Protein AF-A0A0D2HL44-F1 (afdb_monomer_lite)

pLDDT: mean 71.33, std 26.92, range [22.91, 98.75]

Secondary structure (DSSP, 8-state):
--SSSSSSS--------HHHHHHHHHHHHHHHHHHHTT-HHHHHHHHHHHHHHHTTTS-TTSHHHHHHHHHHHHHHHHTT-HHHHHHHHHHHHTT--TTSHHHHHHHHHHHHHHHHHHHHHHHTT-HHHHHHHHHHHHHHHHHHT-TT-HHHHHHHHHHHHHHHHHHHHHHHHHHHHHHHHHHHHTTS---------------PPP-PPPP-------------------------------------------------------------------------------------------------------------------------------------TTSS-GGGHHHHTTPPP---S-------S---SHHHHHHHHIIIIIIHHHHHHHHHHHTT---TTTS-EEEEEES---TTSHHHHHHHTS-TTT--EEEEE--TTSS--TT--SSSHHHHHHHHHHHH-TTSEEEEEE-TT-HHHHHHHHHHTS--SEEEE---B-TT-HHHHHHHHHHHHHHTTTSEEEEE--SSGGGS-PPBTTTSTTSEEEEEE-TTSPBPTTSPPPPSSSS--EEEE-SSEEEE-STT-EEEE-SHHHHHHHHHHHHHHHHHHHTSTT---S-GGGGGSHHHHHHHHTTSS-HHHHHHT-GGG--EE--HHHHS----TTS-HHHHHHHHHHHHHHHH-S---

Organism: NCBI:txid1442368

Structure (mmCIF, N/CA/C/O backbone):
data_AF-A0A0D2HL44-F1
#
_entry.id   AF-A0A0D2HL44-F1
#
loop_
_atom_site.group_PDB
_atom_site.id
_atom_site.type_symbol
_atom_site.label_atom_id
_atom_site.label_alt_id
_atom_site.label_comp_id
_atom_site.label_asym_id
_atom_site.label_entity_id
_atom_site.label_seq_id
_atom_site.pdbx_PDB_ins_code
_atom_site.Cartn_x
_atom_site.Cartn_y
_atom_site.Cartn_z
_atom_site.occupancy
_atom_site.B_iso_or_equiv
_atom_site.auth_seq_id
_atom_site.auth_comp_id
_atom_site.auth_asym_id
_atom_site.auth_atom_id
_atom_site.pdbx_PDB_model_num
ATOM 1 N N . MET A 1 1 ? 11.436 49.480 -3.021 1.00 32.47 1 MET A N 1
ATOM 2 C CA . MET A 1 1 ? 11.576 48.769 -1.731 1.00 32.47 1 MET A CA 1
ATOM 3 C C . MET A 1 1 ? 10.532 49.270 -0.726 1.00 32.47 1 MET A C 1
ATOM 5 O O . MET A 1 1 ? 10.877 49.607 0.392 1.00 32.47 1 MET A O 1
ATOM 9 N N . THR A 1 2 ? 9.252 49.324 -1.115 1.00 27.94 2 THR A N 1
ATOM 10 C CA . THR A 1 2 ? 8.162 49.798 -0.230 1.00 27.94 2 THR A CA 1
ATOM 11 C C . THR A 1 2 ? 6.835 49.137 -0.623 1.00 27.94 2 THR A C 1
ATOM 13 O O . THR A 1 2 ? 5.806 49.785 -0.771 1.00 27.94 2 THR A O 1
ATOM 16 N N . ARG A 1 3 ? 6.889 47.830 -0.923 1.00 26.39 3 ARG A N 1
ATOM 17 C CA . ARG A 1 3 ? 5.709 47.016 -1.278 1.00 26.39 3 ARG A CA 1
ATOM 18 C C . ARG A 1 3 ? 5.848 45.527 -0.912 1.00 26.39 3 ARG A C 1
ATOM 20 O O . ARG A 1 3 ? 5.148 44.699 -1.470 1.00 26.39 3 ARG A O 1
ATOM 27 N N . MET A 1 4 ? 6.767 45.197 0.001 1.00 30.80 4 MET A N 1
ATOM 28 C CA . MET A 1 4 ? 7.030 43.827 0.481 1.00 30.80 4 MET A CA 1
ATOM 29 C C . MET A 1 4 ? 6.912 43.687 2.011 1.00 30.80 4 MET A C 1
ATOM 31 O O . MET A 1 4 ? 7.243 42.643 2.552 1.00 30.80 4 MET A O 1
ATOM 35 N N . GLU A 1 5 ? 6.409 44.709 2.711 1.00 28.81 5 GLU A N 1
ATOM 36 C CA . GLU A 1 5 ? 6.259 44.696 4.180 1.00 28.81 5 GLU A CA 1
ATOM 37 C C . GLU A 1 5 ? 4.795 44.616 4.652 1.00 28.81 5 GLU A C 1
ATOM 39 O O . GLU A 1 5 ? 4.523 44.741 5.839 1.00 28.81 5 GLU A O 1
ATOM 44 N N . THR A 1 6 ? 3.837 44.354 3.754 1.00 29.03 6 THR A N 1
ATOM 45 C CA . THR A 1 6 ? 2.403 44.252 4.103 1.00 29.03 6 THR A CA 1
ATOM 46 C C . THR A 1 6 ? 1.784 42.869 3.866 1.00 29.03 6 THR A C 1
ATOM 48 O O . THR A 1 6 ? 0.568 42.760 3.862 1.00 29.03 6 THR A O 1
ATOM 51 N N . MET A 1 7 ? 2.576 41.803 3.690 1.00 29.17 7 MET A N 1
ATOM 52 C CA . MET A 1 7 ? 2.055 40.424 3.545 1.00 29.17 7 MET A CA 1
ATOM 53 C C . MET A 1 7 ? 2.235 39.547 4.797 1.00 29.17 7 MET A C 1
ATOM 55 O O . MET A 1 7 ? 2.240 38.330 4.689 1.00 29.17 7 MET A O 1
ATOM 59 N N . ASN A 1 8 ? 2.368 40.141 5.989 1.00 29.86 8 ASN A N 1
ATOM 60 C CA . ASN A 1 8 ? 2.582 39.390 7.238 1.00 29.86 8 ASN A CA 1
ATOM 61 C C . ASN A 1 8 ? 1.472 39.565 8.294 1.00 29.86 8 ASN A C 1
ATOM 63 O O . ASN A 1 8 ? 1.721 39.359 9.481 1.00 29.86 8 ASN A O 1
ATOM 67 N N . THR A 1 9 ? 0.247 39.945 7.906 1.00 28.42 9 THR A N 1
ATOM 68 C CA . THR A 1 9 ? -0.839 40.190 8.882 1.00 28.42 9 THR A CA 1
ATOM 69 C C . THR A 1 9 ? -2.217 39.610 8.540 1.00 28.42 9 THR A C 1
ATOM 71 O O . THR A 1 9 ? -3.175 39.975 9.214 1.00 28.42 9 THR A O 1
ATOM 74 N N . GLU A 1 10 ? -2.348 38.685 7.582 1.00 29.02 10 GLU A N 1
ATOM 75 C CA . GLU A 1 10 ? -3.662 38.121 7.195 1.00 29.02 10 GLU A CA 1
ATOM 76 C C . GLU A 1 10 ? -3.802 36.591 7.313 1.00 29.02 10 GLU A C 1
ATOM 78 O O . GLU A 1 10 ? -4.749 36.035 6.777 1.00 29.02 10 GLU A O 1
ATOM 83 N N . ASP A 1 11 ? -2.957 35.909 8.094 1.00 34.78 11 ASP A N 1
ATOM 84 C CA . ASP A 1 11 ? -3.161 34.482 8.421 1.00 34.78 11 ASP A CA 1
ATOM 85 C C . ASP A 1 11 ? -3.611 34.297 9.884 1.00 34.78 11 ASP A C 1
ATOM 87 O O . ASP A 1 11 ? -2.938 33.704 10.728 1.00 34.78 11 ASP A O 1
ATOM 91 N N . LYS A 1 12 ? -4.738 34.938 10.223 1.00 31.27 12 LYS A N 1
ATOM 92 C CA . LYS A 1 12 ? -5.336 34.962 11.571 1.00 31.27 12 LYS A CA 1
ATOM 93 C C . LYS A 1 12 ? -6.628 34.145 11.694 1.00 31.27 12 LYS A C 1
ATOM 95 O O . LYS A 1 12 ? -7.396 34.402 12.616 1.00 31.27 12 LYS A O 1
ATOM 100 N N . ASP A 1 13 ? -6.851 33.156 10.827 1.00 36.69 13 ASP A N 1
ATOM 101 C CA . ASP A 1 13 ? -8.126 32.419 10.803 1.00 36.69 13 ASP A CA 1
ATOM 102 C C . ASP A 1 13 ? -8.005 30.885 10.791 1.00 36.69 13 ASP A C 1
ATOM 104 O O . ASP A 1 13 ? -8.829 30.161 10.239 1.00 36.69 13 ASP A O 1
ATOM 108 N N . THR A 1 14 ? -7.006 30.353 11.496 1.00 41.62 14 THR A N 1
ATOM 109 C CA . THR A 1 14 ? -7.159 29.048 12.150 1.00 41.62 14 THR A CA 1
ATOM 110 C C . THR A 1 14 ? -7.136 29.305 13.650 1.00 41.62 14 THR A C 1
ATOM 112 O O . THR A 1 14 ? -6.067 29.536 14.208 1.00 41.62 14 THR A O 1
ATOM 115 N N . GLY A 1 15 ? -8.293 29.320 14.318 1.00 42.00 15 GLY A N 1
ATOM 116 C CA . GLY A 1 15 ? -8.438 29.538 15.771 1.00 42.00 15 GLY A CA 1
ATOM 117 C C . GLY A 1 15 ? -7.833 28.433 16.655 1.00 42.00 15 GLY A C 1
ATOM 118 O O . GLY A 1 15 ? -8.418 28.033 17.657 1.00 42.00 15 GLY A O 1
ATOM 119 N N . VAL A 1 16 ? -6.687 27.889 16.261 1.00 50.03 16 VAL A N 1
ATOM 120 C CA . VAL A 1 16 ? -6.019 26.738 16.846 1.00 50.03 16 VAL A CA 1
ATOM 121 C C . VAL A 1 16 ? -4.919 27.245 17.771 1.00 50.03 16 VAL A C 1
ATOM 123 O O . VAL A 1 16 ? -3.874 27.698 17.318 1.00 50.03 16 VAL A O 1
ATOM 126 N N . ASP A 1 17 ? -5.166 27.179 19.078 1.00 59.97 17 ASP A N 1
ATOM 127 C CA . ASP A 1 17 ? -4.170 27.477 20.107 1.00 59.97 17 ASP A CA 1
ATOM 128 C C . ASP A 1 17 ? -3.056 26.407 20.080 1.00 59.97 17 ASP A C 1
ATOM 130 O O . ASP A 1 17 ? -3.308 25.260 20.474 1.00 59.97 17 ASP A O 1
ATOM 134 N N . PRO A 1 18 ? -1.819 26.747 19.662 1.00 59.53 18 PRO A N 1
ATOM 135 C CA . PRO A 1 18 ? -0.720 25.784 19.571 1.00 59.53 18 PRO A CA 1
ATOM 136 C C . PRO A 1 18 ? -0.422 25.106 20.913 1.00 59.53 18 PRO A C 1
ATOM 138 O O . PRO A 1 18 ? 0.002 23.951 20.954 1.00 59.53 18 PRO A O 1
ATOM 141 N N . THR A 1 19 ? -0.688 25.791 22.032 1.00 70.62 19 THR A N 1
ATOM 142 C CA . THR A 1 19 ? -0.431 25.237 23.366 1.00 70.62 19 THR A CA 1
ATOM 143 C C . THR A 1 19 ? -1.409 24.127 23.739 1.00 70.62 19 THR A C 1
ATOM 145 O O . THR A 1 19 ? -1.025 23.194 24.453 1.00 70.62 19 THR A O 1
ATOM 148 N N . ARG A 1 20 ? -2.649 24.160 23.227 1.00 69.94 20 ARG A N 1
ATOM 149 C CA . ARG A 1 20 ? -3.607 23.059 23.412 1.00 69.94 20 ARG A CA 1
ATOM 150 C C . ARG A 1 20 ? -3.157 21.803 22.684 1.00 69.94 20 ARG A C 1
ATOM 152 O O . ARG A 1 20 ? -3.256 20.726 23.267 1.00 69.94 20 ARG A O 1
ATOM 159 N N . ILE A 1 21 ? -2.636 21.938 21.463 1.00 70.56 21 ILE A N 1
ATOM 160 C CA . ILE A 1 21 ? -2.154 20.790 20.683 1.00 70.56 21 ILE A CA 1
ATOM 161 C C . ILE A 1 21 ? -0.959 20.131 21.369 1.00 70.56 21 ILE A C 1
ATOM 163 O O . ILE A 1 21 ? -0.958 18.916 21.560 1.00 70.56 21 ILE A O 1
ATOM 167 N N . GLU A 1 22 ? 0.015 20.927 21.811 1.00 69.06 22 GLU A N 1
ATOM 168 C CA . GLU A 1 22 ? 1.182 20.412 22.537 1.00 69.06 22 GLU A CA 1
ATOM 169 C C . GLU A 1 22 ? 0.762 19.704 23.837 1.00 69.06 22 GLU A C 1
ATOM 171 O O . GLU A 1 22 ? 1.268 18.635 24.198 1.00 69.06 22 GLU A O 1
ATOM 176 N N . LYS A 1 23 ? -0.231 20.257 24.547 1.00 78.75 23 LYS A N 1
ATOM 177 C CA . LYS A 1 23 ? -0.791 19.599 25.731 1.00 78.75 23 LYS A CA 1
ATOM 178 C C . LYS A 1 23 ? -1.446 18.262 25.374 1.00 78.75 23 LYS A C 1
ATOM 180 O O . LYS A 1 23 ? -1.187 17.276 26.065 1.00 78.75 23 LYS A O 1
ATOM 185 N N . LEU A 1 24 ? -2.249 18.221 24.310 1.00 79.62 24 LEU A N 1
ATOM 186 C CA . LEU A 1 24 ? -2.887 17.004 23.803 1.00 79.62 24 LEU A CA 1
ATOM 187 C C . LEU A 1 24 ? -1.855 15.921 23.497 1.00 79.62 24 LEU A C 1
ATOM 189 O O . LEU A 1 24 ? -1.986 14.814 24.010 1.00 79.62 24 LEU A O 1
ATOM 193 N N . ARG A 1 25 ? -0.766 16.259 22.803 1.00 72.81 25 ARG A N 1
ATOM 194 C CA . ARG A 1 25 ? 0.322 15.308 22.531 1.00 72.81 25 ARG A CA 1
ATOM 195 C C . ARG A 1 25 ? 1.007 14.768 23.761 1.00 72.81 25 ARG A C 1
ATOM 197 O O . ARG A 1 25 ? 1.307 13.579 23.836 1.00 72.81 25 ARG A O 1
ATOM 204 N N . ARG A 1 26 ? 1.307 15.629 24.735 1.00 78.69 26 ARG A N 1
ATOM 205 C CA . ARG A 1 26 ? 1.944 15.168 25.976 1.00 78.69 26 ARG A CA 1
ATOM 206 C C . ARG A 1 26 ? 1.066 14.173 26.716 1.00 78.69 26 ARG A C 1
ATOM 208 O O . ARG A 1 26 ? 1.597 13.272 27.365 1.00 78.69 26 ARG A O 1
ATOM 215 N N . ILE A 1 27 ? -0.247 14.360 26.662 1.00 85.31 27 ILE A N 1
ATOM 216 C CA . ILE A 1 27 ? -1.213 13.446 27.269 1.00 85.31 27 ILE A CA 1
ATOM 217 C C . ILE A 1 27 ? -1.299 12.163 26.446 1.00 85.31 27 ILE A C 1
ATOM 219 O O . ILE A 1 27 ? -1.185 11.085 27.018 1.00 85.31 27 ILE A O 1
ATOM 223 N N . GLU A 1 28 ? -1.393 12.279 25.126 1.00 82.12 28 GLU A N 1
ATOM 224 C CA . GLU A 1 28 ? -1.451 11.161 24.186 1.00 82.12 28 GLU A CA 1
ATOM 225 C C . GLU A 1 28 ? -0.231 10.247 24.298 1.00 82.12 28 GLU A C 1
ATOM 227 O O . GLU A 1 28 ? -0.372 9.047 24.498 1.00 82.12 28 GLU A O 1
ATOM 232 N N . LYS A 1 29 ? 0.983 10.806 24.308 1.00 79.56 29 LYS A N 1
ATOM 233 C CA . LYS A 1 29 ? 2.222 10.035 24.487 1.00 79.56 29 LYS A CA 1
ATOM 234 C C . LYS A 1 29 ? 2.234 9.251 25.802 1.00 79.56 29 LYS A C 1
ATOM 236 O O . LYS A 1 29 ? 2.770 8.147 25.862 1.00 79.56 29 LYS A O 1
ATOM 241 N N . LYS A 1 30 ? 1.644 9.811 26.863 1.00 83.00 30 LYS A N 1
ATOM 242 C CA . LYS A 1 30 ? 1.481 9.113 28.147 1.00 83.00 30 LYS A CA 1
ATOM 243 C C . LYS A 1 30 ? 0.390 8.045 28.080 1.00 83.00 30 LYS A C 1
ATOM 245 O O . LYS A 1 30 ? 0.576 6.995 28.678 1.00 83.00 30 LYS A O 1
ATOM 250 N N . ALA A 1 31 ? -0.711 8.304 27.375 1.00 83.25 31 ALA A N 1
ATOM 251 C CA . ALA A 1 31 ? -1.792 7.341 27.163 1.00 83.25 31 ALA A CA 1
ATOM 252 C C . ALA A 1 31 ? -1.295 6.119 26.380 1.00 83.25 31 ALA A C 1
ATOM 254 O O . ALA A 1 31 ? -1.539 4.984 26.773 1.00 83.25 31 ALA A O 1
ATOM 255 N N . ILE A 1 32 ? -0.524 6.365 25.323 1.00 75.94 32 ILE A N 1
ATOM 256 C CA . ILE A 1 32 ? 0.166 5.356 24.523 1.00 75.94 32 ILE A CA 1
ATOM 257 C C . ILE A 1 32 ? 1.076 4.505 25.406 1.00 75.94 32 ILE A C 1
ATOM 259 O O . ILE A 1 32 ? 0.912 3.292 25.467 1.00 75.94 32 ILE A O 1
ATOM 263 N N . HIS A 1 33 ? 1.983 5.143 26.151 1.00 77.25 33 HIS A N 1
ATOM 264 C CA . HIS A 1 33 ? 2.903 4.406 27.010 1.00 77.25 33 HIS A CA 1
ATOM 265 C C . HIS A 1 33 ? 2.165 3.569 28.064 1.00 77.25 33 HIS A C 1
ATOM 267 O O . HIS A 1 33 ? 2.571 2.446 28.339 1.00 77.25 33 HIS A O 1
ATOM 273 N N . ALA A 1 34 ? 1.071 4.096 28.622 1.00 81.81 34 ALA A N 1
ATOM 274 C CA . ALA A 1 34 ? 0.214 3.367 29.550 1.00 81.81 34 ALA A CA 1
ATOM 275 C C . ALA A 1 34 ? -0.501 2.179 28.881 1.00 81.81 34 ALA A C 1
ATOM 277 O O . ALA A 1 34 ? -0.653 1.139 29.509 1.00 81.81 34 ALA A O 1
ATOM 278 N N . THR A 1 35 ? -0.885 2.306 27.608 1.00 82.88 35 THR A N 1
ATOM 279 C CA . THR A 1 35 ? -1.489 1.216 26.823 1.00 82.88 35 THR A CA 1
ATOM 280 C C . THR A 1 35 ? -0.484 0.084 26.610 1.00 82.88 35 THR A C 1
ATOM 282 O O . THR A 1 35 ? -0.828 -1.078 26.803 1.00 82.88 35 THR A O 1
ATOM 285 N N . ASP A 1 36 ? 0.772 0.413 26.292 1.00 78.75 36 ASP A N 1
ATOM 286 C CA . ASP A 1 36 ? 1.835 -0.577 26.057 1.00 78.75 36 ASP A CA 1
ATOM 287 C C . ASP A 1 36 ? 2.175 -1.411 27.305 1.00 78.75 36 ASP A C 1
ATOM 289 O O . ASP A 1 36 ? 2.593 -2.561 27.184 1.00 78.75 36 ASP A O 1
ATOM 293 N N . ILE A 1 37 ? 2.014 -0.835 28.500 1.00 89.12 37 ILE A N 1
ATOM 294 C CA . ILE A 1 37 ? 2.240 -1.521 29.785 1.00 89.12 37 ILE A CA 1
ATOM 295 C C . ILE A 1 37 ? 0.941 -2.013 30.441 1.00 89.12 37 ILE A C 1
ATOM 297 O O . ILE A 1 37 ? 0.975 -2.434 31.595 1.00 89.12 37 ILE A O 1
ATOM 301 N N . GLU A 1 38 ? -0.187 -1.939 29.725 1.00 89.19 38 GLU A N 1
ATOM 302 C CA . GLU A 1 38 ? -1.519 -2.359 30.184 1.00 89.19 38 GLU A CA 1
ATOM 303 C C . GLU A 1 38 ? -2.005 -1.654 31.475 1.00 89.19 38 GLU A C 1
ATOM 305 O O . GLU A 1 38 ? -2.796 -2.198 32.248 1.00 89.19 38 GLU A O 1
ATOM 310 N N . ASP A 1 39 ? -1.574 -0.410 31.716 1.00 92.50 39 ASP A N 1
ATOM 311 C CA . ASP A 1 39 ? -2.070 0.446 32.806 1.00 92.50 39 ASP A CA 1
ATOM 312 C C . ASP A 1 39 ? -3.369 1.155 32.392 1.00 92.50 39 ASP A C 1
ATOM 314 O O . ASP A 1 39 ? -3.413 2.354 32.093 1.00 92.50 39 ASP A O 1
ATOM 318 N N . TRP A 1 40 ? -4.455 0.384 32.358 1.00 93.62 40 TRP A N 1
ATOM 319 C CA . TRP A 1 40 ? -5.748 0.837 31.845 1.00 93.62 40 TRP A CA 1
ATOM 320 C C . TRP A 1 40 ? -6.368 1.999 32.626 1.00 93.62 40 TRP A C 1
ATOM 322 O O . TRP A 1 40 ? -7.137 2.766 32.045 1.00 93.62 40 TRP A O 1
ATOM 332 N N . GLU A 1 41 ? -6.041 2.157 33.911 1.00 94.94 41 GLU A N 1
ATOM 333 C CA . GLU A 1 41 ? -6.534 3.267 34.734 1.00 94.94 41 GLU A CA 1
ATOM 334 C C . GLU A 1 41 ? -5.891 4.588 34.290 1.00 94.94 41 GLU A C 1
ATOM 336 O O . GLU A 1 41 ? -6.582 5.594 34.085 1.00 94.94 41 GLU A O 1
ATOM 341 N N . THR A 1 42 ? -4.580 4.574 34.021 1.00 93.50 42 THR A N 1
ATOM 342 C CA . THR A 1 42 ? -3.905 5.722 33.406 1.00 93.50 42 THR A CA 1
ATOM 343 C C . THR A 1 42 ? -4.407 5.970 31.986 1.00 93.50 42 THR A C 1
ATOM 345 O O . THR A 1 42 ? -4.600 7.131 31.617 1.00 93.50 42 THR A O 1
ATOM 348 N N . VAL A 1 43 ? -4.657 4.924 31.190 1.00 91.56 43 VAL A N 1
ATOM 349 C CA . VAL A 1 43 ? -5.206 5.074 29.828 1.00 91.56 43 VAL A CA 1
ATOM 350 C C . VAL A 1 43 ? -6.554 5.805 29.860 1.00 91.56 43 VAL A C 1
ATOM 352 O O . VAL A 1 43 ? -6.707 6.827 29.186 1.00 91.56 43 VAL A O 1
ATOM 355 N N . GLU A 1 44 ? -7.500 5.356 30.692 1.00 95.25 44 GLU A N 1
ATOM 356 C CA . GLU A 1 44 ? -8.805 6.014 30.866 1.00 95.25 44 GLU A CA 1
ATOM 357 C C . GLU A 1 44 ? -8.642 7.477 31.287 1.00 95.25 44 GLU A C 1
ATOM 359 O O . GLU A 1 44 ? -9.262 8.368 30.696 1.00 95.25 44 GLU A O 1
ATOM 364 N N . ALA A 1 45 ? -7.783 7.746 32.275 1.00 95.62 45 ALA A N 1
ATOM 365 C CA . ALA A 1 45 ? -7.558 9.096 32.776 1.00 95.62 45 ALA A CA 1
ATOM 366 C C . ALA A 1 45 ? -7.022 10.033 31.683 1.00 95.62 45 ALA A C 1
ATOM 368 O O . ALA A 1 45 ? -7.465 11.181 31.579 1.00 95.62 45 ALA A O 1
ATOM 369 N N . ARG A 1 46 ? -6.088 9.555 30.852 1.00 94.25 46 ARG A N 1
ATOM 370 C CA . ARG A 1 46 ? -5.465 10.361 29.794 1.00 94.25 46 ARG A CA 1
ATOM 371 C C . ARG A 1 46 ? -6.402 10.591 28.618 1.00 94.25 46 ARG A C 1
ATOM 373 O O . ARG A 1 46 ? -6.544 11.741 28.216 1.00 94.25 46 ARG A O 1
ATOM 380 N N . TYR A 1 47 ? -7.104 9.574 28.121 1.00 94.25 47 TYR A N 1
ATOM 381 C CA . TYR A 1 47 ? -8.072 9.784 27.037 1.00 94.25 47 TYR A CA 1
ATOM 382 C C . TYR A 1 47 ? -9.284 10.613 27.486 1.00 94.25 47 TYR A C 1
ATOM 384 O O . TYR A 1 47 ? -9.772 11.447 26.724 1.00 94.25 47 TYR A O 1
ATOM 392 N N . SER A 1 48 ? -9.708 10.498 28.748 1.00 95.19 48 SER A N 1
ATOM 393 C CA . SER A 1 48 ? -10.712 11.404 29.327 1.00 95.19 48 SER A CA 1
ATOM 394 C C . SER A 1 48 ? -10.214 12.851 29.403 1.00 95.19 48 SER A C 1
ATOM 396 O O . SER A 1 48 ? -10.971 13.791 29.156 1.00 95.19 48 SER A O 1
ATOM 398 N N . GLU A 1 49 ? -8.936 13.059 29.741 1.00 94.12 49 GLU A N 1
ATOM 399 C CA . GLU A 1 49 ? -8.307 14.384 29.717 1.00 94.12 49 GLU A CA 1
ATOM 400 C C . GLU A 1 49 ? -8.233 14.939 28.285 1.00 94.12 49 GLU A C 1
ATOM 402 O O . GLU A 1 49 ? -8.553 16.110 28.075 1.00 94.12 49 GLU A O 1
ATOM 407 N N . MET A 1 50 ? -7.885 14.103 27.300 1.00 91.56 50 MET A N 1
ATOM 408 C CA . MET A 1 50 ? -7.876 14.479 25.881 1.00 91.56 50 MET A CA 1
ATOM 409 C C . MET A 1 50 ? -9.267 14.886 25.400 1.00 91.56 50 MET A C 1
ATOM 411 O O . MET A 1 50 ? -9.384 15.941 24.782 1.00 91.56 50 MET A O 1
ATOM 415 N N . LEU A 1 51 ? -10.319 14.130 25.747 1.00 91.25 51 LEU A N 1
ATOM 416 C CA . LEU A 1 51 ? -11.702 14.480 25.397 1.00 91.25 51 LEU A CA 1
ATOM 417 C C . LEU A 1 51 ? -12.086 15.872 25.888 1.00 91.25 51 LEU A C 1
ATOM 419 O O . LEU A 1 51 ? -12.638 16.658 25.128 1.00 91.25 51 LEU A O 1
ATOM 423 N N . ARG A 1 52 ? -11.733 16.212 27.130 1.00 91.69 52 ARG A N 1
ATOM 424 C CA . ARG A 1 52 ? -11.999 17.549 27.683 1.00 91.69 52 ARG A CA 1
ATOM 425 C C . ARG A 1 52 ? -11.211 18.659 26.988 1.00 91.69 52 ARG A C 1
ATOM 427 O O . ARG A 1 52 ? -11.637 19.806 27.027 1.00 91.69 52 ARG A O 1
ATOM 434 N N . LEU A 1 53 ? -10.049 18.353 26.410 1.00 86.06 53 LEU A N 1
ATOM 435 C CA . LEU A 1 53 ? -9.238 19.340 25.690 1.00 86.06 53 LEU A CA 1
ATOM 436 C C . LEU A 1 53 ? -9.738 19.598 24.271 1.00 86.06 53 LEU A C 1
ATOM 438 O O . LEU A 1 53 ? -9.622 20.730 23.797 1.00 86.06 53 LEU A O 1
ATOM 442 N N . VAL A 1 54 ? -10.255 18.565 23.603 1.00 85.19 54 VAL A N 1
ATOM 443 C CA . VAL A 1 54 ? -10.856 18.693 22.267 1.00 85.19 54 VAL A CA 1
ATOM 444 C C . VAL A 1 54 ? -12.306 19.171 22.322 1.00 85.19 54 VAL A C 1
ATOM 446 O O . VAL A 1 54 ? -12.824 19.619 21.302 1.00 85.19 54 VAL A O 1
ATOM 449 N N . ASP A 1 55 ? -12.950 19.121 23.490 1.00 85.88 55 ASP A N 1
ATOM 450 C CA . ASP A 1 55 ? -14.322 19.589 23.668 1.00 85.88 55 ASP A CA 1
ATOM 451 C C . ASP A 1 55 ? -14.472 21.078 23.310 1.00 85.88 55 ASP A C 1
ATOM 453 O O . ASP A 1 55 ? -13.643 21.926 23.660 1.00 85.88 55 ASP A O 1
ATOM 457 N N . GLY A 1 56 ? -15.513 21.383 22.536 1.00 78.44 56 GLY A N 1
ATOM 458 C CA . GLY A 1 56 ? -15.742 22.695 21.923 1.00 78.44 56 GLY A CA 1
ATOM 459 C C . GLY A 1 56 ? -14.720 23.115 20.855 1.00 78.44 56 GLY A C 1
ATOM 460 O O . GLY A 1 56 ? -14.901 24.165 20.241 1.00 78.44 56 GLY A O 1
ATOM 461 N N . TRP A 1 57 ? -13.660 22.334 20.622 1.00 78.38 57 TRP A N 1
ATOM 462 C CA . TRP A 1 57 ? -12.665 22.588 19.577 1.00 78.38 57 TRP A CA 1
ATOM 463 C C . TRP A 1 57 ? -12.895 21.722 18.333 1.00 78.38 57 TRP A C 1
ATOM 465 O O . TRP A 1 57 ? -12.822 22.229 17.214 1.00 78.38 57 TRP A O 1
ATOM 475 N N . LEU A 1 58 ? -13.202 20.438 18.522 1.00 79.81 58 LEU A N 1
ATOM 476 C CA . LEU A 1 58 ? -13.558 19.501 17.458 1.00 79.81 58 LEU A CA 1
ATOM 477 C C . LEU A 1 58 ? -15.015 19.061 17.614 1.00 79.81 58 LEU A C 1
ATOM 479 O O . LEU A 1 58 ? -15.523 18.933 18.730 1.00 79.81 58 LEU A O 1
ATOM 483 N N . ALA A 1 59 ? -15.694 18.829 16.490 1.00 84.88 59 ALA A N 1
ATOM 484 C CA . ALA A 1 59 ? -17.050 18.298 16.513 1.00 84.88 59 ALA A CA 1
ATOM 485 C C . ALA A 1 59 ? -17.049 16.874 17.106 1.00 84.88 59 ALA A C 1
ATOM 487 O O . ALA A 1 59 ? -16.095 16.130 16.887 1.00 84.88 59 ALA A O 1
ATOM 488 N N . PRO A 1 60 ? -18.115 16.442 17.801 1.00 86.25 60 PRO A N 1
ATOM 489 C CA . PRO A 1 60 ? -18.190 15.088 18.356 1.00 86.25 60 PRO A CA 1
ATOM 490 C C . PRO A 1 60 ? -18.024 13.946 17.339 1.00 86.25 60 PRO A C 1
ATOM 492 O O . PRO A 1 60 ? -17.621 12.855 17.732 1.00 86.25 60 PRO A O 1
ATOM 495 N N . GLY A 1 61 ? -18.355 14.189 16.065 1.00 85.44 61 GLY A N 1
ATOM 496 C CA . GLY A 1 61 ? -18.156 13.255 14.950 1.00 85.44 61 GLY A CA 1
ATOM 497 C C . GLY A 1 61 ? -16.810 13.403 14.229 1.00 85.44 61 GLY A C 1
ATOM 498 O O . GLY A 1 61 ? -16.565 12.694 13.265 1.00 85.44 61 GLY A O 1
ATOM 499 N N . ASP A 1 62 ? -15.926 14.313 14.660 1.00 86.25 62 ASP A N 1
ATOM 500 C CA . ASP A 1 62 ? -14.592 14.437 14.063 1.00 86.25 62 ASP A CA 1
ATOM 501 C C . ASP A 1 62 ? -13.809 13.121 14.270 1.00 86.25 62 ASP A C 1
ATOM 503 O O . ASP A 1 62 ? -13.777 12.614 15.400 1.00 86.25 62 ASP A O 1
ATOM 507 N N . PRO A 1 63 ? -13.139 12.574 13.235 1.00 81.88 63 PRO A N 1
ATOM 508 C CA . PRO A 1 63 ? -12.416 11.303 13.325 1.00 81.88 63 PRO A CA 1
ATOM 509 C C . PRO A 1 63 ? -11.432 11.208 14.500 1.00 81.88 63 PRO A C 1
ATOM 511 O O . PRO A 1 63 ? -11.252 10.132 15.071 1.00 81.88 63 PRO A O 1
ATOM 514 N N . ASN A 1 64 ? -10.829 12.326 14.923 1.00 82.50 64 ASN A N 1
ATOM 515 C CA . ASN A 1 64 ? -9.962 12.355 16.105 1.00 82.50 64 ASN A CA 1
ATOM 516 C C . ASN A 1 64 ? -10.734 12.088 17.392 1.00 82.50 64 ASN A C 1
ATOM 518 O O . ASN A 1 64 ? -10.283 11.332 18.249 1.00 82.50 64 ASN A O 1
ATOM 522 N N . VAL A 1 65 ? -11.897 12.721 17.540 1.00 87.69 65 VAL A N 1
ATOM 523 C CA . VAL A 1 65 ? -12.750 12.563 18.721 1.00 87.69 65 VAL A CA 1
ATOM 524 C C . VAL A 1 65 ? -13.277 11.133 18.783 1.00 87.69 65 VAL A C 1
ATOM 526 O O . VAL A 1 65 ? -13.263 10.523 19.855 1.00 87.69 65 VAL A O 1
ATOM 529 N N . LEU A 1 66 ? -13.661 10.572 17.634 1.00 90.25 66 LEU A N 1
ATOM 530 C CA . LEU A 1 66 ? -14.089 9.179 17.515 1.00 90.25 66 LEU A CA 1
ATOM 531 C C . LEU A 1 66 ? -12.965 8.204 17.906 1.00 90.25 66 LEU A C 1
ATOM 533 O O . LEU A 1 66 ? -13.202 7.274 18.679 1.00 90.25 66 LEU A O 1
ATOM 537 N N . LEU A 1 67 ? -11.724 8.441 17.468 1.00 86.81 67 LEU A N 1
ATOM 538 C CA . LEU A 1 67 ? -10.588 7.590 17.837 1.00 86.81 67 LEU A CA 1
ATOM 539 C C . LEU A 1 67 ? -10.248 7.687 19.336 1.00 86.81 67 LEU A C 1
ATOM 541 O O . LEU A 1 67 ? -10.078 6.665 20.001 1.00 86.81 67 LEU A O 1
ATOM 545 N N . ILE A 1 68 ? -10.225 8.899 19.899 1.00 89.75 68 ILE A N 1
ATOM 546 C CA . ILE A 1 68 ? -10.009 9.126 21.340 1.00 89.75 68 ILE A CA 1
ATOM 547 C C . ILE A 1 68 ? -11.067 8.374 22.164 1.00 89.75 68 ILE A C 1
ATOM 549 O O . ILE A 1 68 ? -10.734 7.707 23.147 1.00 89.75 68 ILE A O 1
ATOM 553 N N . ARG A 1 69 ? -12.342 8.440 21.760 1.00 93.06 69 ARG A N 1
ATOM 554 C CA . ARG A 1 69 ? -13.433 7.687 22.401 1.00 93.06 69 ARG A CA 1
ATOM 555 C C . ARG A 1 69 ? -13.260 6.183 22.247 1.00 93.06 69 ARG A C 1
ATOM 557 O O . ARG A 1 69 ? -13.485 5.458 23.210 1.00 93.06 69 ARG A O 1
ATOM 564 N N . THR A 1 70 ? -12.818 5.715 21.084 1.00 91.94 70 THR A N 1
ATOM 565 C CA . THR A 1 70 ? -12.550 4.290 20.840 1.00 91.94 70 THR A CA 1
ATOM 566 C C . THR A 1 70 ? -11.512 3.757 21.832 1.00 91.94 70 THR A C 1
ATOM 568 O O . THR A 1 70 ? -11.770 2.765 22.513 1.00 91.94 70 THR A O 1
ATOM 571 N N . HIS A 1 71 ? -10.393 4.463 22.021 1.00 91.06 71 HIS A N 1
ATOM 572 C CA . HIS A 1 71 ? -9.366 4.066 22.992 1.00 91.06 71 HIS A CA 1
ATOM 573 C C . HIS A 1 71 ? -9.810 4.193 24.454 1.00 91.06 71 HIS A C 1
ATOM 575 O O . HIS A 1 71 ? -9.476 3.344 25.281 1.00 91.06 71 HIS A O 1
ATOM 581 N N . LEU A 1 72 ? -10.600 5.218 24.792 1.00 94.00 72 LEU A N 1
ATOM 582 C CA . LEU A 1 72 ? -11.227 5.298 26.114 1.00 94.00 72 LEU A CA 1
ATOM 583 C C . LEU A 1 72 ? -12.093 4.059 26.380 1.00 94.00 72 LEU A C 1
ATOM 585 O O . LEU A 1 72 ? -12.061 3.483 27.465 1.00 94.00 72 LEU A O 1
ATOM 589 N N . THR A 1 73 ? -12.839 3.624 25.371 1.00 93.25 73 THR A N 1
ATOM 590 C CA . THR A 1 73 ? -13.741 2.477 25.474 1.00 93.25 73 THR A CA 1
ATOM 591 C C . THR A 1 73 ? -12.984 1.157 25.597 1.00 93.25 73 THR A C 1
ATOM 593 O O . THR A 1 73 ? -13.375 0.286 26.379 1.00 93.25 73 THR A O 1
ATOM 596 N N . GLU A 1 74 ? -11.861 1.021 24.894 1.00 91.56 74 GLU A N 1
ATOM 597 C CA . GLU A 1 74 ? -10.916 -0.085 25.067 1.00 91.56 74 GLU A CA 1
ATOM 598 C C . GLU A 1 74 ? -10.405 -0.159 26.516 1.00 91.56 74 GLU A C 1
ATOM 600 O O . GLU A 1 74 ? -10.435 -1.229 27.129 1.00 91.56 74 GLU A O 1
ATOM 605 N N . ALA A 1 75 ? -10.032 0.975 27.115 1.00 93.88 75 ALA A N 1
ATOM 606 C CA . ALA A 1 75 ? -9.592 1.025 28.511 1.00 93.88 75 ALA A CA 1
ATOM 607 C C . ALA A 1 75 ? -10.700 0.618 29.497 1.00 93.88 75 ALA A C 1
ATOM 609 O O . ALA A 1 75 ? -10.463 -0.189 30.398 1.00 93.88 75 ALA A O 1
ATOM 610 N N . LEU A 1 76 ? -11.925 1.121 29.307 1.00 94.38 76 LEU A N 1
ATOM 611 C CA . LEU A 1 76 ? -13.080 0.761 30.139 1.00 94.38 76 LEU A CA 1
ATOM 612 C C . LEU A 1 76 ? -13.415 -0.733 30.041 1.00 94.38 76 LEU A C 1
ATOM 614 O O . LEU A 1 76 ? -13.721 -1.371 31.054 1.00 94.38 76 LEU A O 1
ATOM 618 N N . THR A 1 77 ? -13.318 -1.298 28.836 1.00 91.50 77 THR A N 1
ATOM 619 C CA . THR A 1 77 ? -13.544 -2.727 28.583 1.00 91.50 77 THR A CA 1
ATOM 620 C C . THR A 1 77 ? -12.524 -3.572 29.342 1.00 91.50 77 THR A C 1
ATOM 622 O O . THR A 1 77 ? -12.914 -4.465 30.097 1.00 91.50 77 THR A O 1
ATOM 625 N N . ASN A 1 78 ? -11.233 -3.238 29.240 1.00 90.81 78 ASN A N 1
ATOM 626 C CA . ASN A 1 78 ? -10.160 -3.957 29.932 1.00 90.81 78 ASN A CA 1
ATOM 627 C C . ASN A 1 78 ? -10.226 -3.828 31.466 1.00 90.81 78 ASN A C 1
ATOM 629 O O . ASN A 1 78 ? -9.870 -4.762 32.181 1.00 90.81 78 ASN A O 1
ATOM 633 N N . GLN A 1 79 ? -10.765 -2.726 31.996 1.00 93.06 79 GLN A N 1
ATOM 634 C CA . GLN A 1 79 ? -11.054 -2.587 33.432 1.00 93.06 79 GLN A CA 1
ATOM 635 C C . GLN A 1 79 ? -12.323 -3.332 33.888 1.00 93.06 79 GLN A C 1
ATOM 637 O O . GLN A 1 79 ? -12.622 -3.392 35.082 1.00 93.06 79 GLN A O 1
ATOM 642 N N . GLY A 1 80 ? -13.113 -3.879 32.962 1.00 89.19 80 GLY A N 1
ATOM 643 C CA . GLY A 1 80 ? -14.376 -4.550 33.261 1.00 89.19 80 GLY A CA 1
ATOM 644 C C . GLY A 1 80 ? -15.546 -3.616 33.574 1.00 89.19 80 GLY A C 1
ATOM 645 O O . GLY A 1 80 ? -16.583 -4.098 34.046 1.00 89.19 80 GLY A O 1
ATOM 646 N N . LYS A 1 81 ? -15.421 -2.315 33.276 1.00 93.75 81 LYS A N 1
ATOM 647 C CA . LYS A 1 81 ? -16.484 -1.295 33.370 1.00 93.75 81 LYS A CA 1
ATOM 648 C C . LYS A 1 81 ? -17.432 -1.386 32.164 1.00 93.75 81 LYS A C 1
ATOM 650 O O . LYS A 1 81 ? -17.572 -0.449 31.385 1.00 93.75 81 LYS A O 1
ATOM 655 N N . ILE A 1 82 ? -18.073 -2.543 32.002 1.00 91.94 82 ILE A N 1
ATOM 656 C CA . ILE A 1 82 ? -18.779 -2.908 30.762 1.00 91.94 82 ILE A CA 1
ATOM 657 C C . ILE A 1 82 ? -19.929 -1.973 30.417 1.00 91.94 82 ILE A C 1
ATOM 659 O O . ILE A 1 82 ? -20.044 -1.593 29.262 1.00 91.94 82 ILE A O 1
ATOM 663 N N . ASP A 1 83 ? -20.769 -1.596 31.380 1.00 93.31 83 ASP A N 1
ATOM 664 C CA . ASP A 1 83 ? -21.946 -0.774 31.074 1.00 93.31 83 ASP A CA 1
ATOM 665 C C . ASP A 1 83 ? -21.541 0.594 30.504 1.00 93.31 83 ASP A C 1
ATOM 667 O O . ASP A 1 83 ? -22.062 1.013 29.480 1.00 93.31 83 ASP A O 1
ATOM 671 N N . GLN A 1 84 ? -20.500 1.214 31.071 1.00 93.62 84 GLN A N 1
ATOM 672 C CA . GLN A 1 84 ? -19.943 2.461 30.534 1.00 93.62 84 GLN A CA 1
ATOM 673 C C . GLN A 1 84 ? -19.333 2.261 29.143 1.00 93.62 84 GLN A C 1
ATOM 675 O O . GLN A 1 84 ? -19.452 3.130 28.284 1.00 93.62 84 GLN A O 1
ATOM 680 N N . ALA A 1 85 ? -18.683 1.118 28.906 1.00 93.00 85 ALA A N 1
ATOM 681 C CA . ALA A 1 85 ? -18.134 0.808 27.593 1.00 93.00 85 ALA A CA 1
ATOM 682 C C . ALA A 1 85 ? -19.239 0.624 26.537 1.00 93.00 85 ALA A C 1
ATOM 684 O O . ALA A 1 85 ? -19.058 1.051 25.400 1.00 93.00 85 ALA A O 1
ATOM 685 N N . ILE A 1 86 ? -20.375 0.016 26.894 1.00 92.06 86 ILE A N 1
ATOM 686 C CA . ILE A 1 86 ? -21.529 -0.158 25.996 1.00 92.06 86 ILE A CA 1
ATOM 687 C C . ILE A 1 86 ? -22.126 1.199 25.624 1.00 92.06 86 ILE A C 1
ATOM 689 O O . ILE A 1 86 ? -22.351 1.448 24.440 1.00 92.06 86 ILE A O 1
ATOM 693 N N . ASP A 1 87 ? -22.314 2.085 26.605 1.00 92.94 87 ASP A N 1
ATOM 694 C CA . ASP A 1 87 ? -22.878 3.418 26.373 1.00 92.94 87 ASP A CA 1
ATOM 695 C C . ASP A 1 87 ? -22.035 4.220 25.367 1.00 92.94 87 ASP A C 1
ATOM 697 O O . ASP A 1 87 ? -22.574 4.821 24.436 1.00 92.94 87 ASP A O 1
ATOM 701 N N . ILE A 1 88 ? -20.701 4.183 25.500 1.00 92.75 88 ILE A N 1
ATOM 702 C CA . ILE A 1 88 ? -19.806 4.874 24.559 1.00 92.75 88 ILE A CA 1
ATOM 703 C C . ILE A 1 88 ? -19.787 4.183 23.189 1.00 92.75 88 ILE A C 1
ATOM 705 O O . ILE A 1 88 ? -19.745 4.877 22.177 1.00 92.75 88 ILE A O 1
ATOM 709 N N . HIS A 1 89 ? -19.848 2.847 23.119 1.00 91.31 89 HIS A N 1
ATOM 710 C CA . HIS A 1 89 ? -19.936 2.142 21.833 1.00 91.31 89 HIS A CA 1
ATOM 711 C C . HIS A 1 89 ? -21.188 2.531 21.043 1.00 91.31 89 HIS A C 1
ATOM 713 O O . HIS A 1 89 ? -21.084 2.749 19.840 1.00 91.31 89 HIS A O 1
ATOM 719 N N . HIS A 1 90 ? -22.354 2.617 21.691 1.00 90.12 90 HIS A N 1
ATOM 720 C CA . HIS A 1 90 ? -23.579 3.066 21.023 1.00 90.12 90 HIS A CA 1
ATOM 721 C C . HIS A 1 90 ? -23.435 4.500 20.498 1.00 90.12 90 HIS A C 1
ATOM 723 O O . HIS A 1 90 ? -23.670 4.728 19.316 1.00 90.12 90 HIS A O 1
ATOM 729 N N . ASP A 1 91 ? -22.944 5.437 21.319 1.00 91.44 91 ASP A N 1
ATOM 730 C CA . ASP A 1 91 ? -22.704 6.819 20.869 1.00 91.44 91 ASP A CA 1
ATOM 731 C C . ASP A 1 91 ? -21.657 6.903 19.741 1.00 91.44 91 ASP A C 1
ATOM 733 O O . ASP A 1 91 ? -21.737 7.790 18.896 1.00 91.44 91 ASP A O 1
ATOM 737 N N . LEU A 1 92 ? -20.676 5.995 19.705 1.00 93.00 92 LEU A N 1
ATOM 738 C CA . LEU A 1 92 ? -19.713 5.895 18.607 1.00 93.00 92 LEU A CA 1
ATOM 739 C C . LEU A 1 92 ? -20.374 5.423 17.312 1.00 93.00 92 LEU A C 1
ATOM 741 O O . LEU A 1 92 ? -20.192 6.074 16.287 1.00 93.00 92 LEU A O 1
ATOM 745 N N . LEU A 1 93 ? -21.131 4.323 17.346 1.00 91.88 93 LEU A N 1
ATOM 746 C CA . LEU A 1 93 ? -21.784 3.778 16.151 1.00 91.88 93 LEU A CA 1
ATOM 747 C C . LEU A 1 93 ? -22.789 4.761 15.542 1.00 91.88 93 LEU A C 1
ATOM 749 O O . LEU A 1 93 ? -22.828 4.883 14.324 1.00 91.88 93 LEU A O 1
ATOM 753 N N . ASP A 1 94 ? -23.513 5.517 16.369 1.00 90.12 94 ASP A N 1
ATOM 754 C CA . ASP A 1 94 ? -24.466 6.534 15.901 1.00 90.12 94 ASP A CA 1
ATOM 755 C C . ASP A 1 94 ? -23.786 7.750 15.242 1.00 90.12 94 ASP A C 1
ATOM 757 O O . ASP A 1 94 ? -24.435 8.521 14.536 1.00 90.12 94 ASP A O 1
ATOM 761 N N . ARG A 1 95 ? -22.491 7.972 15.504 1.00 91.38 95 ARG A N 1
ATOM 762 C CA . ARG A 1 95 ? -21.737 9.142 15.015 1.00 91.38 95 ARG A CA 1
ATOM 763 C C . ARG A 1 95 ? -20.789 8.840 13.871 1.00 91.38 95 ARG A C 1
ATOM 765 O O . ARG A 1 95 ? -20.321 9.778 13.232 1.00 91.38 95 ARG A O 1
ATOM 772 N N . ILE A 1 96 ? -20.417 7.579 13.682 1.00 90.31 96 ILE A N 1
ATOM 773 C CA . ILE A 1 96 ? -19.500 7.207 12.613 1.00 90.31 96 ILE A CA 1
ATOM 774 C C . ILE A 1 96 ? -20.286 7.187 11.306 1.00 90.31 96 ILE A C 1
ATOM 776 O O . ILE A 1 96 ? -21.091 6.293 11.077 1.00 90.31 96 ILE A O 1
ATOM 780 N N . GLU A 1 97 ? -20.001 8.154 10.441 1.00 88.56 97 GLU A N 1
ATOM 781 C CA . GLU A 1 97 ? -20.448 8.177 9.049 1.00 88.56 97 GLU A CA 1
ATOM 782 C C . GLU A 1 97 ? -19.321 7.564 8.197 1.00 88.56 97 GLU A C 1
ATOM 784 O O . GLU A 1 97 ? -18.283 8.196 8.018 1.00 88.56 97 GLU A O 1
ATOM 789 N N . PRO A 1 98 ? -19.429 6.301 7.740 1.00 84.94 98 PRO A N 1
ATOM 790 C CA . PRO A 1 98 ? -18.331 5.566 7.109 1.00 84.94 98 PRO A CA 1
ATOM 791 C C . PRO A 1 98 ? -18.134 5.962 5.635 1.00 84.94 98 PRO A C 1
ATOM 793 O O . PRO A 1 98 ? -18.058 5.101 4.756 1.00 84.94 98 PRO A O 1
ATOM 796 N N . ASP A 1 99 ? -18.031 7.259 5.356 1.00 81.56 99 ASP A N 1
ATOM 797 C CA . ASP A 1 99 ? -17.898 7.802 4.001 1.00 81.56 99 ASP A CA 1
ATOM 798 C C . ASP A 1 99 ? -16.443 7.792 3.526 1.00 81.56 99 ASP A C 1
ATOM 800 O O . ASP A 1 99 ? -16.155 7.528 2.352 1.00 81.56 99 ASP A O 1
ATOM 804 N N . THR A 1 100 ? -15.501 8.014 4.443 1.00 79.75 100 THR A N 1
ATOM 805 C CA . THR A 1 100 ? -14.065 7.974 4.157 1.00 79.75 100 THR A CA 1
ATOM 806 C C . THR A 1 100 ? -13.415 6.655 4.576 1.00 79.75 100 THR A C 1
ATOM 808 O O . THR A 1 100 ? -13.885 5.933 5.456 1.00 79.75 100 THR A O 1
ATOM 811 N N . ASP A 1 101 ? -12.254 6.351 3.981 1.00 74.44 101 ASP A N 1
ATOM 812 C CA . ASP A 1 101 ? -11.408 5.219 4.395 1.00 74.44 101 ASP A CA 1
ATOM 813 C C . ASP A 1 101 ? -11.053 5.294 5.900 1.00 74.44 101 ASP A C 1
ATOM 815 O O . ASP A 1 101 ? -10.922 4.264 6.562 1.00 74.44 101 ASP A O 1
ATOM 819 N N . VAL A 1 102 ? -10.918 6.511 6.448 1.00 75.75 102 VAL A N 1
ATOM 820 C CA . VAL A 1 102 ? -10.585 6.753 7.861 1.00 75.75 102 VAL A CA 1
ATOM 821 C C . VAL A 1 102 ? -11.757 6.385 8.765 1.00 75.75 102 VAL A C 1
ATOM 823 O O . VAL A 1 102 ? -11.578 5.615 9.708 1.00 75.75 102 VAL A O 1
ATOM 826 N N . GLU A 1 103 ? -12.960 6.869 8.463 1.00 83.19 103 GLU A N 1
ATOM 827 C CA . GLU A 1 103 ? -14.160 6.545 9.245 1.00 83.19 103 GLU A CA 1
ATOM 828 C C . GLU A 1 103 ? -14.509 5.059 9.151 1.00 83.19 103 GLU A C 1
ATOM 830 O O . GLU A 1 103 ? -14.812 4.443 10.171 1.00 83.19 103 GLU A O 1
ATOM 835 N N . LYS A 1 104 ? -14.351 4.430 7.976 1.00 85.00 104 LYS A N 1
ATOM 836 C CA . LYS A 1 104 ? -14.478 2.967 7.827 1.00 85.00 104 LYS A CA 1
ATOM 837 C C . LYS A 1 104 ? -13.475 2.207 8.692 1.00 85.00 104 LYS A C 1
ATOM 839 O O . LYS A 1 104 ? -13.803 1.163 9.255 1.00 85.00 104 LYS A O 1
ATOM 844 N N . ALA A 1 105 ? -12.248 2.710 8.820 1.00 82.00 105 ALA A N 1
ATOM 845 C CA . ALA A 1 105 ? -11.245 2.098 9.685 1.00 82.00 105 ALA A CA 1
ATOM 846 C C . ALA A 1 105 ? -11.623 2.198 11.168 1.00 82.00 105 ALA A C 1
ATOM 848 O O . ALA A 1 105 ? -11.476 1.216 11.899 1.00 82.00 105 ALA A O 1
ATOM 849 N N . ILE A 1 106 ? -12.122 3.363 11.593 1.00 84.56 106 ILE A N 1
ATOM 850 C CA . ILE A 1 106 ? -12.613 3.589 12.956 1.00 84.56 106 ILE A CA 1
ATOM 851 C C . ILE A 1 106 ? -13.815 2.680 13.224 1.00 84.56 106 ILE A C 1
ATOM 853 O O . ILE A 1 106 ? -13.806 1.961 14.221 1.00 84.56 106 ILE A O 1
ATOM 857 N N . LEU A 1 107 ? -14.786 2.618 12.303 1.00 91.38 107 LEU A N 1
ATOM 858 C CA . LEU A 1 107 ? -15.933 1.712 12.387 1.00 91.38 107 LEU A CA 1
ATOM 859 C C . LEU A 1 107 ? -15.478 0.268 12.593 1.00 91.38 107 LEU A C 1
ATOM 861 O O . LEU A 1 1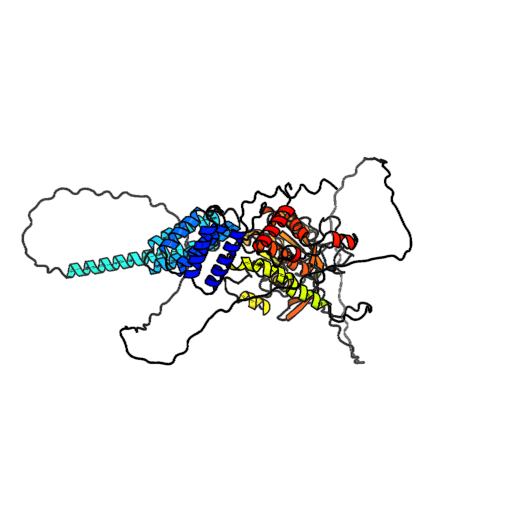07 ? -15.922 -0.405 13.519 1.00 91.38 107 LEU A O 1
ATOM 865 N N . ASN A 1 108 ? -14.539 -0.195 11.768 1.00 89.44 108 ASN A N 1
ATOM 866 C CA . ASN A 1 108 ? -13.983 -1.535 11.886 1.00 89.44 108 ASN A CA 1
ATOM 867 C C . ASN A 1 108 ? -13.370 -1.793 13.281 1.00 89.44 108 ASN A C 1
ATOM 869 O O . ASN A 1 108 ? -13.604 -2.838 13.887 1.00 89.44 108 ASN A O 1
ATOM 873 N N . GLN A 1 109 ? -12.619 -0.833 13.827 1.00 89.31 109 GLN A N 1
ATOM 874 C CA . GLN A 1 109 ? -12.007 -0.961 15.152 1.00 89.31 109 GLN A CA 1
ATOM 875 C C . GLN A 1 109 ? -13.047 -0.997 16.284 1.00 89.31 109 GLN A C 1
ATOM 877 O O . GLN A 1 109 ? -12.938 -1.836 17.181 1.00 89.31 109 GLN A O 1
ATOM 882 N N . VAL A 1 110 ? -14.069 -0.141 16.222 1.00 91.69 110 VAL A N 1
ATOM 883 C CA . VAL A 1 110 ? -15.182 -0.113 17.187 1.00 91.69 110 VAL A CA 1
ATOM 884 C C . VAL A 1 110 ? -15.942 -1.441 17.177 1.00 91.69 110 VAL A C 1
ATOM 886 O O . VAL A 1 110 ? -16.197 -2.021 18.232 1.00 91.69 110 VAL A O 1
ATOM 889 N N . LEU A 1 111 ? -16.230 -1.984 15.994 1.00 92.06 111 LEU A N 1
ATOM 890 C CA . LEU A 1 111 ? -16.910 -3.272 15.847 1.00 92.06 111 LEU A CA 1
ATOM 891 C C . LEU A 1 111 ? -16.098 -4.442 16.432 1.00 92.06 111 LEU A C 1
ATOM 893 O O . LEU A 1 111 ? -16.658 -5.324 17.084 1.00 92.06 111 LEU A O 1
ATOM 897 N N . HIS A 1 112 ? -14.772 -4.447 16.264 1.00 86.81 112 HIS A N 1
ATOM 898 C CA . HIS A 1 112 ? -13.913 -5.456 16.894 1.00 86.81 112 HIS A CA 1
ATOM 899 C C . HIS A 1 112 ? -13.934 -5.384 18.427 1.00 86.81 112 HIS A C 1
ATOM 901 O O . HIS A 1 112 ? -13.949 -6.426 19.087 1.00 86.81 112 HIS A O 1
ATOM 907 N N . LEU A 1 113 ? -13.968 -4.180 19.004 1.00 87.00 113 LEU A N 1
ATOM 908 C CA . LEU A 1 113 ? -14.084 -4.004 20.455 1.00 87.00 113 LEU A CA 1
ATOM 909 C C . LEU A 1 113 ? -15.437 -4.503 20.987 1.00 87.00 113 LEU A C 1
ATOM 911 O O . LEU A 1 113 ? -15.472 -5.124 22.052 1.00 87.00 113 LEU A O 1
ATOM 915 N N . GLN A 1 114 ? -16.532 -4.350 20.233 1.00 90.12 114 GLN A N 1
ATOM 916 C CA . GLN A 1 114 ? -17.832 -4.913 20.625 1.00 90.12 114 GLN A CA 1
ATOM 917 C C . GLN A 1 114 ? -17.805 -6.438 20.749 1.00 90.12 114 GLN A C 1
ATOM 919 O O . GLN A 1 114 ? -18.409 -6.982 21.674 1.00 90.12 114 GLN A O 1
ATOM 924 N N . ILE A 1 115 ? -17.067 -7.140 19.881 1.00 86.69 115 ILE A N 1
ATOM 925 C CA . ILE A 1 115 ? -16.900 -8.600 19.991 1.00 86.69 115 ILE A CA 1
ATOM 926 C C . ILE A 1 115 ? -16.228 -8.969 21.328 1.00 86.69 115 ILE A C 1
ATOM 928 O O . ILE A 1 115 ? -16.625 -9.942 21.971 1.00 86.69 115 ILE A O 1
ATOM 932 N N . ALA A 1 116 ? -15.265 -8.173 21.804 1.00 86.44 116 ALA A N 1
ATOM 933 C CA . ALA A 1 116 ? -14.648 -8.389 23.116 1.00 86.44 116 ALA A CA 1
ATOM 934 C C . ALA A 1 116 ? -15.635 -8.133 24.273 1.00 86.44 116 ALA A C 1
ATOM 936 O O . ALA A 1 116 ? -15.704 -8.921 25.221 1.00 86.44 116 ALA A O 1
ATOM 937 N N . VAL A 1 117 ? -16.451 -7.077 24.179 1.00 90.06 117 VAL A N 1
ATOM 938 C CA . VAL A 1 117 ? -17.507 -6.773 25.163 1.00 90.06 117 VAL A CA 1
ATOM 939 C C . VAL A 1 117 ? -18.532 -7.910 25.254 1.00 90.06 117 VAL A C 1
ATOM 941 O O . VAL A 1 117 ? -18.938 -8.287 26.358 1.00 90.06 117 VAL A O 1
ATOM 944 N N . VAL A 1 118 ? -18.906 -8.508 24.118 1.00 90.94 118 VAL A N 1
ATOM 945 C CA . VAL A 1 118 ? -19.818 -9.662 24.043 1.00 90.94 118 VAL A CA 1
ATOM 946 C C . VAL A 1 118 ? -19.321 -10.822 24.901 1.00 90.94 118 VAL A C 1
ATOM 948 O O . VAL A 1 118 ? -20.081 -11.326 25.727 1.00 90.94 118 VAL A O 1
ATOM 951 N N . GLU A 1 119 ? -18.051 -11.219 24.783 1.00 87.94 119 GLU A N 1
ATOM 952 C CA . GLU A 1 119 ? -17.494 -12.311 25.601 1.00 87.94 119 GLU A CA 1
ATOM 953 C C . GLU A 1 119 ? -17.626 -12.025 27.099 1.00 87.94 119 GLU A C 1
ATOM 955 O O . GLU A 1 119 ? -18.014 -12.879 27.909 1.00 87.94 119 GLU A O 1
ATOM 960 N N . MET A 1 120 ? -17.375 -10.775 27.481 1.00 88.44 120 MET A N 1
ATOM 961 C CA . MET A 1 120 ? -17.498 -10.365 28.867 1.00 88.44 120 MET A CA 1
ATOM 962 C C . MET A 1 120 ? -18.958 -10.335 29.355 1.00 88.44 120 MET A C 1
ATOM 964 O O . MET A 1 120 ? -19.203 -10.641 30.530 1.00 88.44 120 MET A O 1
ATOM 968 N N . LEU A 1 121 ? -19.933 -10.026 28.496 1.00 91.75 121 LEU A N 1
ATOM 969 C CA . LEU A 1 121 ? -21.367 -10.106 28.809 1.00 91.75 121 LEU A CA 1
ATOM 970 C C . LEU A 1 121 ? -21.840 -11.552 28.993 1.00 91.75 121 LEU A C 1
ATOM 972 O O . LEU A 1 121 ? -22.573 -11.839 29.948 1.00 91.75 121 LEU A O 1
ATOM 976 N N . LEU A 1 122 ? -21.371 -12.482 28.154 1.00 88.06 122 LEU A N 1
ATOM 977 C CA . LEU A 1 122 ? -21.687 -13.910 28.289 1.00 88.06 122 LEU A CA 1
ATOM 978 C C . LEU A 1 122 ? -21.221 -14.456 29.642 1.00 88.06 122 LEU A C 1
ATOM 980 O O . LEU A 1 122 ? -21.983 -15.143 30.327 1.00 88.06 122 LEU A O 1
ATOM 984 N N . SER A 1 123 ? -20.013 -14.084 30.085 1.00 89.44 123 SER A N 1
ATOM 985 C CA . SER A 1 123 ? -19.494 -14.483 31.406 1.00 89.44 123 SER A CA 1
ATOM 986 C C . SER A 1 123 ? -20.344 -13.968 32.581 1.00 89.44 123 SER A C 1
ATOM 988 O O . SER A 1 123 ? -20.384 -14.592 33.642 1.00 89.44 123 SER A O 1
ATOM 990 N N . ARG A 1 124 ? -21.075 -12.862 32.382 1.00 91.56 124 ARG A N 1
ATOM 991 C CA . ARG A 1 124 ? -21.994 -12.246 33.357 1.00 91.56 124 ARG A CA 1
ATOM 992 C C . ARG A 1 124 ? -23.444 -12.702 33.189 1.00 91.56 124 ARG A C 1
ATOM 994 O O . ARG A 1 124 ? -24.337 -12.173 33.845 1.00 91.56 124 ARG A O 1
ATOM 1001 N N . ASN A 1 125 ? -23.683 -13.694 32.334 1.00 89.44 125 ASN A N 1
ATOM 1002 C CA . ASN A 1 125 ? -25.001 -14.236 32.029 1.00 89.44 125 ASN A CA 1
ATOM 1003 C C . ASN A 1 125 ? -25.990 -13.196 31.459 1.00 89.44 125 ASN A C 1
ATOM 1005 O O . ASN A 1 125 ? -27.191 -13.263 31.731 1.00 89.44 125 ASN A O 1
ATOM 1009 N N . ARG A 1 126 ? -25.469 -12.247 30.670 1.00 92.81 126 ARG A N 1
ATOM 1010 C CA . ARG A 1 126 ? -26.209 -11.184 29.967 1.00 92.81 126 ARG A CA 1
ATOM 1011 C C . ARG A 1 126 ? -26.268 -11.465 28.459 1.00 92.81 126 ARG A C 1
ATOM 1013 O O . ARG A 1 126 ? -25.866 -10.641 27.647 1.00 92.81 126 ARG A O 1
ATOM 1020 N N . GLY A 1 127 ? -26.725 -12.661 28.084 1.00 91.19 127 GLY A N 1
ATOM 1021 C CA . GLY A 1 127 ? -26.758 -13.087 26.679 1.00 91.19 127 GLY A CA 1
ATOM 1022 C C . GLY A 1 127 ? -27.727 -12.285 25.810 1.00 91.19 127 GLY A C 1
ATOM 1023 O O . GLY A 1 127 ? -27.435 -12.059 24.643 1.00 91.19 127 GLY A O 1
ATOM 1024 N N . LYS A 1 128 ? -28.829 -11.783 26.383 1.00 91.81 128 LYS A N 1
ATOM 1025 C CA . LYS A 1 128 ? -29.751 -10.886 25.674 1.00 91.81 128 LYS A CA 1
ATOM 1026 C C . LYS A 1 128 ? -29.069 -9.581 25.247 1.00 91.81 128 LYS A C 1
ATOM 1028 O O . LYS A 1 128 ? -29.093 -9.256 24.071 1.00 91.81 128 LYS A O 1
ATOM 1033 N N . ASP A 1 129 ? -28.389 -8.908 26.171 1.00 93.50 129 ASP A N 1
ATOM 1034 C CA . ASP A 1 129 ? -27.655 -7.672 25.875 1.00 93.50 129 ASP A CA 1
ATOM 1035 C C . ASP A 1 129 ? -26.559 -7.916 24.821 1.00 93.50 129 ASP A C 1
ATOM 1037 O O . ASP A 1 129 ? -26.334 -7.089 23.943 1.00 93.50 129 ASP A O 1
ATOM 1041 N N . ALA A 1 130 ? -25.903 -9.082 24.870 1.00 94.06 130 ALA A N 1
ATOM 1042 C CA . ALA A 1 130 ? -24.922 -9.476 23.862 1.00 94.06 130 ALA A CA 1
ATOM 1043 C C . ALA A 1 130 ? -25.545 -9.669 22.465 1.00 94.06 130 ALA A C 1
ATOM 1045 O O . ALA A 1 130 ? -24.916 -9.311 21.471 1.00 94.06 130 ALA A O 1
ATOM 1046 N N . LEU A 1 131 ? -26.764 -10.216 22.382 1.00 93.31 131 LEU A N 1
ATOM 1047 C CA . LEU A 1 131 ? -27.505 -10.325 21.121 1.00 93.31 131 LEU A CA 1
ATOM 1048 C C . LEU A 1 131 ? -27.888 -8.955 20.574 1.00 93.31 131 LEU A C 1
ATOM 1050 O O . LEU A 1 131 ? -27.647 -8.706 19.397 1.00 93.31 131 LEU A O 1
ATOM 1054 N N . ASP A 1 132 ? -28.419 -8.074 21.422 1.00 93.50 132 ASP A N 1
ATOM 1055 C CA . ASP A 1 132 ? -28.839 -6.731 21.013 1.00 93.50 132 ASP A CA 1
ATOM 1056 C C . ASP A 1 132 ? -27.645 -5.940 20.434 1.00 93.50 132 ASP A C 1
ATOM 1058 O O . ASP A 1 132 ? -27.753 -5.345 19.360 1.00 93.50 132 ASP A O 1
ATOM 1062 N N . ILE A 1 133 ? -26.470 -6.024 21.077 1.00 93.44 133 ILE A N 1
ATOM 1063 C CA . ILE A 1 133 ? -25.227 -5.412 20.576 1.00 93.44 133 ILE A CA 1
ATOM 1064 C C . ILE A 1 133 ? -24.811 -6.005 19.228 1.00 93.44 133 ILE A C 1
ATOM 1066 O O . ILE A 1 133 ? -24.519 -5.257 18.299 1.00 93.44 133 ILE A O 1
ATOM 1070 N N . LEU A 1 134 ? -24.770 -7.336 19.102 1.00 93.75 134 LEU A N 1
ATOM 1071 C CA . LEU A 1 134 ? -24.339 -7.987 17.859 1.00 93.75 134 LEU A CA 1
ATOM 1072 C C . LEU A 1 134 ? -25.301 -7.732 16.702 1.00 93.75 134 LEU A C 1
ATOM 1074 O O . LEU A 1 134 ? -24.863 -7.680 15.555 1.00 93.75 134 LEU A O 1
ATOM 1078 N N . GLN A 1 135 ? -26.592 -7.583 16.988 1.00 95.06 135 GLN A N 1
ATOM 1079 C CA . GLN A 1 135 ? -27.589 -7.294 15.972 1.00 95.06 135 GLN A CA 1
ATOM 1080 C C . GLN A 1 135 ? -27.422 -5.874 15.421 1.00 95.06 135 GLN A C 1
ATOM 1082 O O . GLN A 1 135 ? -27.357 -5.717 14.203 1.00 95.06 135 GLN A O 1
ATOM 1087 N N . ASN A 1 136 ? -27.237 -4.879 16.296 1.00 93.56 136 ASN A N 1
ATOM 1088 C CA . ASN A 1 136 ? -26.900 -3.512 15.884 1.00 93.56 136 ASN A CA 1
ATOM 1089 C C . ASN A 1 136 ? -25.563 -3.472 15.112 1.00 93.56 136 ASN A C 1
ATOM 1091 O O . ASN A 1 136 ? -25.481 -2.951 14.002 1.00 93.56 136 ASN A O 1
ATOM 1095 N N . ALA A 1 137 ? -24.523 -4.127 15.640 1.00 93.12 137 ALA A N 1
ATOM 1096 C CA . ALA A 1 137 ? -23.211 -4.219 14.996 1.00 93.12 137 ALA A CA 1
ATOM 1097 C C . ALA A 1 137 ? -23.282 -4.835 13.587 1.00 93.12 137 ALA A C 1
ATOM 1099 O O . ALA A 1 137 ? -22.563 -4.419 12.675 1.00 93.12 137 ALA A O 1
ATOM 1100 N N . LEU A 1 138 ? -24.142 -5.839 13.387 1.00 93.44 138 LEU A N 1
ATOM 1101 C CA . LEU A 1 138 ? -24.322 -6.483 12.089 1.00 93.44 138 LEU A CA 1
ATOM 1102 C C . LEU A 1 138 ? -24.981 -5.540 11.076 1.00 93.44 138 LEU A C 1
ATOM 1104 O O . LEU A 1 138 ? -24.559 -5.516 9.923 1.00 93.44 138 LEU A O 1
ATOM 1108 N N . GLU A 1 139 ? -25.977 -4.764 11.494 1.00 94.19 139 GLU A N 1
ATOM 1109 C CA . GLU A 1 139 ? -26.647 -3.784 10.634 1.00 94.19 139 GLU A CA 1
ATOM 1110 C C . GLU A 1 139 ? -25.666 -2.694 10.183 1.00 94.19 139 GLU A C 1
ATOM 1112 O O . GLU A 1 139 ? -25.424 -2.542 8.981 1.00 94.19 139 GLU A O 1
ATOM 1117 N N . VAL A 1 140 ? -24.978 -2.059 11.139 1.00 93.44 140 VAL A N 1
ATOM 1118 C CA . VAL A 1 140 ? -23.998 -0.999 10.852 1.00 93.44 140 VAL A CA 1
ATOM 1119 C C . VAL A 1 140 ? -22.810 -1.525 10.035 1.00 93.44 140 VAL A C 1
ATOM 1121 O O . VAL A 1 140 ? -22.339 -0.859 9.114 1.00 93.44 140 VAL A O 1
ATOM 1124 N N . SER A 1 141 ? -22.314 -2.738 10.310 1.00 92.88 141 SER A N 1
ATOM 1125 C CA . SER A 1 141 ? -21.196 -3.316 9.541 1.00 92.88 141 SER A CA 1
ATOM 1126 C C . SER A 1 141 ? -21.572 -3.650 8.094 1.00 92.88 141 SER A C 1
ATOM 1128 O O . SER A 1 141 ? -20.763 -3.449 7.185 1.00 92.88 141 SER A O 1
ATOM 1130 N N . VAL A 1 142 ? -22.800 -4.118 7.848 1.00 92.56 142 VAL A N 1
ATOM 1131 C CA . VAL A 1 142 ? -23.295 -4.381 6.490 1.00 92.56 142 VAL A CA 1
ATOM 1132 C C . VAL A 1 142 ? -23.415 -3.087 5.692 1.00 92.56 142 VAL A C 1
ATOM 1134 O O . VAL A 1 142 ? -23.042 -3.091 4.516 1.00 92.56 142 VAL A O 1
ATOM 1137 N N . GLU A 1 143 ? -23.910 -2.017 6.311 1.00 92.50 143 GLU A N 1
ATOM 1138 C CA . GLU A 1 143 ? -24.066 -0.709 5.671 1.00 92.50 143 GLU A CA 1
ATOM 1139 C C . GLU A 1 143 ? -22.714 -0.019 5.435 1.00 92.50 143 GLU A C 1
ATOM 1141 O O . GLU A 1 143 ? -22.412 0.371 4.308 1.00 92.50 143 GLU A O 1
ATOM 1146 N N . GLY A 1 144 ? -21.862 0.065 6.461 1.00 88.56 144 GLY A N 1
ATOM 1147 C CA . GLY A 1 144 ? -20.622 0.844 6.408 1.00 88.56 144 GLY A CA 1
ATOM 1148 C C . GLY A 1 144 ? -19.408 0.137 5.801 1.00 88.56 144 GLY A C 1
ATOM 1149 O O . GLY A 1 144 ? -18.585 0.770 5.135 1.00 88.56 144 GLY A O 1
ATOM 1150 N N . LEU A 1 145 ? -19.265 -1.176 6.017 1.00 87.94 145 LEU A N 1
ATOM 1151 C CA . LEU A 1 145 ? -18.110 -1.961 5.543 1.00 87.94 145 LEU A CA 1
ATOM 1152 C C . LEU A 1 145 ? -18.462 -2.897 4.381 1.00 87.94 145 LEU A C 1
ATOM 1154 O O . LEU A 1 145 ? -17.590 -3.272 3.594 1.00 87.94 145 LEU A O 1
ATOM 1158 N N . GLY A 1 146 ? -19.737 -3.267 4.261 1.00 85.94 146 GLY A N 1
ATOM 1159 C CA . GLY A 1 146 ? -20.248 -4.164 3.234 1.00 85.94 146 GLY A CA 1
ATOM 1160 C C . GLY A 1 146 ? -20.404 -5.615 3.700 1.00 85.94 146 GLY A C 1
ATOM 1161 O O . GLY A 1 146 ? -19.767 -6.095 4.639 1.00 85.94 146 GLY A O 1
ATOM 1162 N N . ARG A 1 147 ? -21.260 -6.360 2.986 1.00 88.06 147 ARG A N 1
ATOM 1163 C CA . ARG A 1 147 ? -21.675 -7.734 3.347 1.00 88.06 147 ARG A CA 1
ATOM 1164 C C . ARG A 1 147 ? -20.553 -8.772 3.382 1.00 88.06 147 ARG A C 1
ATOM 1166 O O . ARG A 1 147 ? -20.703 -9.749 4.107 1.00 88.06 147 ARG A O 1
ATOM 1173 N N . LYS A 1 148 ? -19.508 -8.581 2.568 1.00 83.88 148 LYS A N 1
ATOM 1174 C CA . LYS A 1 148 ? -18.371 -9.506 2.390 1.00 83.88 148 LYS A CA 1
ATOM 1175 C C . LYS A 1 148 ? -17.111 -9.065 3.149 1.00 83.88 148 LYS A C 1
ATOM 1177 O O . LYS A 1 148 ? -16.031 -9.585 2.889 1.00 83.88 148 LYS A O 1
ATOM 1182 N N . HIS A 1 149 ? -17.212 -8.044 3.999 1.00 86.56 149 HIS A N 1
ATOM 1183 C CA . HIS A 1 149 ? -16.071 -7.594 4.785 1.00 86.56 149 HIS A CA 1
ATOM 1184 C C . HIS A 1 149 ? -15.786 -8.598 5.911 1.00 86.56 149 HIS A C 1
ATOM 1186 O O . HIS A 1 149 ? -16.713 -9.067 6.568 1.00 86.56 149 HIS A O 1
ATOM 1192 N N . GLU A 1 150 ? -14.508 -8.886 6.171 1.00 85.94 150 GLU A N 1
ATOM 1193 C CA . GLU A 1 150 ? -14.060 -9.879 7.166 1.00 85.94 150 GLU A CA 1
ATOM 1194 C C . GLU A 1 150 ? -14.701 -9.655 8.548 1.00 85.94 150 GLU A C 1
ATOM 1196 O O . GLU A 1 150 ? -15.213 -10.580 9.174 1.00 85.94 150 GLU A O 1
ATOM 1201 N N . THR A 1 151 ? -14.749 -8.403 9.002 1.00 84.12 151 THR A N 1
ATOM 1202 C CA . THR A 1 151 ? -15.385 -8.021 10.274 1.00 84.12 151 THR A CA 1
ATOM 1203 C C . THR A 1 151 ? -16.886 -8.287 10.287 1.00 84.12 151 THR A C 1
ATOM 1205 O O . THR A 1 151 ? -17.404 -8.792 11.279 1.00 84.12 151 THR A O 1
ATOM 1208 N N . THR A 1 152 ? -17.586 -8.006 9.184 1.00 89.62 152 THR A N 1
ATOM 1209 C CA . THR A 1 152 ? -19.024 -8.282 9.037 1.00 89.62 152 THR A CA 1
ATOM 1210 C C . THR A 1 152 ? -19.296 -9.783 9.139 1.00 89.62 152 THR A C 1
ATOM 1212 O O . THR A 1 152 ? -20.244 -10.206 9.806 1.00 89.62 152 THR A O 1
ATOM 1215 N N . ASP A 1 153 ? -18.439 -10.603 8.529 1.00 87.06 153 ASP A N 1
ATOM 1216 C CA . ASP A 1 153 ? -18.518 -12.061 8.633 1.00 87.06 153 ASP A CA 1
ATOM 1217 C C . ASP A 1 153 ? -18.255 -12.535 10.070 1.00 87.06 153 ASP A C 1
ATOM 1219 O O . ASP A 1 153 ? -19.023 -13.340 10.603 1.00 87.06 153 ASP A O 1
ATOM 1223 N N . SER A 1 154 ? -17.247 -11.965 10.739 1.00 86.81 154 SER A N 1
ATOM 1224 C CA . SER A 1 154 ? -16.922 -12.277 12.136 1.00 86.81 154 SER A CA 1
ATOM 1225 C C . SER A 1 154 ? -18.068 -11.941 13.101 1.00 86.81 154 SER A C 1
ATOM 1227 O O . SER A 1 154 ? -18.385 -12.730 13.997 1.00 86.81 154 SER A O 1
ATOM 1229 N N . ILE A 1 155 ? -18.744 -10.804 12.909 1.00 90.44 155 ILE A N 1
ATOM 1230 C CA . ILE A 1 155 ? -19.924 -10.427 13.703 1.00 90.44 155 ILE A CA 1
ATOM 1231 C C . ILE A 1 155 ? -21.062 -11.423 13.467 1.00 90.44 155 ILE A C 1
ATOM 1233 O O . ILE A 1 155 ? -21.699 -11.861 14.426 1.00 90.44 155 ILE A O 1
ATOM 1237 N N . ARG A 1 156 ? -21.300 -11.834 12.215 1.00 92.06 156 ARG A N 1
ATOM 1238 C CA . ARG A 1 156 ? -22.363 -12.793 11.863 1.00 92.06 156 ARG A CA 1
ATOM 1239 C C . ARG A 1 156 ? -22.152 -14.160 12.515 1.00 92.06 156 ARG A C 1
ATOM 1241 O O . ARG A 1 156 ? -23.105 -14.766 13.019 1.00 92.06 156 ARG A O 1
ATOM 1248 N N . GLU A 1 157 ? -20.911 -14.634 12.538 1.00 89.75 157 GLU A N 1
ATOM 1249 C CA . GLU A 1 157 ? -20.536 -15.874 13.220 1.00 89.75 157 GLU A CA 1
ATOM 1250 C C . GLU A 1 157 ? -20.748 -15.757 14.736 1.00 89.75 157 GLU A C 1
ATOM 1252 O O . GLU A 1 157 ? -21.386 -16.617 15.351 1.00 89.75 157 GLU A O 1
ATOM 1257 N N . ASN A 1 158 ? -20.307 -14.648 15.338 1.00 90.69 158 ASN A N 1
ATOM 1258 C CA . ASN A 1 158 ? -20.517 -14.385 16.760 1.00 90.69 158 ASN A CA 1
ATOM 1259 C C . ASN A 1 158 ? -22.002 -14.293 17.126 1.00 90.69 158 ASN A C 1
ATOM 1261 O O . ASN A 1 158 ? -22.414 -14.893 18.118 1.00 90.69 158 ASN A O 1
ATOM 1265 N N . HIS A 1 159 ? -22.821 -13.623 16.315 1.00 94.31 159 HIS A N 1
ATOM 1266 C CA . HIS A 1 159 ? -24.268 -13.528 16.519 1.00 94.31 159 HIS A CA 1
ATOM 1267 C C . HIS A 1 159 ? -24.925 -14.914 16.535 1.00 94.31 159 HIS A C 1
ATOM 1269 O O . HIS A 1 159 ? -25.686 -15.240 17.448 1.00 94.31 159 HIS A O 1
ATOM 1275 N N . SER A 1 160 ? -24.560 -15.776 15.582 1.00 92.31 160 SER A N 1
ATOM 1276 C CA . SER A 1 160 ? -25.051 -17.159 15.514 1.00 92.31 160 SER A CA 1
ATOM 1277 C C . SER A 1 160 ? -24.635 -17.971 16.746 1.00 92.31 160 SER A C 1
ATOM 1279 O O . SER A 1 160 ? -25.463 -18.633 17.378 1.00 92.31 160 SER A O 1
ATOM 1281 N N . ARG A 1 161 ? -23.369 -17.850 17.163 1.00 94.56 161 ARG A N 1
ATOM 1282 C CA . ARG A 1 161 ? -22.833 -18.516 18.359 1.00 94.56 161 ARG A CA 1
ATOM 1283 C C . ARG A 1 161 ? -23.539 -18.070 19.644 1.00 94.56 161 ARG A C 1
ATOM 1285 O O . ARG A 1 161 ? -23.848 -18.907 20.497 1.00 94.56 161 ARG A O 1
ATOM 1292 N N . VAL A 1 162 ? -23.807 -16.772 19.798 1.00 91.50 162 VAL A N 1
ATOM 1293 C CA . VAL A 1 162 ? -24.504 -16.222 20.973 1.00 91.50 162 VAL A CA 1
ATOM 1294 C C . VAL A 1 162 ? -25.977 -16.639 20.988 1.00 91.50 162 VAL A C 1
ATOM 1296 O O . VAL A 1 162 ? -26.486 -17.017 22.045 1.00 91.50 162 VAL A O 1
ATOM 1299 N N . LEU A 1 163 ? -26.650 -16.678 19.833 1.00 90.69 163 LEU A N 1
ATOM 1300 C CA . LEU A 1 163 ? -28.018 -17.200 19.719 1.00 90.69 163 LEU A CA 1
ATOM 1301 C C . LEU A 1 163 ? -28.118 -18.644 20.231 1.00 90.69 163 LEU A C 1
ATOM 1303 O O . LEU A 1 163 ? -29.021 -18.982 21.002 1.00 90.69 163 LEU A O 1
ATOM 1307 N N . GLU A 1 164 ? -27.181 -19.507 19.837 1.00 90.50 164 GLU A N 1
ATOM 1308 C CA . GLU A 1 164 ? -27.122 -20.889 20.323 1.00 90.50 164 GLU A CA 1
ATOM 1309 C C . GLU A 1 164 ? -26.792 -20.982 21.814 1.00 90.50 164 GLU A C 1
ATOM 1311 O O . GLU A 1 164 ? -27.311 -21.851 22.527 1.00 90.50 164 GLU A O 1
ATOM 1316 N N . TRP A 1 165 ? -25.912 -20.109 22.305 1.00 90.94 165 TRP A N 1
ATOM 1317 C CA . TRP A 1 165 ? -25.589 -20.014 23.726 1.00 90.94 165 TRP A CA 1
ATOM 1318 C C . TRP A 1 165 ? -26.832 -19.666 24.557 1.00 90.94 165 TRP A C 1
ATOM 1320 O O . TRP A 1 165 ? -27.131 -20.360 25.535 1.00 90.94 165 TRP A O 1
ATOM 1330 N N . GLU A 1 166 ? -27.608 -18.672 24.122 1.00 87.75 166 GLU A N 1
ATOM 1331 C CA . GLU A 1 166 ? -28.814 -18.218 24.818 1.00 87.75 166 GLU A CA 1
ATOM 1332 C C . GLU A 1 166 ? -29.907 -19.292 24.796 1.00 87.75 166 GLU A C 1
ATOM 1334 O O . GLU A 1 166 ? -30.479 -19.620 25.841 1.00 87.75 166 GLU A O 1
ATOM 1339 N N . ARG A 1 167 ? -30.121 -19.956 23.648 1.00 87.44 167 ARG A N 1
ATOM 1340 C CA . ARG A 1 167 ? -31.036 -21.111 23.544 1.00 87.44 167 ARG A CA 1
ATOM 1341 C C . ARG A 1 167 ? -30.670 -22.216 24.534 1.00 87.44 167 ARG A C 1
ATOM 1343 O O . ARG A 1 167 ? -31.540 -22.710 25.256 1.00 87.44 167 ARG A O 1
ATOM 1350 N N . ARG A 1 168 ? -29.385 -22.585 24.620 1.00 90.75 168 ARG A N 1
ATOM 1351 C CA . ARG A 1 168 ? -28.908 -23.608 25.569 1.00 90.75 168 ARG A CA 1
ATOM 1352 C C . ARG A 1 168 ? -29.133 -23.192 27.022 1.00 90.75 168 ARG A C 1
ATOM 1354 O O . ARG A 1 168 ? -29.493 -24.036 27.845 1.00 90.75 168 ARG A O 1
ATOM 1361 N N . ASN A 1 169 ? -28.947 -21.919 27.361 1.00 86.69 169 ASN A N 1
ATOM 1362 C CA . ASN A 1 169 ? -29.169 -21.431 28.722 1.00 86.69 169 ASN A CA 1
ATOM 1363 C C . ASN A 1 169 ? -30.647 -21.340 29.104 1.00 86.69 169 ASN A C 1
ATOM 1365 O O . ASN A 1 169 ? -31.004 -21.732 30.221 1.00 86.69 169 ASN A O 1
ATOM 1369 N N . ILE A 1 170 ? -31.516 -20.914 28.185 1.00 82.88 170 ILE A N 1
ATOM 1370 C CA . ILE A 1 170 ? -32.970 -20.950 28.379 1.00 82.88 170 ILE A CA 1
ATOM 1371 C C . ILE A 1 170 ? -33.426 -22.393 28.605 1.00 82.88 170 ILE A C 1
ATOM 1373 O O . ILE A 1 170 ? -34.125 -22.657 29.586 1.00 82.88 170 ILE A O 1
ATOM 1377 N N . GLN A 1 171 ? -32.955 -23.339 27.787 1.00 86.81 171 GLN A N 1
ATOM 1378 C CA . GLN A 1 171 ? -33.286 -24.756 27.942 1.00 86.81 171 GLN A CA 1
ATOM 1379 C C . GLN A 1 171 ? -32.855 -25.291 29.316 1.00 86.81 171 GLN A C 1
ATOM 1381 O O . GLN A 1 171 ? -33.679 -25.832 30.053 1.00 86.81 171 GLN A O 1
ATOM 1386 N N . LYS A 1 172 ? -31.609 -25.032 29.739 1.00 87.94 172 LYS A N 1
ATOM 1387 C CA . LYS A 1 172 ? -31.126 -25.400 31.085 1.00 87.94 172 LYS A CA 1
ATOM 1388 C C . LYS A 1 172 ? -31.986 -24.794 32.197 1.00 87.94 172 LYS A C 1
ATOM 1390 O O . LYS A 1 172 ? -32.216 -25.436 33.226 1.00 87.94 172 LYS A O 1
ATOM 1395 N N . ARG A 1 173 ? -32.451 -23.552 32.033 1.00 84.69 173 ARG A N 1
ATOM 1396 C CA . ARG A 1 173 ? -33.316 -22.876 33.011 1.00 84.69 173 ARG A CA 1
ATOM 1397 C C . ARG A 1 173 ? -34.704 -23.518 33.058 1.00 84.69 173 ARG A C 1
ATOM 1399 O O . ARG A 1 173 ? -35.212 -23.743 34.157 1.00 84.69 173 ARG A O 1
ATOM 1406 N N . MET A 1 174 ? -35.273 -23.877 31.908 1.00 83.50 174 MET A N 1
ATOM 1407 C CA . MET A 1 174 ? -36.527 -24.631 31.820 1.00 83.50 174 MET A CA 1
ATOM 1408 C C . MET A 1 174 ? -36.407 -26.016 32.461 1.00 83.50 174 MET A C 1
ATOM 1410 O O . MET A 1 174 ? -37.274 -26.396 33.247 1.00 83.50 174 MET A O 1
ATOM 1414 N N . ASP A 1 175 ? -35.317 -26.741 32.212 1.00 87.06 175 ASP A N 1
ATOM 1415 C CA . ASP A 1 175 ? -35.089 -28.071 32.789 1.00 87.06 175 ASP A CA 1
ATOM 1416 C C . ASP A 1 175 ? -34.961 -28.007 34.318 1.00 87.06 175 ASP A C 1
ATOM 1418 O O . ASP A 1 175 ? -35.545 -28.823 35.037 1.00 87.06 175 ASP A O 1
ATOM 1422 N N . ARG A 1 176 ? -34.286 -26.976 34.848 1.00 87.69 176 ARG A N 1
ATOM 1423 C CA . ARG A 1 176 ? -34.226 -26.711 36.298 1.00 87.69 176 ARG A CA 1
ATOM 1424 C C . ARG A 1 176 ? -35.603 -26.416 36.896 1.00 87.69 176 ARG A C 1
ATOM 1426 O O . ARG A 1 176 ? -35.884 -26.857 38.013 1.00 87.69 176 ARG A O 1
ATOM 1433 N N . LEU A 1 177 ? -36.454 -25.675 36.186 1.00 85.94 177 LEU A N 1
ATOM 1434 C CA . LEU A 1 177 ? -37.823 -25.387 36.625 1.00 85.94 177 LEU A CA 1
ATOM 1435 C C . LEU A 1 177 ? -38.690 -26.652 36.621 1.00 85.94 177 LEU A C 1
ATOM 1437 O O . LEU A 1 177 ? -39.351 -26.922 37.625 1.00 85.94 177 LEU A O 1
ATOM 1441 N N . LYS A 1 178 ? -38.612 -27.474 35.566 1.00 85.75 178 LYS A N 1
ATOM 1442 C CA . LYS A 1 178 ? -39.284 -28.785 35.493 1.00 85.75 178 LYS A CA 1
ATOM 1443 C C . LYS A 1 178 ? -38.846 -29.709 36.633 1.00 85.75 178 LYS A C 1
ATOM 1445 O O . LYS A 1 178 ? -39.685 -30.296 37.313 1.00 85.75 178 LYS A O 1
ATOM 1450 N N . ALA A 1 179 ? -37.545 -29.781 36.917 1.00 86.06 179 ALA A N 1
ATOM 1451 C CA . ALA A 1 179 ? -37.019 -30.582 38.023 1.00 86.06 179 ALA A CA 1
ATOM 1452 C C . ALA A 1 179 ? -37.506 -30.092 39.402 1.00 86.06 179 ALA A C 1
ATOM 1454 O O . ALA A 1 179 ? -37.793 -30.908 40.281 1.00 86.06 179 ALA A O 1
ATOM 1455 N N . LYS A 1 180 ? -37.632 -28.770 39.605 1.00 84.88 180 LYS A N 1
ATOM 1456 C CA . LYS A 1 180 ? -38.213 -28.194 40.832 1.00 84.88 180 LYS A CA 1
ATOM 1457 C C . LYS A 1 180 ? -39.707 -28.496 40.971 1.00 84.88 180 LYS A C 1
ATOM 1459 O O . LYS A 1 180 ? -40.136 -28.805 42.080 1.00 84.88 180 LYS A O 1
ATOM 1464 N N . ALA A 1 181 ? -40.475 -28.427 39.884 1.00 79.19 181 ALA A N 1
ATOM 1465 C CA . ALA A 1 181 ? -41.901 -28.759 39.887 1.00 79.19 181 ALA A CA 1
ATOM 1466 C C . ALA A 1 181 ? -42.128 -30.230 40.276 1.00 79.19 181 ALA A C 1
ATOM 1468 O O . ALA A 1 181 ? -42.836 -30.502 41.243 1.00 79.19 181 ALA A O 1
ATOM 1469 N N . ASN A 1 182 ? -41.390 -31.157 39.656 1.00 78.88 182 ASN A N 1
ATOM 1470 C CA . ASN A 1 182 ? -41.465 -32.589 39.979 1.00 78.88 182 ASN A CA 1
ATOM 1471 C C . ASN A 1 182 ? -41.067 -32.922 41.428 1.00 78.88 182 ASN A C 1
ATOM 1473 O O . ASN A 1 182 ? -41.494 -33.942 41.966 1.00 78.88 182 ASN A O 1
ATOM 1477 N N . ARG A 1 183 ? -40.230 -32.099 42.076 1.00 73.31 183 ARG A N 1
ATOM 1478 C CA . ARG A 1 183 ? -39.914 -32.266 43.505 1.00 73.31 183 ARG A CA 1
ATOM 1479 C C . ARG A 1 183 ? -41.043 -31.789 44.417 1.00 73.31 183 ARG A C 1
ATOM 1481 O O . ARG A 1 183 ? -41.223 -32.396 45.465 1.00 73.31 183 ARG A O 1
ATOM 1488 N N . ARG A 1 184 ? -41.797 -30.751 44.034 1.00 59.84 184 ARG A N 1
ATOM 1489 C CA . ARG A 1 184 ? -42.941 -30.253 44.820 1.00 59.84 184 ARG A CA 1
ATOM 1490 C C . ARG A 1 184 ? -44.113 -31.231 44.816 1.00 59.84 184 ARG A C 1
ATOM 1492 O O . ARG A 1 184 ? -44.676 -31.464 45.883 1.00 59.84 184 ARG A O 1
ATOM 1499 N N . ASP A 1 185 ? -44.388 -31.877 43.683 1.00 57.75 185 ASP A N 1
ATOM 1500 C CA . ASP A 1 185 ? -45.435 -32.911 43.596 1.00 57.75 185 ASP A CA 1
ATOM 1501 C C . ASP A 1 185 ? -45.140 -34.144 44.458 1.00 57.75 185 ASP A C 1
ATOM 1503 O O . ASP A 1 185 ? -46.055 -34.807 44.932 1.00 57.75 185 ASP A O 1
ATOM 1507 N N . LYS A 1 186 ? -43.865 -34.432 44.745 1.00 56.12 186 LYS A N 1
ATOM 1508 C CA . LYS A 1 186 ? -43.483 -35.539 45.637 1.00 56.12 186 LYS A CA 1
ATOM 1509 C C . LYS A 1 186 ? -43.557 -35.200 47.131 1.00 56.12 186 LYS A C 1
ATOM 1511 O O . LYS A 1 186 ? -43.392 -36.098 47.949 1.00 56.12 186 LYS A O 1
ATOM 1516 N N . THR A 1 187 ? -43.780 -33.937 47.502 1.00 50.84 187 THR A N 1
ATOM 1517 C CA . THR A 1 187 ? -43.783 -33.480 48.910 1.00 50.84 187 THR A CA 1
ATOM 1518 C C . THR A 1 187 ? -45.168 -33.170 49.480 1.00 50.84 187 THR A C 1
ATOM 1520 O O . THR A 1 187 ? -45.260 -32.738 50.626 1.00 50.84 187 THR A O 1
ATOM 1523 N N . VAL A 1 188 ? -46.249 -33.411 48.733 1.00 42.62 188 VAL A N 1
ATOM 1524 C CA . VAL A 1 188 ? -47.616 -33.307 49.263 1.00 42.62 188 VAL A CA 1
ATOM 1525 C C . VAL A 1 188 ? -48.076 -34.701 49.710 1.00 42.62 188 VAL A C 1
ATOM 1527 O O . VAL A 1 188 ? -48.209 -35.582 48.859 1.00 42.62 188 VAL A O 1
ATOM 1530 N N . PRO A 1 189 ? -48.306 -34.958 51.014 1.00 39.09 189 PRO A N 1
ATOM 1531 C CA . PRO A 1 189 ? -48.895 -36.217 51.442 1.00 39.09 189 PRO A CA 1
ATOM 1532 C C . PRO A 1 189 ? -50.348 -36.254 50.967 1.00 39.09 189 PRO A C 1
ATOM 1534 O O . PRO A 1 189 ? -51.187 -35.469 51.408 1.00 39.09 189 PRO A O 1
ATOM 1537 N N . VAL A 1 190 ? -50.635 -37.177 50.051 1.00 39.66 190 VAL A N 1
ATOM 1538 C CA . VAL A 1 190 ? -51.995 -37.519 49.635 1.00 39.66 190 VAL A CA 1
ATOM 1539 C C . VAL A 1 190 ? -52.713 -38.113 50.847 1.00 39.66 190 VAL A C 1
ATOM 1541 O O . VAL A 1 190 ? -52.600 -39.300 51.140 1.00 39.66 190 VAL A O 1
ATOM 1544 N N . THR A 1 191 ? -53.441 -37.274 51.581 1.00 38.31 191 THR A N 1
ATOM 1545 C CA . THR A 1 191 ? -54.513 -37.734 52.462 1.00 38.31 191 THR A CA 1
ATOM 1546 C C . THR A 1 191 ? -55.736 -37.944 51.584 1.00 38.31 191 THR A C 1
ATOM 1548 O O . THR A 1 191 ? -56.435 -37.011 51.199 1.00 38.31 191 THR A O 1
ATOM 1551 N N . ALA A 1 192 ? -55.945 -39.201 51.203 1.00 33.22 192 ALA A N 1
ATOM 1552 C CA . ALA A 1 192 ? -57.165 -39.643 50.555 1.00 33.22 192 ALA A CA 1
ATOM 1553 C C . ALA A 1 192 ? -58.316 -39.558 51.569 1.00 33.22 192 ALA A C 1
ATOM 1555 O O . ALA A 1 192 ? -58.458 -40.424 52.429 1.00 33.22 192 ALA A O 1
ATOM 1556 N N . ALA A 1 193 ? -59.126 -38.506 51.473 1.00 36.94 193 ALA A N 1
ATOM 1557 C CA . ALA A 1 193 ? -60.456 -38.471 52.059 1.00 36.94 193 ALA A CA 1
ATOM 1558 C C . ALA A 1 193 ? -61.475 -38.537 50.920 1.00 36.94 193 ALA A C 1
ATOM 1560 O O . ALA A 1 193 ? -61.654 -37.602 50.143 1.00 36.94 193 ALA A O 1
ATOM 1561 N N . THR A 1 194 ? -62.105 -39.700 50.814 1.00 33.62 194 THR A N 1
ATOM 1562 C CA . THR A 1 194 ? -63.289 -39.974 50.007 1.00 33.62 194 THR A CA 1
ATOM 1563 C C . THR A 1 194 ? -64.459 -39.116 50.492 1.00 33.62 194 THR A C 1
ATOM 1565 O O . THR A 1 194 ? -64.893 -39.265 51.633 1.00 33.62 194 THR A O 1
ATOM 1568 N N . GLY A 1 195 ? -64.988 -38.248 49.630 1.00 34.47 195 GLY A N 1
ATOM 1569 C CA . GLY A 1 195 ? -66.194 -37.460 49.885 1.00 34.47 195 GLY A CA 1
ATOM 1570 C C . GLY A 1 195 ? -66.746 -36.881 48.582 1.00 34.47 195 GLY A C 1
ATOM 1571 O O . GLY A 1 195 ? -66.037 -36.194 47.860 1.00 34.47 195 GLY A O 1
ATOM 1572 N N . SER A 1 196 ? -67.988 -37.247 48.282 1.00 32.66 196 SER A N 1
ATOM 1573 C CA . SER A 1 196 ? -68.743 -37.141 47.025 1.00 32.66 196 SER A CA 1
ATOM 1574 C C . SER A 1 196 ? -68.878 -35.735 46.389 1.00 32.66 196 SER A C 1
ATOM 1576 O O . SER A 1 196 ? -68.664 -34.728 47.061 1.00 32.66 196 SER A O 1
ATOM 1578 N N . PRO A 1 197 ? -69.275 -35.644 45.097 1.00 37.38 197 PRO A N 1
ATOM 1579 C CA . PRO A 1 197 ? -69.189 -34.421 44.300 1.00 37.38 197 PRO A CA 1
ATOM 1580 C C . PRO A 1 197 ? -70.472 -33.580 44.364 1.00 37.38 197 PRO A C 1
ATOM 1582 O O . PRO A 1 197 ? -71.567 -34.098 44.158 1.00 37.38 197 PRO A O 1
ATOM 1585 N N . ILE A 1 198 ? -70.334 -32.266 44.565 1.00 31.77 198 ILE A N 1
ATOM 1586 C CA . ILE A 1 198 ? -71.395 -31.278 44.320 1.00 31.77 198 ILE A CA 1
ATOM 1587 C C . ILE A 1 198 ? -70.750 -29.975 43.813 1.00 31.77 198 ILE A C 1
ATOM 1589 O O .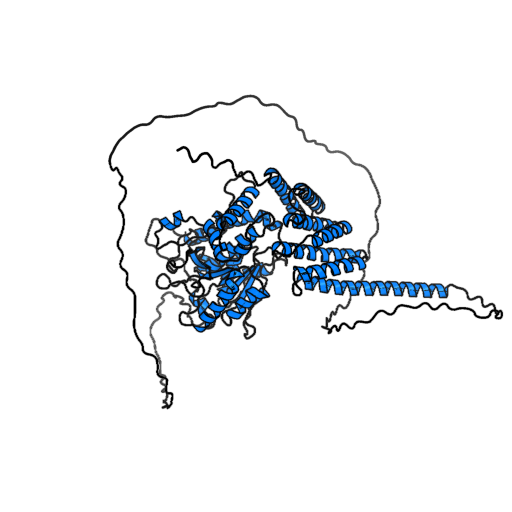 ILE A 1 198 ? -70.204 -29.230 44.616 1.00 31.77 198 ILE A O 1
ATOM 1593 N N . TYR A 1 199 ? -70.789 -29.710 42.501 1.00 33.62 199 TYR A N 1
ATOM 1594 C CA . TYR A 1 199 ? -71.359 -28.484 41.902 1.00 33.62 199 TYR A CA 1
ATOM 1595 C C . TYR A 1 199 ? -71.184 -28.453 40.370 1.00 33.62 199 TYR A C 1
ATOM 1597 O O . TYR A 1 199 ? -70.174 -28.883 39.823 1.00 33.62 199 TYR A O 1
ATOM 1605 N N . SER A 1 200 ? -72.228 -27.955 39.705 1.00 33.31 200 SER A N 1
ATOM 1606 C CA . SER A 1 200 ? -72.437 -27.871 38.251 1.00 33.31 200 SER A CA 1
ATOM 1607 C C . SER A 1 200 ? -71.633 -26.746 37.559 1.00 33.31 200 SER A C 1
ATOM 1609 O O . SER A 1 200 ? -71.122 -25.859 38.244 1.00 33.31 200 SER A O 1
ATOM 1611 N N . PRO A 1 201 ? -71.526 -26.757 36.211 1.00 36.47 201 PRO A N 1
ATOM 1612 C CA . PRO A 1 201 ? -70.545 -25.985 35.453 1.00 36.47 201 PRO A CA 1
ATOM 1613 C C . PRO A 1 201 ? -71.100 -24.634 34.991 1.00 36.47 201 PRO A C 1
ATOM 1615 O O . PRO A 1 201 ? -72.189 -24.591 34.423 1.00 36.47 201 PRO A O 1
ATOM 1618 N N . GLN A 1 202 ? -70.327 -23.551 35.128 1.00 31.12 202 GLN A N 1
ATOM 1619 C CA . GLN A 1 202 ? -70.525 -22.340 34.328 1.00 31.12 202 GLN A CA 1
ATOM 1620 C C . GLN A 1 202 ? -69.199 -21.642 33.984 1.00 31.12 202 GLN A C 1
ATOM 1622 O O . GLN A 1 202 ? -68.349 -21.402 34.837 1.00 31.12 202 GLN A O 1
ATOM 1627 N N . THR A 1 203 ? -69.110 -21.289 32.696 1.00 32.09 203 THR A N 1
ATOM 1628 C CA . THR A 1 203 ? -68.316 -20.219 32.065 1.00 32.09 203 THR A CA 1
ATOM 1629 C C . THR A 1 203 ? -66.792 -20.363 31.983 1.00 32.09 203 THR A C 1
ATOM 1631 O O . THR A 1 203 ? -66.042 -19.907 32.838 1.00 32.09 203 THR A O 1
ATOM 1634 N N . THR A 1 204 ? -66.336 -20.889 30.844 1.00 28.27 204 THR A N 1
ATOM 1635 C CA . THR A 1 204 ? -65.038 -20.579 30.226 1.00 28.27 204 THR A CA 1
ATOM 1636 C C . THR A 1 204 ? -65.093 -19.215 29.526 1.00 28.27 204 THR A C 1
ATOM 1638 O O . THR A 1 204 ? -65.960 -19.043 28.665 1.00 28.27 204 THR A O 1
ATOM 1641 N N . PRO A 1 205 ? -64.163 -18.276 29.776 1.00 31.98 205 PRO A N 1
ATOM 1642 C CA . PRO A 1 205 ? -63.823 -17.260 28.800 1.00 31.98 205 PRO A CA 1
ATOM 1643 C C . PRO A 1 205 ? -62.647 -17.751 27.948 1.00 31.98 205 PRO A C 1
ATOM 1645 O O . PRO A 1 205 ? -61.576 -18.112 28.435 1.00 31.98 205 PRO A O 1
ATOM 1648 N N . GLU A 1 206 ? -62.908 -17.774 26.651 1.00 27.97 206 GLU A N 1
ATOM 1649 C CA . GLU A 1 206 ? -61.974 -17.951 25.549 1.00 27.97 206 GLU A CA 1
ATOM 1650 C C . GLU A 1 206 ? -60.815 -16.938 25.661 1.00 27.97 206 GLU A C 1
ATOM 1652 O O . GLU A 1 206 ? -61.027 -15.728 25.581 1.00 27.97 206 GLU A O 1
ATOM 1657 N N . VAL A 1 207 ? -59.577 -17.413 25.828 1.00 31.02 207 VAL A N 1
ATOM 1658 C CA . VAL A 1 207 ? -58.377 -16.593 25.599 1.00 31.02 207 VAL A CA 1
ATOM 1659 C C . VAL A 1 207 ? -57.897 -16.882 24.183 1.00 31.02 207 VAL A C 1
ATOM 1661 O O . VAL A 1 207 ? -57.262 -17.902 23.918 1.00 31.02 207 VAL A O 1
ATOM 1664 N N . ARG A 1 208 ? -58.229 -15.970 23.263 1.00 27.95 208 ARG A N 1
ATOM 1665 C CA . ARG A 1 208 ? -57.622 -15.885 21.931 1.00 27.95 208 ARG A CA 1
ATOM 1666 C C . ARG A 1 208 ? -56.130 -15.582 22.071 1.00 27.95 208 ARG A C 1
ATOM 1668 O O . ARG A 1 208 ? -55.759 -14.511 22.543 1.00 27.95 208 ARG A O 1
ATOM 1675 N N . LEU A 1 209 ? -55.290 -16.495 21.595 1.00 30.47 209 LEU A N 1
ATOM 1676 C CA . LEU A 1 209 ? -53.924 -16.179 21.182 1.00 30.47 209 LEU A CA 1
ATOM 1677 C C . LEU A 1 209 ? -53.981 -15.578 19.767 1.00 30.47 209 LEU A C 1
ATOM 1679 O O . LEU A 1 209 ? -54.611 -16.185 18.897 1.00 30.47 209 LEU A O 1
ATOM 1683 N N . PRO A 1 210 ? -53.368 -14.412 19.502 1.00 31.00 210 PRO A N 1
ATOM 1684 C CA . PRO A 1 210 ? -53.270 -13.902 18.147 1.00 31.00 210 PRO A CA 1
ATOM 1685 C C . PRO A 1 210 ? -52.217 -14.696 17.370 1.00 31.00 210 PRO A C 1
ATOM 1687 O O . PRO A 1 210 ? -51.060 -14.814 17.768 1.00 31.00 210 PRO A O 1
ATOM 1690 N N . SER A 1 211 ? -52.658 -15.237 16.241 1.00 27.61 211 SER A N 1
ATOM 1691 C CA . SER A 1 211 ? -51.838 -15.750 15.153 1.00 27.61 211 SER A CA 1
ATOM 1692 C C . SER A 1 211 ? -51.003 -14.626 14.534 1.00 27.61 211 SER A C 1
ATOM 1694 O O . SER A 1 211 ? -51.575 -13.662 14.024 1.00 27.61 211 SER A O 1
ATOM 1696 N N . SER A 1 212 ? -49.680 -14.778 14.497 1.00 33.75 212 SER A N 1
ATOM 1697 C CA . SER A 1 212 ? -48.818 -14.040 13.569 1.00 33.75 212 SER A CA 1
ATOM 1698 C C . SER A 1 212 ? -48.030 -15.031 12.714 1.00 33.75 212 SER A C 1
ATOM 1700 O O . SER A 1 212 ? -47.147 -15.731 13.206 1.00 33.75 212 SER A O 1
ATOM 1702 N N . THR A 1 213 ? -48.466 -15.125 11.458 1.00 30.02 213 THR A N 1
ATOM 1703 C CA . THR A 1 213 ? -47.666 -15.279 10.232 1.00 30.02 213 THR A CA 1
ATOM 1704 C C . THR A 1 213 ? -46.264 -15.869 10.395 1.00 30.02 213 THR A C 1
ATOM 1706 O O . THR A 1 213 ? -45.310 -15.184 10.756 1.00 30.02 213 THR A O 1
ATOM 1709 N N . ALA A 1 214 ? -46.150 -17.152 10.048 1.00 27.75 214 ALA A N 1
ATOM 1710 C CA . ALA A 1 214 ? -44.896 -17.749 9.630 1.00 27.75 214 ALA A CA 1
ATOM 1711 C C . ALA A 1 214 ? -44.602 -17.280 8.199 1.00 27.75 214 ALA A C 1
ATOM 1713 O O . ALA A 1 214 ? -45.180 -17.810 7.252 1.00 27.75 214 ALA A O 1
ATOM 1714 N N . ASP A 1 215 ? -43.724 -16.288 8.067 1.00 30.16 215 ASP A N 1
ATOM 1715 C CA . ASP A 1 215 ? -43.010 -16.056 6.818 1.00 30.16 215 ASP A CA 1
ATOM 1716 C C . ASP A 1 215 ? -41.826 -17.021 6.762 1.00 30.16 215 ASP A C 1
ATOM 1718 O O . ASP A 1 215 ? -40.918 -17.020 7.597 1.00 30.16 215 ASP A O 1
ATOM 1722 N N . THR A 1 216 ? -41.903 -17.903 5.776 1.00 26.36 216 THR A N 1
ATOM 1723 C CA . THR A 1 216 ? -40.841 -18.778 5.301 1.00 26.36 216 THR A CA 1
ATOM 1724 C C . THR A 1 216 ? -39.673 -17.938 4.795 1.00 26.36 216 THR A C 1
ATOM 1726 O O . THR A 1 216 ? -39.779 -17.303 3.750 1.00 26.36 216 THR A O 1
ATOM 1729 N N . PHE A 1 217 ? -38.550 -17.977 5.509 1.00 30.59 217 PHE A N 1
ATOM 1730 C CA . PHE A 1 217 ? -37.242 -17.699 4.927 1.00 30.59 217 PHE A CA 1
ATOM 1731 C C . PHE A 1 217 ? -36.477 -19.014 4.820 1.00 30.59 217 PHE A C 1
ATOM 1733 O O . PHE A 1 217 ? -36.102 -19.621 5.826 1.00 30.59 217 PHE A O 1
ATOM 1740 N N . ASP A 1 218 ? -36.295 -19.442 3.574 1.00 26.48 218 ASP A N 1
ATOM 1741 C CA . ASP A 1 218 ? -35.346 -20.467 3.172 1.00 26.48 218 ASP A CA 1
ATOM 1742 C C . ASP A 1 218 ? -33.947 -20.081 3.663 1.00 26.48 218 ASP A C 1
ATOM 1744 O O . ASP A 1 218 ? -33.416 -19.033 3.299 1.00 26.48 218 ASP A O 1
ATOM 1748 N N . ASN A 1 219 ? -33.343 -20.939 4.483 1.00 31.66 219 ASN A N 1
ATOM 1749 C CA . ASN A 1 219 ? -31.903 -20.938 4.697 1.00 31.66 219 ASN A CA 1
ATOM 1750 C C . ASN A 1 219 ? -31.371 -22.298 4.260 1.00 31.66 219 ASN A C 1
ATOM 1752 O O . ASN A 1 219 ? -31.550 -23.311 4.942 1.00 31.66 219 ASN A O 1
ATOM 1756 N N . GLU A 1 220 ? -30.721 -22.287 3.098 1.00 28.97 220 GLU A N 1
ATOM 1757 C CA . GLU A 1 220 ? -29.830 -23.346 2.654 1.00 28.97 220 GLU A CA 1
ATOM 1758 C C . GLU A 1 220 ? -28.763 -23.592 3.724 1.00 28.97 220 GLU A C 1
ATOM 1760 O O . GLU A 1 220 ? -28.040 -22.697 4.166 1.00 28.97 220 GLU A O 1
ATOM 1765 N N . ALA A 1 221 ? -28.694 -24.846 4.155 1.00 27.62 221 ALA A N 1
ATOM 1766 C CA . ALA A 1 221 ? -27.693 -25.341 5.070 1.00 27.62 221 ALA A CA 1
ATOM 1767 C C . ALA A 1 221 ? -26.320 -25.370 4.384 1.00 27.62 221 ALA A C 1
ATOM 1769 O O . ALA A 1 221 ? -26.086 -26.172 3.480 1.00 27.62 221 ALA A O 1
ATOM 1770 N N . VAL A 1 222 ? -25.383 -24.562 4.878 1.00 30.80 222 VAL A N 1
ATOM 1771 C CA . VAL A 1 222 ? -23.949 -24.827 4.730 1.00 30.80 222 VAL A CA 1
ATOM 1772 C C . VAL A 1 222 ? -23.478 -25.452 6.037 1.00 30.80 222 VAL A C 1
ATOM 1774 O O . VAL A 1 222 ? -23.523 -24.836 7.100 1.00 30.80 222 VAL A O 1
ATOM 1777 N N . GLY A 1 223 ? -23.104 -26.728 5.955 1.00 25.14 223 GLY A N 1
ATOM 1778 C CA . GLY A 1 223 ? -22.676 -27.530 7.090 1.00 25.14 223 GLY A CA 1
ATOM 1779 C C . GLY A 1 223 ? -21.372 -27.027 7.702 1.00 25.14 223 GLY A C 1
ATOM 1780 O O . GLY A 1 223 ? -20.356 -26.910 7.022 1.00 25.14 223 GLY A O 1
ATOM 1781 N N . LEU A 1 224 ? -21.394 -26.818 9.017 1.00 27.41 224 LEU A N 1
ATOM 1782 C CA . LEU A 1 224 ? -20.205 -26.723 9.855 1.00 27.41 224 LEU A CA 1
ATOM 1783 C C . LEU A 1 224 ? -20.174 -27.941 10.777 1.00 27.41 224 LEU A C 1
ATOM 1785 O O . LEU A 1 224 ? -20.919 -28.046 11.750 1.00 27.41 224 LEU A O 1
ATOM 1789 N N . GLY A 1 225 ? -19.303 -28.888 10.433 1.00 23.61 225 GLY A N 1
ATOM 1790 C CA . GLY A 1 225 ? -18.878 -29.944 11.336 1.00 23.61 225 GLY A CA 1
ATOM 1791 C C . GLY A 1 225 ? -17.909 -29.366 12.360 1.00 23.61 225 GLY A C 1
ATOM 1792 O O . GLY A 1 225 ? -16.748 -29.127 12.044 1.00 23.61 225 GLY A O 1
ATOM 1793 N N . ILE A 1 226 ? -18.379 -29.170 13.591 1.00 26.86 226 ILE A N 1
ATOM 1794 C CA . ILE A 1 226 ? -17.521 -28.940 14.755 1.00 26.86 226 ILE A CA 1
ATOM 1795 C C . ILE A 1 226 ? -17.561 -30.206 15.607 1.00 26.86 226 ILE A C 1
ATOM 1797 O O . ILE A 1 226 ? -18.539 -30.494 16.295 1.00 26.86 226 ILE A O 1
ATOM 1801 N N . CYS A 1 227 ? -16.470 -30.966 15.550 1.00 23.67 227 CYS A N 1
ATOM 1802 C CA . CYS A 1 227 ? -16.138 -31.970 16.548 1.00 23.67 227 CYS A CA 1
ATOM 1803 C C . CYS A 1 227 ? -15.336 -31.284 17.656 1.00 23.67 227 CYS A C 1
ATOM 1805 O O . CYS A 1 227 ? -14.189 -30.909 17.435 1.00 23.67 227 CYS A O 1
ATOM 1807 N N . ILE A 1 228 ? -15.909 -31.155 18.852 1.00 28.25 228 ILE A N 1
ATOM 1808 C CA . ILE A 1 228 ? -15.126 -31.043 20.087 1.00 28.25 228 ILE A CA 1
ATOM 1809 C C . ILE A 1 228 ? -15.675 -32.094 21.048 1.00 28.25 228 ILE A C 1
ATOM 1811 O O . ILE A 1 228 ? -16.722 -31.915 21.671 1.00 28.25 228 ILE A O 1
ATOM 1815 N N . ALA A 1 229 ? -14.967 -33.221 21.107 1.00 30.42 229 ALA A N 1
ATOM 1816 C CA . ALA A 1 229 ? -15.063 -34.170 22.201 1.00 30.42 229 ALA A CA 1
ATOM 1817 C C . ALA A 1 229 ? -14.401 -33.544 23.435 1.00 30.42 229 ALA A C 1
ATOM 1819 O O . ALA A 1 229 ? -13.363 -32.892 23.333 1.00 30.42 229 ALA A O 1
ATOM 1820 N N . GLY A 1 230 ? -15.066 -33.686 24.576 1.00 24.16 230 GLY A N 1
ATOM 1821 C CA . GLY A 1 230 ? -14.623 -33.116 25.834 1.00 24.16 230 GLY A CA 1
ATOM 1822 C C . GLY A 1 230 ? -13.467 -33.875 26.465 1.00 24.16 230 GLY A C 1
ATOM 1823 O O . GLY A 1 230 ? -13.239 -35.039 26.170 1.00 24.16 230 GLY A O 1
ATOM 1824 N N . ASP A 1 231 ? -12.833 -33.205 27.419 1.00 27.50 231 ASP A N 1
ATOM 1825 C CA . ASP A 1 231 ? -12.370 -33.855 28.632 1.00 27.50 231 ASP A CA 1
ATOM 1826 C C . ASP A 1 231 ? -12.532 -32.890 29.807 1.00 27.50 231 ASP A C 1
ATOM 1828 O O . ASP A 1 231 ? -12.081 -31.744 29.800 1.00 27.50 231 ASP A O 1
ATOM 1832 N N . THR A 1 232 ? -13.239 -33.372 30.823 1.00 26.34 232 THR A N 1
ATOM 1833 C CA . THR A 1 232 ? -13.313 -32.784 32.155 1.00 26.34 232 THR A CA 1
ATOM 1834 C C . THR A 1 232 ? -12.545 -33.692 33.100 1.00 26.34 232 THR A C 1
ATOM 1836 O O . THR A 1 232 ? -12.984 -34.813 33.348 1.00 26.34 232 THR A O 1
ATOM 1839 N N . SER A 1 233 ? -11.483 -33.186 33.720 1.00 31.19 233 SER A N 1
ATOM 1840 C CA . SER A 1 233 ? -11.024 -33.697 35.011 1.00 31.19 233 SER A CA 1
ATOM 1841 C C . SER A 1 233 ? -10.545 -32.549 35.895 1.00 31.19 233 SER A C 1
ATOM 1843 O O . SER A 1 233 ? -9.566 -31.867 35.609 1.00 31.19 233 SER A O 1
ATOM 1845 N N . SER A 1 234 ? -11.321 -32.352 36.956 1.00 26.84 234 SER A N 1
ATOM 1846 C CA . SER A 1 234 ? -11.022 -31.726 38.243 1.00 26.84 234 SER A CA 1
ATOM 1847 C C . SER A 1 234 ? -9.560 -31.389 38.563 1.00 26.84 234 SER A C 1
ATOM 1849 O O . SER A 1 234 ? -8.717 -32.279 38.630 1.00 26.84 234 SER A O 1
ATOM 1851 N N . ASN A 1 235 ? -9.330 -30.150 39.007 1.00 28.67 235 ASN A N 1
ATOM 1852 C CA . ASN A 1 235 ? -8.494 -29.926 40.183 1.00 28.67 235 ASN A CA 1
ATOM 1853 C C . ASN A 1 235 ? -9.066 -28.791 41.041 1.00 28.67 235 ASN A C 1
ATOM 1855 O O . ASN A 1 235 ? -9.188 -27.641 40.627 1.00 28.67 235 ASN A O 1
ATOM 1859 N N . THR A 1 236 ? -9.470 -29.172 42.245 1.00 26.09 236 THR A N 1
ATOM 1860 C CA . THR A 1 236 ? -9.949 -28.325 43.330 1.00 26.09 236 THR A CA 1
ATOM 1861 C C . THR A 1 236 ? -8.802 -28.056 44.293 1.00 26.09 236 THR A C 1
ATOM 1863 O O . THR A 1 236 ? -8.289 -29.012 44.864 1.00 26.09 236 THR A O 1
ATOM 1866 N N . SER A 1 237 ? -8.486 -26.791 44.574 1.00 28.30 237 SER A N 1
ATOM 1867 C CA . SER A 1 237 ? -8.035 -26.378 45.913 1.00 28.30 237 SER A CA 1
ATOM 1868 C C . SER A 1 237 ? -7.967 -24.855 46.046 1.00 28.30 237 SER A C 1
ATOM 1870 O O . SER A 1 237 ? -7.082 -24.201 45.508 1.00 28.30 237 SER A O 1
ATOM 1872 N N . PHE A 1 238 ? -8.880 -24.316 46.844 1.00 27.62 238 PHE A N 1
ATOM 1873 C CA . PHE A 1 238 ? -8.660 -23.181 47.744 1.00 27.62 238 PHE A CA 1
ATOM 1874 C C . PHE A 1 238 ? -9.140 -23.670 49.120 1.00 27.62 238 PHE A C 1
ATOM 1876 O O . PHE A 1 238 ? -10.073 -24.482 49.154 1.00 27.62 238 PHE A O 1
ATOM 1883 N N . PRO A 1 239 ? -8.566 -23.213 50.254 1.00 36.19 239 PRO A N 1
ATOM 1884 C CA . PRO A 1 239 ? -9.226 -22.072 50.899 1.00 36.19 239 PRO A CA 1
ATOM 1885 C C . PRO A 1 239 ? -8.370 -21.152 51.805 1.00 36.19 239 PRO A C 1
ATOM 1887 O O . PRO A 1 239 ? -7.537 -21.595 52.582 1.00 36.19 239 PRO A O 1
ATOM 1890 N N . ARG A 1 240 ? -8.815 -19.884 51.818 1.00 29.12 240 ARG A N 1
ATOM 1891 C CA . ARG A 1 240 ? -9.008 -18.962 52.964 1.00 29.12 240 ARG A CA 1
ATOM 1892 C C . ARG A 1 240 ? -7.822 -18.277 53.665 1.00 29.12 240 ARG A C 1
ATOM 1894 O O . ARG A 1 240 ? -6.728 -18.785 53.831 1.00 29.12 240 ARG A O 1
ATOM 1901 N N . SER A 1 241 ? -8.163 -17.066 54.107 1.00 27.50 241 SER A N 1
ATOM 1902 C CA . SER A 1 241 ? -7.382 -16.003 54.735 1.00 27.50 241 SER A CA 1
ATOM 1903 C C . SER A 1 241 ? -7.705 -15.818 56.232 1.00 27.50 241 SER A C 1
ATOM 1905 O O . SER A 1 241 ? -8.728 -16.325 56.699 1.00 27.50 241 SER A O 1
ATOM 1907 N N . ARG A 1 242 ? -6.883 -14.962 56.886 1.00 32.56 242 ARG A N 1
ATOM 1908 C CA . ARG A 1 242 ? -6.934 -14.323 58.240 1.00 32.56 242 ARG A CA 1
ATOM 1909 C C . ARG A 1 242 ? -5.962 -14.942 59.272 1.00 32.56 242 ARG A C 1
ATOM 1911 O O . ARG A 1 242 ? -5.905 -16.155 59.353 1.00 32.56 242 ARG A O 1
ATOM 1918 N N . THR A 1 243 ? -5.191 -14.232 60.114 1.00 32.44 243 THR A N 1
ATOM 1919 C CA . THR A 1 243 ? -4.980 -12.792 60.428 1.00 32.44 243 THR A CA 1
ATOM 1920 C C . THR A 1 243 ? -3.772 -12.625 61.386 1.00 32.44 243 THR A C 1
ATOM 1922 O O . THR A 1 243 ? -3.606 -13.442 62.281 1.00 32.44 243 THR A O 1
ATOM 1925 N N . SER A 1 244 ? -3.036 -11.513 61.215 1.00 31.23 244 SER A N 1
ATOM 1926 C CA . SER A 1 244 ? -2.428 -10.575 62.200 1.00 31.23 244 SER A CA 1
ATOM 1927 C C . SER A 1 244 ? -1.273 -10.931 63.181 1.00 31.23 244 SER A C 1
ATOM 1929 O O . SER A 1 244 ? -1.467 -11.633 64.166 1.00 31.23 244 SER A O 1
ATOM 1931 N N . SER A 1 245 ? -0.169 -10.176 62.983 1.00 30.64 245 SER A N 1
ATOM 1932 C CA . SER A 1 245 ? 0.581 -9.290 63.924 1.00 30.64 245 SER A CA 1
ATOM 1933 C C . SER A 1 245 ? 1.468 -9.862 65.049 1.00 30.64 245 SER A C 1
ATOM 1935 O O . SER A 1 245 ? 0.940 -10.430 65.994 1.00 30.64 245 SER A O 1
ATOM 1937 N N . ALA A 1 246 ? 2.775 -9.525 65.072 1.00 31.02 246 ALA A N 1
ATOM 1938 C CA . ALA A 1 246 ? 3.334 -8.315 65.726 1.00 31.02 246 ALA A CA 1
ATOM 1939 C C . ALA A 1 246 ? 4.895 -8.293 65.825 1.00 31.02 246 ALA A C 1
ATOM 1941 O O . ALA A 1 246 ? 5.509 -9.303 66.135 1.00 31.02 246 ALA A O 1
ATOM 1942 N N . GLN A 1 247 ? 5.460 -7.080 65.659 1.00 32.28 247 GLN A N 1
ATOM 1943 C CA . GLN A 1 247 ? 6.665 -6.484 66.299 1.00 32.28 247 GLN A CA 1
ATOM 1944 C C . GLN A 1 247 ? 8.119 -6.666 65.754 1.00 32.28 247 GLN A C 1
ATOM 1946 O O . GLN A 1 247 ? 8.823 -7.626 66.032 1.00 32.28 247 GLN A O 1
ATOM 1951 N N . LEU A 1 248 ? 8.514 -5.603 65.022 1.00 27.75 248 LEU A N 1
ATOM 1952 C CA . LEU A 1 248 ? 9.751 -4.773 64.883 1.00 27.75 248 LEU A CA 1
ATOM 1953 C C . LEU A 1 248 ? 10.714 -4.670 66.118 1.00 27.75 248 LEU A C 1
ATOM 1955 O O . LEU A 1 248 ? 10.284 -5.140 67.170 1.00 27.75 248 LEU A O 1
ATOM 1959 N N . PRO A 1 249 ? 11.920 -3.998 66.093 1.00 38.62 249 PRO A N 1
ATOM 1960 C CA . PRO A 1 249 ? 12.266 -2.797 65.286 1.00 38.62 249 PRO A CA 1
ATOM 1961 C C . PRO A 1 249 ? 13.750 -2.475 64.891 1.00 38.62 249 PRO A C 1
ATOM 1963 O O . PRO A 1 249 ? 14.703 -3.120 65.305 1.00 38.62 249 PRO A O 1
ATOM 1966 N N . GLU A 1 250 ? 13.859 -1.355 64.150 1.00 32.47 250 GLU A N 1
ATOM 1967 C CA . GLU A 1 250 ? 14.926 -0.322 64.098 1.00 32.47 250 GLU A CA 1
ATOM 1968 C C . GLU A 1 250 ? 16.209 -0.476 63.245 1.00 32.47 250 GLU A C 1
ATOM 1970 O O . GLU A 1 250 ? 16.992 -1.410 63.365 1.00 32.47 250 GLU A O 1
ATOM 1975 N N . GLY A 1 251 ? 16.437 0.556 62.411 1.00 32.81 251 GLY A N 1
ATOM 1976 C CA . GLY A 1 251 ? 17.624 0.794 61.582 1.00 32.81 251 GLY A CA 1
ATOM 1977 C C . GLY A 1 251 ? 17.413 1.960 60.601 1.00 32.81 251 GLY A C 1
ATOM 1978 O O . GLY A 1 251 ? 16.950 1.775 59.483 1.00 32.81 251 GLY A O 1
ATOM 1979 N N . THR A 1 252 ? 17.701 3.173 61.065 1.00 31.89 252 THR A N 1
ATOM 1980 C CA . THR A 1 252 ? 17.503 4.513 60.480 1.00 31.89 252 THR A CA 1
ATOM 1981 C C . THR A 1 252 ? 18.490 4.900 59.365 1.00 31.89 252 THR A C 1
ATOM 1983 O O . THR A 1 252 ? 19.681 4.631 59.471 1.00 31.89 252 THR A O 1
ATOM 1986 N N . SER A 1 253 ? 18.040 5.666 58.357 1.00 34.62 253 SER A N 1
ATOM 1987 C CA . SER A 1 253 ? 18.638 6.967 57.955 1.00 34.62 253 SER A CA 1
ATOM 1988 C C . SER A 1 253 ? 17.837 7.674 56.842 1.00 34.62 253 SER A C 1
ATOM 1990 O O . SER A 1 253 ? 17.364 7.065 55.889 1.00 34.62 253 SER A O 1
ATOM 1992 N N . GLN A 1 254 ? 17.642 8.981 57.041 1.00 32.47 254 GLN A N 1
ATOM 1993 C CA . GLN A 1 254 ? 16.779 9.918 56.307 1.00 32.47 254 GLN A CA 1
ATOM 1994 C C . GLN A 1 254 ? 17.456 10.572 55.081 1.00 32.47 254 GLN A C 1
ATOM 1996 O O . GLN A 1 254 ? 18.684 10.597 55.011 1.00 32.47 254 GLN A O 1
ATOM 2001 N N . PRO A 1 255 ? 16.684 11.223 54.182 1.00 32.12 255 PRO A N 1
ATOM 2002 C CA . PRO A 1 255 ? 17.187 12.201 53.220 1.00 32.12 255 PRO A CA 1
ATOM 2003 C C . PRO A 1 255 ? 17.182 13.624 53.814 1.00 32.12 255 PRO A C 1
ATOM 2005 O O . PRO A 1 255 ? 16.267 13.998 54.547 1.00 32.12 255 PRO A O 1
ATOM 2008 N N . VAL A 1 256 ? 18.168 14.452 53.453 1.00 33.12 256 VAL A N 1
ATOM 2009 C CA . VAL A 1 256 ? 18.229 15.873 53.841 1.00 33.12 256 VAL A CA 1
ATOM 2010 C C . VAL A 1 256 ? 18.341 16.750 52.598 1.00 33.12 256 VAL A C 1
ATOM 2012 O O . VAL A 1 256 ? 19.253 16.600 51.790 1.00 33.12 256 VAL A O 1
ATOM 2015 N N . ALA A 1 257 ? 17.428 17.711 52.492 1.00 27.86 257 ALA A N 1
ATOM 2016 C CA . ALA A 1 257 ? 17.541 18.890 51.647 1.00 27.86 257 ALA A CA 1
ATOM 2017 C C . ALA A 1 257 ? 17.682 20.127 52.544 1.00 27.86 257 ALA A C 1
ATOM 2019 O O . ALA A 1 257 ? 16.899 20.291 53.476 1.00 27.86 257 ALA A O 1
ATOM 2020 N N . PHE A 1 258 ? 18.612 21.034 52.224 1.00 31.02 258 PHE A N 1
ATOM 2021 C CA . PHE A 1 258 ? 18.493 22.447 52.594 1.00 31.02 258 PHE A CA 1
ATOM 2022 C C . PHE A 1 258 ? 19.212 23.364 51.592 1.00 31.02 258 PHE A C 1
ATOM 2024 O O . PHE A 1 258 ? 20.278 23.052 51.069 1.00 31.02 258 PHE A O 1
ATOM 2031 N N . ARG A 1 259 ? 18.564 24.500 51.321 1.00 27.36 259 ARG A N 1
ATOM 2032 C CA . ARG A 1 259 ? 18.947 25.580 50.400 1.00 27.36 259 ARG A CA 1
ATOM 2033 C C . ARG A 1 259 ? 20.019 26.505 50.994 1.00 27.36 259 ARG A C 1
ATOM 2035 O O . ARG A 1 259 ? 19.955 26.833 52.174 1.00 27.36 259 ARG A O 1
ATOM 2042 N N . GLY A 1 260 ? 20.853 27.080 50.124 1.00 29.62 260 GLY A N 1
ATOM 2043 C CA . GLY A 1 260 ? 21.649 28.295 50.349 1.00 29.62 260 GLY A CA 1
ATOM 2044 C C . GLY A 1 260 ? 21.814 29.070 49.031 1.00 29.62 260 GLY A C 1
ATOM 2045 O O . GLY A 1 260 ? 21.958 28.463 47.980 1.00 29.62 260 GLY A O 1
ATOM 2046 N N . ARG A 1 261 ? 21.670 30.397 49.084 1.00 29.09 261 ARG A N 1
ATOM 2047 C CA . ARG A 1 261 ? 21.353 31.347 47.992 1.00 29.09 261 ARG A CA 1
ATOM 2048 C C . ARG A 1 261 ? 22.532 31.774 47.075 1.00 29.09 261 ARG A C 1
ATOM 2050 O O . ARG A 1 261 ? 23.680 31.570 47.450 1.00 29.09 261 ARG A O 1
ATOM 2057 N N . PRO A 1 262 ? 22.238 32.433 45.924 1.00 37.62 262 PRO A N 1
ATOM 2058 C CA . PRO A 1 262 ? 23.199 32.960 44.939 1.00 37.62 262 PRO A CA 1
ATOM 2059 C C . PRO A 1 262 ? 23.535 34.455 45.144 1.00 37.62 262 PRO A C 1
ATOM 2061 O O . PRO A 1 262 ? 22.803 35.126 45.864 1.00 37.62 262 PRO A O 1
ATOM 2064 N N . ILE A 1 263 ? 24.598 34.943 44.475 1.00 32.62 263 ILE A N 1
ATOM 2065 C CA . ILE A 1 263 ? 25.060 36.332 44.159 1.00 32.62 263 ILE A CA 1
ATOM 2066 C C . ILE A 1 263 ? 26.491 36.108 43.575 1.00 32.62 263 ILE A C 1
ATOM 2068 O O . ILE A 1 263 ? 27.228 35.327 44.158 1.00 32.62 263 ILE A O 1
ATOM 2072 N N . GLN A 1 264 ? 26.999 36.595 42.434 1.00 34.44 264 GLN A N 1
ATOM 2073 C CA . GLN A 1 264 ? 26.944 37.901 41.775 1.00 34.44 264 GLN A CA 1
ATOM 2074 C C . GLN A 1 264 ? 27.464 37.741 40.316 1.00 34.44 264 GLN A C 1
ATOM 2076 O O . GLN A 1 264 ? 28.580 37.285 40.107 1.00 34.44 264 GLN A O 1
ATOM 2081 N N . SER A 1 265 ? 26.627 38.122 39.347 1.00 30.80 265 SER A N 1
ATOM 2082 C CA . SER A 1 265 ? 26.878 38.953 38.143 1.00 30.80 265 SER A CA 1
ATOM 2083 C C . SER A 1 265 ? 28.064 38.779 37.151 1.00 30.80 265 SER A C 1
ATOM 2085 O O . SER A 1 265 ? 29.129 38.265 37.469 1.00 30.80 265 SER A O 1
ATOM 2087 N N . PRO A 1 266 ? 27.871 39.283 35.907 1.00 34.50 266 PRO A N 1
ATOM 2088 C CA . PRO A 1 266 ? 28.570 38.878 34.688 1.00 34.50 266 PRO A CA 1
ATOM 2089 C C . PRO A 1 266 ? 29.618 39.898 34.202 1.00 34.50 266 PRO A C 1
ATOM 2091 O O . PRO A 1 266 ? 29.614 41.061 34.606 1.00 34.50 266 PRO A O 1
ATOM 2094 N N . ARG A 1 267 ? 30.439 39.506 33.216 1.00 31.41 267 ARG A N 1
ATOM 2095 C CA . ARG A 1 267 ? 31.114 40.455 32.315 1.00 31.41 267 ARG A CA 1
ATOM 2096 C C . ARG A 1 267 ? 30.671 40.266 30.869 1.00 31.41 267 ARG A C 1
ATOM 2098 O O . ARG A 1 267 ? 30.987 39.304 30.184 1.00 31.41 267 ARG A O 1
ATOM 2105 N N . THR A 1 268 ? 29.906 41.262 30.465 1.00 30.05 268 THR A N 1
ATOM 2106 C CA . THR A 1 268 ? 29.473 41.674 29.139 1.00 30.05 268 THR A CA 1
ATOM 2107 C C . THR A 1 268 ? 30.599 42.278 28.282 1.00 30.05 268 THR A C 1
ATOM 2109 O O . THR A 1 268 ? 31.390 43.057 28.810 1.00 30.05 268 THR A O 1
ATOM 2112 N N . ARG A 1 269 ? 30.445 42.107 26.949 1.00 29.42 269 ARG A N 1
ATOM 2113 C CA . ARG A 1 269 ? 30.622 43.108 25.852 1.00 29.42 269 ARG A CA 1
ATOM 2114 C C . ARG A 1 269 ? 32.061 43.395 25.303 1.00 29.42 269 ARG A C 1
ATOM 2116 O O . ARG A 1 269 ? 33.020 43.192 26.029 1.00 29.42 269 ARG A O 1
ATOM 2123 N N . PRO A 1 270 ? 32.227 44.015 24.098 1.00 35.66 270 PRO A N 1
ATOM 2124 C CA . PRO A 1 270 ? 31.705 43.633 22.757 1.00 35.66 270 PRO A CA 1
ATOM 2125 C C . PRO A 1 270 ? 32.576 44.077 21.519 1.00 35.66 270 PRO A C 1
ATOM 2127 O O . PRO A 1 270 ? 33.375 44.994 21.610 1.00 35.66 270 PRO A O 1
ATOM 2130 N N . ARG A 1 271 ? 32.243 43.545 20.324 1.00 26.97 271 ARG A N 1
ATOM 2131 C CA . ARG A 1 271 ? 32.198 44.181 18.963 1.00 26.97 271 ARG A CA 1
ATOM 2132 C C . ARG A 1 271 ? 33.459 44.785 18.235 1.00 26.97 271 ARG A C 1
ATOM 2134 O O . ARG A 1 271 ? 34.435 45.134 18.877 1.00 26.97 271 ARG A O 1
ATOM 2141 N N . PRO A 1 272 ? 33.414 44.874 16.868 1.00 42.06 272 PRO A N 1
ATOM 2142 C CA . PRO A 1 272 ? 34.524 45.060 15.886 1.00 42.06 272 PRO A CA 1
ATOM 2143 C C . PRO A 1 272 ? 34.557 46.531 15.352 1.00 42.06 272 PRO A C 1
ATOM 2145 O O . PRO A 1 272 ? 34.111 47.378 16.125 1.00 42.06 272 PRO A O 1
ATOM 2148 N N . PRO A 1 273 ? 34.882 46.927 14.079 1.00 42.09 273 PRO A N 1
ATOM 2149 C CA . PRO A 1 273 ? 35.634 46.366 12.919 1.00 42.09 273 PRO A CA 1
ATOM 2150 C C . PRO A 1 273 ? 36.647 47.366 12.260 1.00 42.09 273 PRO A C 1
ATOM 2152 O O . PRO A 1 273 ? 36.667 48.536 12.620 1.00 42.09 273 PRO A O 1
ATOM 2155 N N . ALA A 1 274 ? 37.394 46.956 11.213 1.00 32.25 274 ALA A N 1
ATOM 2156 C CA . ALA A 1 274 ? 37.827 47.834 10.096 1.00 32.25 274 ALA A CA 1
ATOM 2157 C C . ALA A 1 274 ? 38.403 47.048 8.882 1.00 32.25 274 ALA A C 1
ATOM 2159 O O . ALA A 1 274 ? 39.300 46.225 9.028 1.00 32.25 274 ALA A O 1
ATOM 2160 N N . LYS A 1 275 ? 37.878 47.335 7.678 1.00 29.47 275 LYS A N 1
ATOM 2161 C CA . LYS A 1 275 ? 38.499 47.175 6.329 1.00 29.47 275 LYS A CA 1
ATOM 2162 C C . LYS A 1 275 ? 39.586 48.289 6.137 1.00 29.47 275 LYS A C 1
ATOM 2164 O O . LYS A 1 275 ? 39.605 49.134 7.033 1.00 29.47 275 LYS A O 1
ATOM 2169 N N . PRO A 1 276 ? 40.398 48.438 5.039 1.00 39.97 276 PRO A N 1
ATOM 2170 C CA . PRO A 1 276 ? 40.097 48.074 3.633 1.00 39.97 276 PRO A CA 1
ATOM 2171 C C . PRO A 1 276 ? 41.260 47.833 2.602 1.00 39.97 276 PRO A C 1
ATOM 2173 O O . PRO A 1 276 ? 42.432 48.038 2.877 1.00 39.97 276 PRO A O 1
ATOM 2176 N N . LEU A 1 277 ? 40.827 47.514 1.363 1.00 29.97 277 LEU A N 1
ATOM 2177 C CA . LEU A 1 277 ? 41.346 47.881 0.016 1.00 29.97 277 LEU A CA 1
ATOM 2178 C C . LEU A 1 277 ? 42.611 47.232 -0.604 1.00 29.97 277 LEU A C 1
ATOM 2180 O O . LEU A 1 277 ? 43.720 47.338 -0.100 1.00 29.97 277 LEU A O 1
ATOM 2184 N N . GLY A 1 278 ? 42.413 46.705 -1.826 1.00 31.39 278 GLY A N 1
ATOM 2185 C CA . GLY A 1 278 ? 43.432 46.333 -2.818 1.00 31.39 278 GLY A CA 1
ATOM 2186 C C . GLY A 1 278 ? 42.797 45.804 -4.119 1.00 31.39 278 GLY A C 1
ATOM 2187 O O . GLY A 1 278 ? 42.228 44.723 -4.127 1.00 31.39 278 GLY A O 1
ATOM 2188 N N . LEU A 1 279 ? 42.843 46.615 -5.180 1.00 31.41 279 LEU A N 1
ATOM 2189 C CA . LEU A 1 279 ? 42.209 46.502 -6.508 1.00 31.41 279 LEU A CA 1
ATOM 2190 C C . LEU A 1 279 ? 42.651 45.310 -7.394 1.00 31.41 279 LEU A C 1
ATOM 2192 O O . LEU A 1 279 ? 43.833 44.994 -7.405 1.00 31.41 279 LEU A O 1
ATOM 2196 N N . GLN A 1 280 ? 41.771 44.809 -8.286 1.00 33.94 280 GLN A N 1
ATOM 2197 C CA . GLN A 1 280 ? 41.810 45.104 -9.743 1.00 33.94 280 GLN A CA 1
ATOM 2198 C C . GLN A 1 280 ? 40.708 44.407 -10.588 1.00 33.94 280 GLN A C 1
ATOM 2200 O O . GLN A 1 280 ? 40.577 43.191 -10.581 1.00 33.94 280 GLN A O 1
ATOM 2205 N N . ARG A 1 281 ? 40.028 45.263 -11.374 1.00 31.92 281 ARG A N 1
ATOM 2206 C CA . ARG A 1 281 ? 39.574 45.169 -12.783 1.00 31.92 281 ARG A CA 1
ATOM 2207 C C . ARG A 1 281 ? 38.418 44.261 -13.263 1.00 31.92 281 ARG A C 1
ATOM 2209 O O . ARG A 1 281 ? 38.537 43.050 -13.366 1.00 31.92 281 ARG A O 1
ATOM 2216 N N . ASP A 1 282 ? 37.390 44.991 -13.721 1.00 30.53 282 ASP A N 1
ATOM 2217 C CA . ASP A 1 282 ? 36.739 44.976 -15.047 1.00 30.53 282 ASP A CA 1
ATOM 2218 C C . ASP A 1 282 ? 35.859 43.781 -15.467 1.00 30.53 282 ASP A C 1
ATOM 2220 O O . ASP A 1 282 ? 36.346 42.788 -15.989 1.00 30.53 282 ASP A O 1
ATOM 2224 N N . GLN A 1 283 ? 34.527 43.943 -15.382 1.00 32.12 283 GLN A N 1
ATOM 2225 C CA . GLN A 1 283 ? 33.681 44.370 -16.520 1.00 32.12 283 GLN A CA 1
ATOM 2226 C C . GLN A 1 283 ? 32.193 44.539 -16.112 1.00 32.12 283 GLN A C 1
ATOM 2228 O O . GLN A 1 283 ? 31.511 43.604 -15.701 1.00 32.12 283 GLN A O 1
ATOM 2233 N N . GLN A 1 284 ? 31.723 45.784 -16.232 1.00 30.16 284 GLN A N 1
ATOM 2234 C CA . GLN A 1 284 ? 30.337 46.261 -16.419 1.00 30.16 284 GLN A CA 1
ATOM 2235 C C . GLN A 1 284 ? 29.844 45.886 -17.844 1.00 30.16 284 GLN A C 1
ATOM 2237 O O . GLN A 1 284 ? 30.689 45.608 -18.685 1.00 30.16 284 GLN A O 1
ATOM 2242 N N . THR A 1 285 ? 28.582 45.897 -18.297 1.00 28.72 285 THR A N 1
ATOM 2243 C CA . THR A 1 285 ? 27.213 46.204 -17.818 1.00 28.72 285 THR A CA 1
ATOM 2244 C C . THR A 1 285 ? 26.240 45.831 -18.957 1.00 28.72 285 THR A C 1
ATOM 2246 O O . THR A 1 285 ? 26.635 45.891 -20.115 1.00 28.72 285 THR A O 1
ATOM 2249 N N . ASN A 1 286 ? 24.987 45.515 -18.599 1.00 26.02 286 ASN A N 1
ATOM 2250 C CA . ASN A 1 286 ? 23.696 45.801 -19.264 1.00 26.02 286 ASN A CA 1
ATOM 2251 C C . ASN A 1 286 ? 23.633 46.014 -20.794 1.00 26.02 286 ASN A C 1
ATOM 2253 O O . ASN A 1 286 ? 24.243 46.952 -21.287 1.00 26.02 286 ASN A O 1
ATOM 2257 N N . ASP A 1 287 ? 22.697 45.334 -21.480 1.00 28.02 287 ASP A N 1
ATOM 2258 C CA . ASP A 1 287 ? 21.532 46.047 -22.037 1.00 28.02 287 ASP A CA 1
ATOM 2259 C C . ASP A 1 287 ? 20.360 45.138 -22.459 1.00 28.02 287 ASP A C 1
ATOM 2261 O O . ASP A 1 287 ? 20.466 43.919 -22.593 1.00 28.02 287 ASP A O 1
ATOM 2265 N N . VAL A 1 288 ? 19.220 45.798 -22.622 1.00 23.72 288 VAL A N 1
ATOM 2266 C CA . VAL A 1 288 ? 17.841 45.331 -22.709 1.00 23.72 288 VAL A CA 1
ATOM 2267 C C . VAL A 1 288 ? 17.322 45.407 -24.161 1.00 23.72 288 VAL A C 1
ATOM 2269 O O . VAL A 1 288 ? 17.631 46.339 -24.890 1.00 23.72 288 VAL A O 1
ATOM 2272 N N . SER A 1 289 ? 16.424 44.478 -24.524 1.00 23.53 289 SER A N 1
ATOM 2273 C CA . SER A 1 289 ? 15.421 44.540 -25.618 1.00 23.53 289 SER A CA 1
ATOM 2274 C C . SER A 1 289 ? 15.842 44.470 -27.098 1.00 23.53 289 SER A C 1
ATOM 2276 O O . SER A 1 289 ? 16.438 45.397 -27.636 1.00 23.53 289 SER A O 1
ATOM 2278 N N . LYS A 1 290 ? 15.267 43.494 -27.832 1.00 28.55 290 LYS A N 1
ATOM 2279 C CA . LYS A 1 290 ? 14.560 43.782 -29.100 1.00 28.55 290 LYS A CA 1
ATOM 2280 C C . LYS A 1 290 ? 13.566 42.699 -29.558 1.00 28.55 290 LYS A C 1
ATOM 2282 O O . LYS A 1 290 ? 13.793 41.501 -29.466 1.00 28.55 290 LYS A O 1
ATOM 2287 N N . PHE A 1 291 ? 12.463 43.244 -30.054 1.00 25.22 291 PHE A N 1
ATOM 2288 C CA . PHE A 1 291 ? 11.233 42.740 -30.658 1.00 25.22 291 PHE A CA 1
ATOM 2289 C C . PHE A 1 291 ? 11.335 41.771 -31.864 1.00 25.22 291 PHE A C 1
ATOM 2291 O O . PHE A 1 291 ? 12.119 41.990 -32.777 1.00 25.22 291 PHE A O 1
ATOM 2298 N N . ALA A 1 292 ? 10.393 40.815 -31.872 1.00 24.14 292 ALA A N 1
ATOM 2299 C CA . ALA A 1 292 ? 9.305 40.555 -32.843 1.00 24.14 292 ALA A CA 1
ATOM 2300 C C . ALA A 1 292 ? 9.517 40.114 -34.316 1.00 24.14 292 ALA A C 1
ATOM 2302 O O . ALA A 1 292 ? 10.208 40.743 -35.105 1.00 24.14 292 ALA A O 1
ATOM 2303 N N . CYS A 1 293 ? 8.625 39.165 -34.667 1.00 22.91 293 CYS A N 1
ATOM 2304 C CA . CYS A 1 293 ? 7.921 38.919 -35.939 1.00 22.91 293 CYS A CA 1
ATOM 2305 C C . CYS A 1 293 ? 8.667 38.279 -37.124 1.00 22.91 293 CYS A C 1
ATOM 2307 O O . CYS A 1 293 ? 9.510 38.911 -37.744 1.00 22.91 293 CYS A O 1
ATOM 2309 N N . LEU A 1 294 ? 8.165 37.119 -37.587 1.00 27.48 294 LEU A N 1
ATOM 2310 C CA . LEU A 1 294 ? 7.397 37.024 -38.843 1.00 27.48 294 LEU A CA 1
ATOM 2311 C C . LEU A 1 294 ? 6.729 35.646 -39.036 1.00 27.48 294 LEU A C 1
ATOM 2313 O O . LEU A 1 294 ? 7.186 34.620 -38.547 1.00 27.48 294 LEU A O 1
ATOM 2317 N N . ARG A 1 295 ? 5.587 35.697 -39.730 1.00 23.52 295 ARG A N 1
ATOM 2318 C CA . ARG A 1 295 ? 4.621 34.634 -40.042 1.00 23.52 295 ARG A CA 1
ATOM 2319 C C . ARG A 1 295 ? 5.076 33.771 -41.224 1.00 23.52 295 ARG A C 1
ATOM 2321 O O . ARG A 1 295 ? 5.793 34.257 -42.091 1.00 23.52 295 ARG A O 1
ATOM 2328 N N . GLY A 1 296 ? 4.495 32.576 -41.342 1.00 27.50 296 GLY A N 1
ATOM 2329 C CA . GLY A 1 296 ? 4.477 31.788 -42.578 1.00 27.50 296 GLY A CA 1
ATOM 2330 C C . GLY A 1 296 ? 3.482 30.628 -42.504 1.00 27.50 296 GLY A C 1
ATOM 2331 O O . GLY A 1 296 ? 3.813 29.548 -42.041 1.00 27.50 296 GLY A O 1
ATOM 2332 N N . SER A 1 297 ? 2.248 30.886 -42.925 1.00 24.14 297 SER A N 1
ATOM 2333 C CA . SER A 1 297 ? 1.152 29.935 -43.149 1.00 24.14 297 SER A CA 1
ATOM 2334 C C . SER A 1 297 ? 1.373 29.058 -44.388 1.00 24.14 297 SER A C 1
ATOM 2336 O O . SER A 1 297 ? 1.859 29.597 -45.380 1.00 24.14 297 SER A O 1
ATOM 2338 N N . GLN A 1 298 ? 0.884 27.807 -44.390 1.00 28.67 298 GLN A N 1
ATOM 2339 C CA . GLN A 1 298 ? 0.063 27.225 -45.476 1.00 28.67 298 GLN A CA 1
ATOM 2340 C C . GLN A 1 298 ? -0.434 25.795 -45.148 1.00 28.67 298 GLN A C 1
ATOM 2342 O O . GLN A 1 298 ? 0.327 24.912 -44.771 1.00 28.67 298 GLN A O 1
ATOM 2347 N N . THR A 1 299 ? -1.736 25.591 -45.338 1.00 23.47 299 THR A N 1
ATOM 2348 C CA . THR A 1 299 ? -2.469 24.335 -45.614 1.00 23.47 299 THR A CA 1
ATOM 2349 C C . THR A 1 299 ? -3.093 24.494 -47.027 1.00 23.47 299 THR A C 1
ATOM 2351 O O . THR A 1 299 ? -3.011 25.608 -47.555 1.00 23.47 299 THR A O 1
ATOM 2354 N N . PRO A 1 300 ? -3.858 23.548 -47.630 1.00 38.16 300 PRO A N 1
ATOM 2355 C CA . PRO A 1 300 ? -3.893 22.070 -47.604 1.00 38.16 300 PRO A CA 1
ATOM 2356 C C . PRO A 1 300 ? -4.020 21.423 -49.028 1.00 38.16 300 PRO A C 1
ATOM 2358 O O . PRO A 1 300 ? -4.111 22.117 -50.034 1.00 38.16 300 PRO A O 1
ATOM 2361 N N . SER A 1 301 ? -4.222 20.087 -49.050 1.00 25.81 301 SER A N 1
ATOM 2362 C CA . SER A 1 301 ? -5.076 19.316 -49.995 1.00 25.81 301 SER A CA 1
ATOM 2363 C C . SER A 1 301 ? -4.414 18.691 -51.244 1.00 25.81 301 SER A C 1
ATOM 2365 O O . SER A 1 301 ? -3.896 19.407 -52.090 1.00 25.81 301 SER A O 1
ATOM 2367 N N . LEU A 1 302 ? -4.539 17.364 -51.461 1.00 28.88 302 LEU A N 1
ATOM 2368 C CA . LEU A 1 302 ? -5.693 16.712 -52.131 1.00 28.88 302 LEU A CA 1
ATOM 2369 C C . LEU A 1 302 ? -5.334 15.309 -52.719 1.00 28.88 302 LEU A C 1
ATOM 2371 O O . LEU A 1 302 ? -4.351 15.162 -53.435 1.00 28.88 302 LEU A O 1
ATOM 2375 N N . ARG A 1 303 ? -6.253 14.347 -52.509 1.00 29.41 303 ARG A N 1
ATOM 2376 C CA . ARG A 1 303 ? -6.626 13.164 -53.339 1.00 29.41 303 ARG A CA 1
ATOM 2377 C C . ARG A 1 303 ? -5.909 11.792 -53.239 1.00 29.41 303 ARG A C 1
ATOM 2379 O O . ARG A 1 303 ? -4.881 11.552 -53.848 1.00 29.41 303 ARG A O 1
ATOM 2386 N N . ALA A 1 304 ? -6.678 10.868 -52.643 1.00 28.36 304 ALA A N 1
ATOM 2387 C CA . ALA A 1 304 ? -7.346 9.702 -53.260 1.00 28.36 304 ALA A CA 1
ATOM 2388 C C . ALA A 1 304 ? -6.553 8.429 -53.625 1.00 28.36 304 ALA A C 1
ATOM 2390 O O . ALA A 1 304 ? -5.654 8.449 -54.456 1.00 28.36 304 ALA A O 1
ATOM 2391 N N . GLY A 1 305 ? -7.055 7.296 -53.113 1.00 29.95 305 GLY A N 1
ATOM 2392 C CA . GLY A 1 305 ? -6.817 5.952 -53.647 1.00 29.95 305 GLY A CA 1
ATOM 2393 C C . GLY A 1 305 ? -7.037 4.843 -52.614 1.00 29.95 305 GLY A C 1
ATOM 2394 O O . GLY A 1 305 ? -6.095 4.441 -51.948 1.00 29.95 305 GLY A O 1
ATOM 2395 N N . ASP A 1 306 ? -8.272 4.358 -52.500 1.00 26.97 306 ASP A N 1
ATOM 2396 C CA . ASP A 1 306 ? -8.685 3.127 -51.795 1.00 26.97 306 ASP A CA 1
ATOM 2397 C C . ASP A 1 306 ? -9.064 2.062 -52.874 1.00 26.97 306 ASP A C 1
ATOM 2399 O O . ASP A 1 306 ? -9.072 2.402 -54.061 1.00 26.97 306 ASP A O 1
ATOM 2403 N N . PRO A 1 307 ? -9.522 0.837 -52.552 1.00 42.72 307 PRO A N 1
ATOM 2404 C CA . PRO A 1 307 ? -8.786 -0.383 -52.178 1.00 42.72 307 PRO A CA 1
ATOM 2405 C C . PRO A 1 307 ? -8.978 -1.549 -53.182 1.00 42.72 307 PRO A C 1
ATOM 2407 O O . PRO A 1 307 ? -9.860 -1.498 -54.035 1.00 42.72 307 PRO A O 1
ATOM 2410 N N . SER A 1 308 ? -8.249 -2.672 -53.027 1.00 32.50 308 SER A N 1
ATOM 2411 C CA . SER A 1 308 ? -8.664 -4.006 -53.536 1.00 32.50 308 SER A CA 1
ATOM 2412 C C . SER A 1 308 ? -7.926 -5.200 -52.888 1.00 32.50 308 SER A C 1
ATOM 2414 O O . SER A 1 308 ? -6.757 -5.442 -53.154 1.00 32.50 308 SER A O 1
ATOM 2416 N N . ARG A 1 309 ? -8.673 -5.895 -52.017 1.00 30.16 309 ARG A N 1
ATOM 2417 C CA . ARG A 1 309 ? -8.888 -7.344 -51.740 1.00 30.16 309 ARG A CA 1
ATOM 2418 C C . ARG A 1 309 ? -7.968 -8.506 -52.258 1.00 30.16 309 ARG A C 1
ATOM 2420 O O . ARG A 1 309 ? -7.206 -8.337 -53.197 1.00 30.16 309 ARG A O 1
ATOM 2427 N N . PRO A 1 310 ? -8.097 -9.719 -51.644 1.00 38.91 310 PRO A N 1
ATOM 2428 C CA . PRO A 1 310 ? -7.065 -10.760 -51.478 1.00 38.91 310 PRO A CA 1
ATOM 2429 C C . PRO A 1 310 ? -7.234 -12.004 -52.378 1.00 38.91 310 PRO A C 1
ATOM 2431 O O . PRO A 1 310 ? -8.296 -12.190 -52.966 1.00 38.91 310 PRO A O 1
ATOM 2434 N N . VAL A 1 311 ? -6.255 -12.927 -52.357 1.00 33.44 311 VAL A N 1
ATOM 2435 C CA . VAL A 1 311 ? -6.423 -14.343 -52.760 1.00 33.44 311 VAL A CA 1
ATOM 2436 C C . VAL A 1 311 ? -5.550 -15.272 -51.900 1.00 33.44 311 VAL A C 1
ATOM 2438 O O . VAL A 1 311 ? -4.362 -15.029 -51.705 1.00 33.44 311 VAL A O 1
ATOM 2441 N N . ALA A 1 312 ? -6.163 -16.353 -51.416 1.00 28.20 312 ALA A N 1
ATOM 2442 C CA . ALA A 1 312 ? -5.539 -17.535 -50.830 1.00 28.20 312 ALA A CA 1
ATOM 2443 C C . ALA A 1 312 ? -5.399 -18.647 -51.890 1.00 28.20 312 ALA A C 1
ATOM 2445 O O . ALA A 1 312 ? -6.302 -18.787 -52.711 1.00 28.20 312 ALA A O 1
ATOM 2446 N N . ASN A 1 313 ? -4.322 -19.447 -51.852 1.00 31.09 313 ASN A N 1
ATOM 2447 C CA . ASN A 1 313 ? -4.357 -20.926 -51.822 1.00 31.09 313 ASN A CA 1
ATOM 2448 C C . ASN A 1 313 ? -2.988 -21.586 -52.102 1.00 31.09 313 ASN A C 1
ATOM 2450 O O . ASN A 1 313 ? -2.372 -21.378 -53.139 1.00 31.09 313 ASN A O 1
ATOM 2454 N N . ALA A 1 314 ? -2.587 -22.418 -51.135 1.00 30.17 314 ALA A N 1
ATOM 2455 C CA . ALA A 1 314 ? -2.023 -23.772 -51.218 1.00 30.17 314 ALA A CA 1
ATOM 2456 C C . ALA A 1 314 ? -1.216 -24.236 -52.454 1.00 30.17 314 ALA A C 1
ATOM 2458 O O . ALA A 1 314 ? -1.772 -24.406 -53.536 1.00 30.17 314 ALA A O 1
ATOM 2459 N N . SER A 1 315 ? 0.009 -24.734 -52.222 1.00 32.12 315 SER A N 1
ATOM 2460 C CA . SER A 1 315 ? 0.287 -26.190 -52.133 1.00 32.12 315 SER A CA 1
ATOM 2461 C C . SER A 1 315 ? 1.775 -26.509 -51.844 1.00 32.12 315 SER A C 1
ATOM 2463 O O . SER A 1 315 ? 2.625 -25.644 -52.047 1.00 32.12 315 SER A O 1
ATOM 2465 N N . PRO A 1 316 ? 2.094 -27.718 -51.328 1.00 36.78 316 PRO A N 1
ATOM 2466 C CA . PRO A 1 316 ? 3.327 -28.038 -50.597 1.00 36.78 316 PRO A CA 1
ATOM 2467 C C . PRO A 1 316 ? 4.323 -28.900 -51.397 1.00 36.78 316 PRO A C 1
ATOM 2469 O O . PRO A 1 316 ? 3.934 -29.563 -52.353 1.00 36.78 316 PRO A O 1
ATOM 2472 N N . LEU A 1 317 ? 5.581 -28.985 -50.940 1.00 33.88 317 LEU A N 1
ATOM 2473 C CA . LEU A 1 317 ? 6.511 -30.074 -51.280 1.00 33.88 317 LEU A CA 1
ATOM 2474 C C . LEU A 1 317 ? 7.511 -30.322 -50.134 1.00 33.88 317 LEU A C 1
ATOM 2476 O O . LEU A 1 317 ? 8.009 -29.396 -49.500 1.00 33.88 317 LEU A O 1
ATOM 2480 N N . ALA A 1 318 ? 7.702 -31.609 -49.852 1.00 30.45 318 ALA A N 1
ATOM 2481 C CA . ALA A 1 318 ? 8.292 -32.234 -48.668 1.00 30.45 318 ALA A CA 1
ATOM 2482 C C . ALA A 1 318 ? 9.845 -32.378 -48.731 1.00 30.45 318 ALA A C 1
ATOM 2484 O O . ALA A 1 318 ? 10.430 -32.096 -49.776 1.00 30.45 318 ALA A O 1
ATOM 2485 N N . PRO A 1 319 ? 10.522 -32.814 -47.638 1.00 46.47 319 PRO A N 1
ATOM 2486 C CA . PRO A 1 319 ? 11.988 -32.843 -47.476 1.00 46.47 319 PRO A CA 1
ATOM 2487 C C . PRO A 1 319 ? 12.602 -34.218 -47.832 1.00 46.47 319 PRO A C 1
ATOM 2489 O O . PRO A 1 319 ? 11.863 -35.116 -48.241 1.00 46.47 319 PRO A O 1
ATOM 2492 N N . PRO A 1 320 ? 13.926 -34.436 -47.638 1.00 37.31 320 PRO A N 1
ATOM 2493 C CA . PRO A 1 320 ? 14.302 -35.495 -46.679 1.00 37.31 320 PRO A CA 1
ATOM 2494 C C . PRO A 1 320 ? 15.672 -35.385 -45.946 1.00 37.31 320 PRO A C 1
ATOM 2496 O O . PRO A 1 320 ? 16.663 -34.889 -46.465 1.00 37.31 320 PRO A O 1
ATOM 2499 N N . GLN A 1 321 ? 15.666 -35.974 -44.739 1.00 31.27 321 GLN A N 1
ATOM 2500 C CA . GLN A 1 321 ? 16.617 -36.919 -44.106 1.00 31.27 321 GLN A CA 1
ATOM 2501 C C . GLN A 1 321 ? 18.116 -36.608 -43.864 1.00 31.27 321 GLN A C 1
ATOM 2503 O O . GLN A 1 321 ? 18.953 -36.598 -44.756 1.00 31.27 321 GLN A O 1
ATOM 2508 N N . GLN A 1 322 ? 18.421 -36.540 -42.558 1.00 26.30 322 GLN A N 1
ATOM 2509 C CA . GLN A 1 322 ? 19.455 -37.253 -41.781 1.00 26.30 322 GLN A CA 1
ATOM 2510 C C . GLN A 1 322 ? 20.691 -37.838 -42.494 1.00 26.30 322 GLN A C 1
ATOM 2512 O O . GLN A 1 322 ? 20.599 -38.743 -43.319 1.00 26.30 322 GLN A O 1
ATOM 2517 N N . THR A 1 323 ? 21.874 -37.521 -41.954 1.00 29.75 323 THR A N 1
ATOM 2518 C CA . THR A 1 323 ? 22.941 -38.524 -41.823 1.00 29.75 323 THR A CA 1
ATOM 2519 C C . THR A 1 323 ? 23.776 -38.324 -40.562 1.00 29.75 323 THR A C 1
ATOM 2521 O O . THR A 1 323 ? 24.274 -37.248 -40.250 1.00 29.75 323 THR A O 1
ATOM 2524 N N . ILE A 1 324 ? 23.905 -39.438 -39.855 1.00 25.92 324 ILE A N 1
ATOM 2525 C CA . ILE A 1 324 ? 24.793 -39.742 -38.742 1.00 25.92 324 ILE A CA 1
ATOM 2526 C C . ILE A 1 324 ? 26.254 -39.665 -39.204 1.00 25.92 324 ILE A C 1
ATOM 2528 O O . ILE A 1 324 ? 26.583 -40.226 -40.248 1.00 25.92 324 ILE A O 1
ATOM 2532 N N . ARG A 1 325 ? 27.150 -39.115 -38.373 1.00 28.72 325 ARG A N 1
ATOM 2533 C CA . ARG A 1 325 ? 28.536 -39.603 -38.258 1.00 28.72 325 ARG A CA 1
ATOM 2534 C C . ARG A 1 325 ? 29.109 -39.318 -36.869 1.00 28.72 325 ARG A C 1
ATOM 2536 O O . ARG A 1 325 ? 29.283 -38.173 -36.476 1.00 28.72 325 ARG A O 1
ATOM 2543 N N . ALA A 1 326 ? 29.431 -40.400 -36.168 1.00 23.39 326 ALA A N 1
ATOM 2544 C CA . ALA A 1 326 ? 30.308 -40.439 -35.007 1.00 23.39 326 ALA A CA 1
ATOM 2545 C C . ALA A 1 326 ? 31.655 -41.062 -35.416 1.00 23.39 326 ALA A C 1
ATOM 2547 O O . ALA A 1 326 ? 31.656 -42.016 -36.199 1.00 23.39 326 ALA A O 1
ATOM 2548 N N . ARG A 1 327 ? 32.760 -40.515 -34.882 1.00 29.94 327 ARG A N 1
ATOM 2549 C CA . ARG A 1 327 ? 34.106 -41.095 -34.621 1.00 29.94 327 ARG A CA 1
ATOM 2550 C C . ARG A 1 327 ? 35.041 -39.910 -34.289 1.00 29.94 327 ARG A C 1
ATOM 2552 O O . ARG A 1 327 ? 35.152 -39.014 -35.112 1.00 29.94 327 ARG A O 1
ATOM 2559 N N . SER A 1 328 ? 35.501 -39.690 -33.051 1.00 29.80 328 SER A N 1
ATOM 2560 C CA . SER A 1 328 ? 36.446 -40.450 -32.195 1.00 29.80 328 SER A CA 1
ATOM 2561 C C . SER A 1 328 ? 37.824 -39.747 -32.092 1.00 29.80 328 SER A C 1
ATOM 2563 O O . SER A 1 328 ? 38.545 -39.774 -33.079 1.00 29.80 328 SER A O 1
ATOM 2565 N N . VAL A 1 329 ? 38.113 -39.156 -30.909 1.00 30.23 329 VAL A N 1
ATOM 2566 C CA . VAL A 1 329 ? 39.329 -39.226 -30.029 1.00 30.23 329 VAL A CA 1
ATOM 2567 C C . VAL A 1 329 ? 40.724 -38.976 -30.690 1.00 30.23 329 VAL A C 1
ATOM 2569 O O . VAL A 1 329 ? 40.983 -39.534 -31.743 1.00 30.23 329 VAL A O 1
ATOM 2572 N N . ASP A 1 330 ? 41.713 -38.214 -30.180 1.00 29.91 330 ASP A N 1
ATOM 2573 C CA . ASP A 1 330 ? 42.123 -37.946 -28.793 1.00 29.91 330 ASP A CA 1
ATOM 2574 C C . ASP A 1 330 ? 43.187 -36.810 -28.634 1.00 29.91 330 ASP A C 1
ATOM 2576 O O . ASP A 1 330 ? 43.948 -36.538 -29.559 1.00 29.91 330 ASP A O 1
ATOM 2580 N N . HIS A 1 331 ? 43.266 -36.275 -27.401 1.00 29.59 331 HIS A N 1
ATOM 2581 C CA . HIS A 1 331 ? 44.389 -35.658 -26.639 1.00 29.59 331 HIS A CA 1
ATOM 2582 C C . HIS A 1 331 ? 45.010 -34.266 -26.941 1.00 29.59 331 HIS A C 1
ATOM 2584 O O . HIS A 1 331 ? 45.666 -34.049 -27.955 1.00 29.59 331 HIS A O 1
ATOM 2590 N N . GLY A 1 332 ? 45.009 -33.407 -25.895 1.00 29.22 332 GLY A N 1
ATOM 2591 C CA . GLY A 1 332 ? 46.129 -32.496 -25.585 1.00 29.22 332 GLY A CA 1
ATOM 2592 C C . GLY A 1 332 ? 45.824 -31.209 -24.787 1.00 29.22 332 GLY A C 1
ATOM 2593 O O . GLY A 1 332 ? 45.572 -30.180 -25.398 1.00 29.22 332 GLY A O 1
ATOM 2594 N N . GLY A 1 333 ? 45.989 -31.237 -23.450 1.00 28.38 333 GLY A N 1
ATOM 2595 C CA . GLY A 1 333 ? 46.461 -30.079 -22.655 1.00 28.38 333 GLY A CA 1
ATOM 2596 C C . GLY A 1 333 ? 45.487 -29.423 -21.649 1.00 28.38 333 GLY A C 1
ATOM 2597 O O . GLY A 1 333 ? 44.444 -28.924 -22.063 1.00 28.38 333 GLY A O 1
ATOM 2598 N N . PRO A 1 334 ? 45.821 -29.357 -20.338 1.00 29.55 334 PRO A N 1
ATOM 2599 C CA . PRO A 1 334 ? 45.061 -28.610 -19.342 1.00 29.55 334 PRO A CA 1
ATOM 2600 C C . PRO A 1 334 ? 45.623 -27.188 -19.204 1.00 29.55 334 PRO A C 1
ATOM 2602 O O . PRO A 1 334 ? 46.764 -27.017 -18.785 1.00 29.55 334 PRO A O 1
ATOM 2605 N N . GLU A 1 335 ? 44.819 -26.164 -19.490 1.00 30.58 335 GLU A N 1
ATOM 2606 C CA . GLU A 1 335 ? 45.142 -24.797 -19.079 1.00 30.58 335 GLU A CA 1
ATOM 2607 C C . GLU A 1 335 ? 44.082 -24.244 -18.134 1.00 30.58 335 GLU A C 1
ATOM 2609 O O . GLU A 1 335 ? 42.921 -24.000 -18.460 1.00 30.58 335 GLU A O 1
ATOM 2614 N N . THR A 1 336 ? 44.551 -24.063 -16.909 1.00 25.77 336 THR A N 1
ATOM 2615 C CA . THR A 1 336 ? 43.974 -23.260 -15.851 1.00 25.77 336 THR A CA 1
ATOM 2616 C C . THR A 1 336 ? 43.819 -21.815 -16.323 1.00 25.77 336 THR A C 1
ATOM 2618 O O . THR A 1 336 ? 44.795 -21.070 -16.381 1.00 25.77 336 THR A O 1
ATOM 2621 N N . SER A 1 337 ? 42.590 -21.376 -16.587 1.00 30.39 337 SER A N 1
ATOM 2622 C CA . SER A 1 337 ? 42.256 -19.958 -16.476 1.00 30.39 337 SER A CA 1
ATOM 2623 C C . SER A 1 337 ? 40.880 -19.788 -15.839 1.00 30.39 337 SER A C 1
ATOM 2625 O O . SER A 1 337 ? 39.908 -20.462 -16.174 1.00 30.39 337 SER A O 1
ATOM 2627 N N . SER A 1 338 ? 40.884 -18.925 -14.832 1.00 27.69 338 SER A N 1
ATOM 2628 C CA . SER A 1 338 ? 39.817 -18.578 -13.907 1.00 27.69 338 SER A CA 1
ATOM 2629 C C . SER A 1 338 ? 38.442 -18.445 -14.565 1.00 27.69 338 SER A C 1
ATOM 2631 O O . SER A 1 338 ? 38.205 -17.587 -15.414 1.00 27.69 338 SER A O 1
ATOM 2633 N N . SER A 1 339 ? 37.523 -19.266 -14.069 1.00 26.00 339 SER A N 1
ATOM 2634 C CA . SER A 1 339 ? 36.088 -19.289 -14.319 1.00 26.00 339 SER A CA 1
ATOM 2635 C C . SER A 1 339 ? 35.437 -17.907 -14.234 1.00 26.00 339 SER A C 1
ATOM 2637 O O . SER A 1 339 ? 35.246 -17.350 -13.155 1.00 26.00 339 SER A O 1
ATOM 2639 N N . ARG A 1 340 ? 35.025 -17.399 -15.396 1.00 24.22 340 ARG A N 1
ATOM 2640 C CA . ARG A 1 340 ? 33.939 -16.431 -15.540 1.00 24.22 340 ARG A CA 1
ATOM 2641 C C . ARG A 1 340 ? 32.651 -17.252 -15.548 1.00 24.22 340 ARG A C 1
ATOM 2643 O O . ARG A 1 340 ? 32.328 -17.871 -16.560 1.00 24.22 340 ARG A O 1
ATOM 2650 N N . ALA A 1 341 ? 31.971 -17.334 -14.407 1.00 24.39 341 ALA A N 1
ATOM 2651 C CA . ALA A 1 341 ? 30.648 -17.938 -14.329 1.00 24.39 341 ALA A CA 1
ATOM 2652 C C . ALA A 1 341 ? 29.662 -17.033 -15.080 1.00 24.39 341 ALA A C 1
ATOM 2654 O O . ALA A 1 341 ? 29.041 -16.140 -14.519 1.00 24.39 341 ALA A O 1
ATOM 2655 N N . VAL A 1 342 ? 29.575 -17.239 -16.392 1.00 25.53 342 VAL A N 1
ATOM 2656 C CA . VAL A 1 342 ? 28.402 -16.860 -17.169 1.00 25.53 342 VAL A CA 1
ATOM 2657 C C . VAL A 1 342 ? 27.285 -17.751 -16.643 1.00 25.53 342 VAL A C 1
ATOM 2659 O O . VAL A 1 342 ? 27.307 -18.961 -16.878 1.00 25.53 342 VAL A O 1
ATOM 2662 N N . ILE A 1 343 ? 26.350 -17.173 -15.888 1.00 26.30 343 ILE A N 1
ATOM 2663 C CA . ILE A 1 343 ? 25.050 -17.799 -15.658 1.00 26.30 343 ILE A CA 1
ATOM 2664 C C . ILE A 1 343 ? 24.476 -18.020 -17.056 1.00 26.30 343 ILE A C 1
ATOM 2666 O O . ILE A 1 343 ? 24.137 -17.074 -17.766 1.00 26.30 343 ILE A O 1
ATOM 2670 N N . ARG A 1 344 ? 24.500 -19.277 -17.504 1.00 24.86 344 ARG A N 1
ATOM 2671 C CA . ARG A 1 344 ? 23.839 -19.689 -18.737 1.00 24.86 344 ARG A CA 1
ATOM 2672 C C . ARG A 1 344 ? 22.368 -19.319 -18.598 1.00 24.86 344 ARG A C 1
ATOM 2674 O O . ARG A 1 344 ? 21.739 -19.688 -17.613 1.00 24.86 344 ARG A O 1
ATOM 2681 N N . SER A 1 345 ? 21.832 -18.641 -19.605 1.00 33.28 345 SER A N 1
ATOM 2682 C CA . SER A 1 345 ? 20.421 -18.274 -19.766 1.00 33.28 345 SER A CA 1
ATOM 2683 C C . SER A 1 345 ? 19.466 -19.472 -19.898 1.00 33.28 345 SER A C 1
ATOM 2685 O O . SER A 1 345 ? 18.335 -19.299 -20.331 1.00 33.28 345 SER A O 1
ATOM 2687 N N . ASP A 1 346 ? 19.903 -20.686 -19.566 1.00 31.67 346 ASP A N 1
ATOM 2688 C CA . ASP A 1 346 ? 19.190 -21.928 -19.873 1.00 31.67 346 ASP A CA 1
ATOM 2689 C C . ASP A 1 346 ? 18.233 -22.365 -18.745 1.00 31.67 346 ASP A C 1
ATOM 2691 O O . ASP A 1 346 ? 17.652 -23.443 -18.822 1.00 31.67 346 ASP A O 1
ATOM 2695 N N . THR A 1 347 ? 18.060 -21.556 -17.691 1.00 39.19 347 THR A N 1
ATOM 2696 C CA . THR A 1 347 ? 17.216 -21.899 -16.527 1.00 39.19 347 THR A CA 1
ATOM 2697 C C . THR A 1 347 ? 16.155 -20.866 -16.160 1.00 39.19 347 THR A C 1
ATOM 2699 O O . THR A 1 347 ? 15.437 -21.083 -15.189 1.00 39.19 347 THR A O 1
ATOM 2702 N N . ILE A 1 348 ? 16.022 -19.760 -16.896 1.00 46.06 348 ILE A N 1
ATOM 2703 C CA . ILE A 1 348 ? 14.885 -18.854 -16.688 1.00 46.06 348 ILE A CA 1
ATOM 2704 C C . ILE A 1 348 ? 13.732 -19.423 -17.507 1.00 46.06 348 ILE A C 1
ATOM 2706 O O . ILE A 1 348 ? 13.827 -19.493 -18.733 1.00 46.06 348 ILE A O 1
ATOM 2710 N N . ASP A 1 349 ? 12.679 -19.876 -16.824 1.00 55.28 349 ASP A N 1
ATOM 2711 C CA . ASP A 1 349 ? 11.438 -20.293 -17.472 1.00 55.28 349 ASP A CA 1
ATOM 2712 C C . ASP A 1 349 ? 11.021 -19.206 -18.478 1.00 55.28 349 ASP A C 1
ATOM 2714 O O . ASP A 1 349 ? 11.042 -18.012 -18.155 1.00 55.28 349 ASP A O 1
ATOM 2718 N N . ALA A 1 350 ? 10.691 -19.601 -19.712 1.00 57.00 350 ALA A N 1
ATOM 2719 C CA . ALA A 1 350 ? 10.340 -18.666 -20.783 1.00 57.00 350 ALA A CA 1
ATOM 2720 C C . ALA A 1 350 ? 9.191 -17.729 -20.362 1.00 57.00 350 ALA A C 1
ATOM 2722 O O . ALA A 1 350 ? 9.082 -16.607 -20.863 1.00 57.00 350 ALA A O 1
ATOM 2723 N N . ASP A 1 351 ? 8.393 -18.168 -19.389 1.00 67.19 351 ASP A N 1
ATOM 2724 C CA . ASP A 1 351 ? 7.307 -17.423 -18.770 1.00 67.19 351 ASP A CA 1
ATOM 2725 C C . ASP A 1 351 ? 7.752 -16.141 -18.033 1.00 67.19 351 ASP A C 1
ATOM 2727 O O . ASP A 1 351 ? 6.926 -15.251 -17.827 1.00 67.19 351 ASP A O 1
ATOM 2731 N N . PHE A 1 352 ? 9.032 -15.981 -17.672 1.00 75.00 352 PHE A N 1
ATOM 2732 C CA . PHE A 1 352 ? 9.554 -14.792 -16.974 1.00 75.00 352 PHE A CA 1
ATOM 2733 C C . PHE A 1 352 ? 10.299 -13.801 -17.875 1.00 75.00 352 PHE A C 1
ATOM 2735 O O . PHE A 1 352 ? 10.976 -12.897 -17.378 1.00 75.00 352 PHE A O 1
ATOM 2742 N N . SER A 1 353 ? 10.170 -13.915 -19.201 1.00 75.88 353 SER A N 1
ATOM 2743 C CA . SER A 1 353 ? 10.916 -13.075 -20.154 1.00 75.88 353 SER A CA 1
ATOM 2744 C C . SER A 1 353 ? 10.806 -11.569 -19.881 1.00 75.88 353 SER A C 1
ATOM 2746 O O . SER A 1 353 ? 11.755 -10.822 -20.100 1.00 75.88 353 SER A O 1
ATOM 2748 N N . ASP A 1 354 ? 9.653 -11.116 -19.391 1.00 76.75 354 ASP A N 1
ATOM 2749 C CA . ASP A 1 354 ? 9.381 -9.705 -19.104 1.00 76.75 354 ASP A CA 1
ATOM 2750 C C . ASP A 1 354 ? 10.022 -9.208 -17.794 1.00 76.75 354 ASP A C 1
ATOM 2752 O O . ASP A 1 354 ? 10.396 -8.036 -17.703 1.00 76.75 354 ASP A O 1
ATOM 2756 N N . ALA A 1 355 ? 10.181 -10.080 -16.788 1.00 77.88 355 ALA A N 1
ATOM 2757 C CA . ALA A 1 355 ? 11.007 -9.782 -15.612 1.00 77.88 355 ALA A CA 1
ATOM 2758 C C . ALA A 1 355 ? 12.476 -9.692 -16.031 1.00 77.88 355 ALA A C 1
ATOM 2760 O O . ALA A 1 355 ? 13.166 -8.735 -15.689 1.00 77.88 355 ALA A O 1
ATOM 2761 N N . ALA A 1 356 ? 12.921 -10.637 -16.868 1.00 80.12 356 ALA A N 1
ATOM 2762 C CA . ALA A 1 356 ? 14.291 -10.698 -17.360 1.00 80.12 356 ALA A CA 1
ATOM 2763 C C . ALA A 1 356 ? 14.711 -9.430 -18.131 1.00 80.12 356 ALA A C 1
ATOM 2765 O O . ALA A 1 356 ? 15.873 -9.030 -18.070 1.00 80.12 356 ALA A O 1
ATOM 2766 N N . LEU A 1 357 ? 13.773 -8.738 -18.795 1.00 79.50 357 LEU A N 1
ATOM 2767 C CA . LEU A 1 357 ? 14.034 -7.442 -19.442 1.00 79.50 357 LEU A CA 1
ATOM 2768 C C . LEU A 1 357 ? 14.454 -6.337 -18.459 1.00 79.50 357 LEU A C 1
ATOM 2770 O O . LEU A 1 357 ? 15.122 -5.386 -18.871 1.00 79.50 357 LEU A O 1
ATOM 2774 N N . LEU A 1 358 ? 14.072 -6.451 -17.186 1.00 82.88 358 LEU A N 1
ATOM 2775 C CA . LEU A 1 358 ? 14.465 -5.551 -16.099 1.00 82.88 358 LEU A CA 1
ATOM 2776 C C . LEU A 1 358 ? 15.231 -6.277 -14.988 1.00 82.88 358 LEU A C 1
ATOM 2778 O O . LEU A 1 358 ? 15.316 -5.755 -13.871 1.00 82.88 358 LEU A O 1
ATOM 2782 N N . ALA A 1 359 ? 15.829 -7.432 -15.309 1.00 78.94 359 ALA A N 1
ATOM 2783 C CA . ALA A 1 359 ? 16.685 -8.159 -14.388 1.00 78.94 359 ALA A CA 1
ATOM 2784 C C . ALA A 1 359 ? 17.733 -7.214 -13.799 1.00 78.94 359 ALA A C 1
ATOM 2786 O O . ALA A 1 359 ? 18.273 -6.327 -14.476 1.00 78.94 359 ALA A O 1
ATOM 2787 N N . CYS A 1 360 ? 17.973 -7.377 -12.503 1.00 75.50 360 CYS A N 1
ATOM 2788 C CA . CYS A 1 360 ? 18.917 -6.538 -11.799 1.00 75.50 360 CYS A CA 1
ATOM 2789 C C . CYS A 1 360 ? 20.336 -6.787 -12.318 1.00 75.50 360 CYS A C 1
ATOM 2791 O O . CYS A 1 360 ? 20.726 -7.929 -12.555 1.00 75.50 360 CYS A O 1
ATOM 2793 N N . ASP A 1 361 ? 21.120 -5.719 -12.455 1.00 65.38 361 ASP A N 1
ATOM 2794 C CA . ASP A 1 361 ? 22.517 -5.848 -12.862 1.00 65.38 361 ASP A CA 1
ATOM 2795 C C . ASP A 1 361 ? 23.319 -6.460 -11.704 1.00 65.38 361 ASP A C 1
ATOM 2797 O O . ASP A 1 361 ? 23.365 -5.914 -10.592 1.00 65.38 361 ASP A O 1
ATOM 2801 N N . GLU A 1 362 ? 23.915 -7.626 -11.952 1.00 59.62 362 GLU A N 1
ATOM 2802 C CA . GLU A 1 362 ? 24.723 -8.358 -10.984 1.00 59.62 362 GLU A CA 1
ATOM 2803 C C . GLU A 1 362 ? 26.134 -7.773 -10.938 1.00 59.62 362 GLU A C 1
ATOM 2805 O O . GLU A 1 362 ? 27.096 -8.323 -11.472 1.00 59.62 362 GLU A O 1
ATOM 2810 N N . THR A 1 363 ? 26.286 -6.613 -10.314 1.00 49.12 363 THR A N 1
ATOM 2811 C CA . THR A 1 363 ? 27.611 -6.008 -10.196 1.00 49.12 363 THR A CA 1
ATOM 2812 C C . THR A 1 363 ? 28.417 -6.694 -9.090 1.00 49.12 363 THR A C 1
ATOM 2814 O O . THR A 1 363 ? 28.243 -6.392 -7.906 1.00 49.12 363 THR A O 1
ATOM 2817 N N . GLU A 1 364 ? 29.366 -7.557 -9.473 1.00 35.94 364 GLU A N 1
ATOM 2818 C CA . GLU A 1 364 ? 30.630 -7.671 -8.737 1.00 35.94 364 GLU A CA 1
ATOM 2819 C C . GLU A 1 364 ? 31.241 -6.265 -8.624 1.00 35.94 364 GLU A C 1
ATOM 2821 O O . GLU A 1 364 ? 31.185 -5.469 -9.559 1.00 35.94 364 GLU A O 1
ATOM 2826 N N . SER A 1 365 ? 31.832 -5.950 -7.477 1.00 35.38 365 SER A N 1
ATOM 2827 C CA . SER A 1 365 ? 32.353 -4.646 -7.036 1.00 35.38 365 SER A CA 1
ATOM 2828 C C . SER A 1 365 ? 33.488 -4.015 -7.879 1.00 35.38 365 SER A C 1
ATOM 2830 O O . SER A 1 365 ? 34.299 -3.248 -7.358 1.00 35.38 365 SER A O 1
ATOM 2832 N N . LYS A 1 366 ? 33.580 -4.296 -9.182 1.00 30.80 366 LYS A N 1
ATOM 2833 C CA . LYS A 1 366 ? 34.660 -3.868 -10.081 1.00 30.80 366 LYS A CA 1
ATOM 2834 C C . LYS A 1 366 ? 34.162 -2.961 -11.205 1.00 30.80 366 LYS A C 1
ATOM 2836 O O . LYS A 1 366 ? 34.307 -3.285 -12.379 1.00 30.80 366 LYS A O 1
ATOM 2841 N N . GLU A 1 367 ? 33.662 -1.777 -10.869 1.00 37.72 367 GLU A N 1
ATOM 2842 C CA . GLU A 1 367 ? 33.653 -0.678 -11.839 1.00 37.72 367 GLU A CA 1
ATOM 2843 C C . GLU A 1 367 ? 34.949 0.132 -11.666 1.00 37.72 367 GLU A C 1
ATOM 2845 O O . GLU A 1 367 ? 35.097 0.934 -10.743 1.00 37.72 367 GLU A O 1
ATOM 2850 N N . GLN A 1 368 ? 35.938 -0.145 -12.526 1.00 26.84 368 GLN A N 1
ATOM 2851 C CA . GLN A 1 368 ? 37.162 0.651 -12.657 1.00 26.84 368 GLN A CA 1
ATOM 2852 C C . GLN A 1 368 ? 36.812 2.016 -13.264 1.00 26.84 368 GLN A C 1
ATOM 2854 O O . GLN A 1 368 ? 36.822 2.203 -14.478 1.00 26.84 368 GLN A O 1
ATOM 2859 N N . VAL A 1 369 ? 36.498 2.980 -12.406 1.00 31.02 369 VAL A N 1
ATOM 2860 C CA . VAL A 1 369 ? 36.489 4.408 -12.753 1.00 31.02 369 VAL A CA 1
ATOM 2861 C C . VAL A 1 369 ? 37.954 4.899 -12.788 1.00 31.02 369 VAL A C 1
ATOM 2863 O O . VAL A 1 369 ? 38.743 4.459 -11.946 1.00 31.02 369 VAL A O 1
ATOM 2866 N N . PRO A 1 370 ? 38.370 5.782 -13.727 1.00 27.03 370 PRO A N 1
ATOM 2867 C CA . PRO A 1 370 ? 39.755 6.260 -13.815 1.00 27.03 370 PRO A CA 1
ATOM 2868 C C . PRO A 1 370 ? 40.191 6.930 -12.502 1.00 27.03 370 PRO A C 1
ATOM 2870 O O . PRO A 1 370 ? 39.340 7.487 -11.800 1.00 27.03 370 PRO A O 1
ATOM 2873 N N . PRO A 1 371 ? 41.491 6.929 -12.150 1.00 28.53 371 PRO A N 1
ATOM 2874 C CA . PRO A 1 371 ? 41.934 7.309 -10.818 1.00 28.53 371 PRO A CA 1
ATOM 2875 C C . PRO A 1 371 ? 41.758 8.817 -10.599 1.00 28.53 371 PRO A C 1
ATOM 2877 O O . PRO A 1 371 ? 42.621 9.623 -10.937 1.00 28.53 371 PRO A O 1
ATOM 2880 N N . ARG A 1 372 ? 40.640 9.204 -9.979 1.00 26.12 372 ARG A N 1
ATOM 2881 C CA . ARG A 1 372 ? 40.588 10.377 -9.094 1.00 26.12 372 ARG A CA 1
ATOM 2882 C C . ARG A 1 372 ? 41.052 9.957 -7.694 1.00 26.12 372 ARG A C 1
ATOM 2884 O O . ARG A 1 372 ? 40.959 8.776 -7.356 1.00 26.12 372 ARG A O 1
ATOM 2891 N N . PRO A 1 373 ? 41.604 10.874 -6.881 1.00 28.89 373 PRO A N 1
ATOM 2892 C CA . PRO A 1 373 ? 42.356 10.499 -5.691 1.00 28.89 373 PRO A CA 1
ATOM 2893 C C . PRO A 1 373 ? 41.453 9.789 -4.676 1.00 28.89 373 PRO A C 1
ATOM 2895 O O . PRO A 1 373 ? 40.495 10.374 -4.188 1.00 28.89 373 PRO A O 1
ATOM 2898 N N . ARG A 1 374 ? 41.784 8.521 -4.396 1.00 25.53 374 ARG A N 1
ATOM 2899 C CA . ARG A 1 374 ? 41.395 7.697 -3.237 1.00 25.53 374 ARG A CA 1
ATOM 2900 C C . ARG A 1 374 ? 40.021 7.995 -2.610 1.00 25.53 374 ARG A C 1
ATOM 2902 O O . ARG A 1 374 ? 39.968 8.638 -1.573 1.00 25.53 374 ARG A O 1
ATOM 2909 N N . LEU A 1 375 ? 38.956 7.365 -3.108 1.00 29.72 375 LEU A N 1
ATOM 2910 C CA . LEU A 1 375 ? 37.920 6.805 -2.226 1.00 29.72 375 LEU A CA 1
ATOM 2911 C C . LEU A 1 375 ? 37.532 5.400 -2.721 1.00 29.72 375 LEU A C 1
ATOM 2913 O O . LEU A 1 375 ? 36.666 5.209 -3.570 1.00 29.72 375 LEU A O 1
ATOM 2917 N N . THR A 1 376 ? 38.238 4.400 -2.203 1.00 26.83 376 THR A N 1
ATOM 2918 C CA . THR A 1 376 ? 38.018 2.971 -2.445 1.00 26.83 376 THR A CA 1
ATOM 2919 C C . THR A 1 376 ? 37.107 2.405 -1.344 1.00 26.83 376 THR A C 1
ATOM 2921 O O . THR A 1 376 ? 37.610 2.170 -0.251 1.00 26.83 376 THR A O 1
ATOM 2924 N N . SER A 1 377 ? 35.801 2.245 -1.640 1.00 33.34 377 SER A N 1
ATOM 2925 C CA . SER A 1 377 ? 34.737 1.433 -0.961 1.00 33.34 377 SER A CA 1
ATOM 2926 C C . SER A 1 377 ? 33.322 2.071 -0.973 1.00 33.34 377 SER A C 1
ATOM 2928 O O . SER A 1 377 ? 32.378 1.520 -0.415 1.00 33.34 377 SER A O 1
ATOM 2930 N N . LEU A 1 378 ? 33.140 3.221 -1.627 1.00 41.03 378 LEU A N 1
ATOM 2931 C CA . LEU A 1 378 ? 32.003 4.131 -1.412 1.00 41.03 378 LEU A CA 1
ATOM 2932 C C . LEU A 1 378 ? 30.578 3.675 -1.771 1.00 41.03 378 LEU A C 1
ATOM 2934 O O . LEU A 1 378 ? 29.629 4.211 -1.197 1.00 41.03 378 LEU A O 1
ATOM 2938 N N . SER A 1 379 ? 30.377 2.802 -2.761 1.00 48.50 379 SER A N 1
ATOM 2939 C CA . SER A 1 379 ? 29.043 2.673 -3.379 1.00 48.50 379 SER A CA 1
ATOM 2940 C C . SER A 1 379 ? 27.998 2.056 -2.441 1.00 48.50 379 SER A C 1
ATOM 2942 O O . SER A 1 379 ? 26.861 2.535 -2.398 1.00 48.50 379 SER A O 1
ATOM 2944 N N . GLY A 1 380 ? 28.397 1.065 -1.635 1.00 53.47 380 GLY A N 1
ATOM 2945 C CA . GLY A 1 380 ? 27.544 0.462 -0.606 1.00 53.47 380 GLY A CA 1
ATOM 2946 C C . GLY A 1 380 ? 27.221 1.430 0.532 1.00 53.47 380 GLY A C 1
ATOM 2947 O O . GLY A 1 380 ? 26.069 1.525 0.941 1.00 53.47 380 GLY A O 1
ATOM 2948 N N . ASN A 1 381 ? 28.199 2.234 0.962 1.00 77.12 381 ASN A N 1
ATOM 2949 C CA . ASN A 1 381 ? 28.037 3.107 2.124 1.00 77.12 381 ASN A CA 1
ATOM 2950 C C . ASN A 1 381 ? 26.939 4.163 1.911 1.00 77.12 381 ASN A C 1
ATOM 2952 O O . ASN A 1 381 ? 26.080 4.336 2.765 1.00 77.12 381 ASN A O 1
ATOM 2956 N N . SER A 1 382 ? 26.889 4.795 0.730 1.00 88.69 382 SER A N 1
ATOM 2957 C CA . SER A 1 382 ? 25.830 5.778 0.425 1.00 88.69 382 SER A CA 1
ATOM 2958 C C . SER A 1 382 ? 24.425 5.163 0.346 1.00 88.69 382 SER A C 1
ATOM 2960 O O . SER A 1 382 ? 23.434 5.824 0.648 1.00 88.69 382 SER A O 1
ATOM 2962 N N . THR A 1 383 ? 24.329 3.898 -0.069 1.00 93.06 383 THR A N 1
ATOM 2963 C CA . THR A 1 383 ? 23.057 3.166 -0.153 1.00 93.06 383 THR A CA 1
ATOM 2964 C C . THR A 1 383 ? 22.562 2.785 1.233 1.00 93.06 383 THR A C 1
ATOM 2966 O O . THR A 1 383 ? 21.377 2.915 1.532 1.00 93.06 383 THR A O 1
ATOM 2969 N N . ASP A 1 384 ? 23.471 2.350 2.100 1.00 93.88 384 ASP A N 1
ATOM 2970 C CA . ASP A 1 384 ? 23.129 1.984 3.467 1.00 93.88 384 ASP A CA 1
ATOM 2971 C C . ASP A 1 384 ? 22.752 3.233 4.277 1.00 93.88 384 ASP A C 1
ATOM 2973 O O . ASP A 1 384 ? 21.722 3.222 4.949 1.00 93.88 384 ASP A O 1
ATOM 2977 N N . GLU A 1 385 ? 23.485 4.342 4.108 1.00 93.69 385 GLU A N 1
ATOM 2978 C CA . GLU A 1 385 ? 23.152 5.656 4.680 1.00 93.69 385 GLU A CA 1
ATOM 2979 C C . GLU A 1 385 ? 21.766 6.155 4.243 1.00 93.69 385 GLU A C 1
ATOM 2981 O O . GLU A 1 385 ? 21.033 6.733 5.053 1.00 93.69 385 GLU A O 1
ATOM 2986 N N . TRP A 1 386 ? 21.355 5.881 2.998 1.00 95.62 386 TRP A N 1
ATOM 2987 C CA . TRP A 1 386 ? 20.011 6.213 2.518 1.00 95.62 386 TRP A CA 1
ATOM 2988 C C . TRP A 1 386 ? 18.921 5.608 3.404 1.00 95.62 386 TRP A C 1
ATOM 2990 O O . TRP A 1 386 ? 17.978 6.300 3.785 1.00 95.62 386 TRP A O 1
ATOM 3000 N N . PHE A 1 387 ? 19.062 4.334 3.783 1.00 94.88 387 PHE A N 1
ATOM 3001 C CA . PHE A 1 387 ? 18.113 3.669 4.676 1.00 94.88 387 PHE A CA 1
ATOM 3002 C C . PHE A 1 387 ? 18.334 4.050 6.145 1.00 94.88 387 PHE A C 1
ATOM 3004 O O . PHE A 1 387 ? 17.385 4.419 6.837 1.00 94.88 387 PHE A O 1
ATOM 3011 N N . SER A 1 388 ? 19.567 3.935 6.646 1.00 93.19 388 SER A N 1
ATOM 3012 C CA . SER A 1 388 ? 19.855 4.000 8.084 1.00 93.19 388 SER A CA 1
ATOM 3013 C C . SER A 1 388 ? 19.856 5.417 8.652 1.00 93.19 388 SER A C 1
ATOM 3015 O O . SER A 1 388 ? 19.649 5.583 9.856 1.00 93.19 388 SER A O 1
ATOM 3017 N N . VAL A 1 389 ? 20.098 6.421 7.807 1.00 91.31 389 VAL A N 1
ATOM 3018 C CA . VAL A 1 389 ? 20.130 7.835 8.191 1.00 91.31 389 VAL A CA 1
ATOM 3019 C C . VAL A 1 389 ? 18.917 8.544 7.611 1.00 91.31 389 VAL A C 1
ATOM 3021 O O . VAL A 1 389 ? 18.039 8.970 8.355 1.00 91.31 389 VAL A O 1
ATOM 3024 N N . HIS A 1 390 ? 18.826 8.628 6.285 1.00 92.44 390 HIS A N 1
ATOM 3025 C CA . HIS A 1 390 ? 17.873 9.530 5.643 1.00 92.44 390 HIS A CA 1
ATOM 3026 C C . HIS A 1 390 ? 16.419 9.051 5.730 1.00 92.44 390 HIS A C 1
ATOM 3028 O O . HIS A 1 390 ? 15.543 9.800 6.160 1.00 92.44 390 HIS A O 1
ATOM 3034 N N . LEU A 1 391 ? 16.137 7.793 5.382 1.00 94.44 391 LEU A N 1
ATOM 3035 C CA . LEU A 1 391 ? 14.788 7.239 5.522 1.00 94.44 391 LEU A CA 1
ATOM 3036 C C . LEU A 1 391 ? 14.363 7.161 6.996 1.00 94.44 391 LEU A C 1
ATOM 3038 O O . LEU A 1 391 ? 13.200 7.409 7.317 1.00 94.44 391 LEU A O 1
ATOM 3042 N N . LYS A 1 392 ? 15.304 6.878 7.905 1.00 91.50 392 LYS A N 1
ATOM 3043 C CA . LYS A 1 392 ? 15.037 6.828 9.347 1.00 91.50 392 LYS A CA 1
ATOM 3044 C C . LYS A 1 392 ? 14.497 8.153 9.894 1.00 91.50 392 LYS A C 1
ATOM 3046 O O . LYS A 1 392 ? 13.642 8.123 10.778 1.00 91.50 392 LYS A O 1
ATOM 3051 N N . GLU A 1 393 ? 14.932 9.299 9.365 1.00 88.56 393 GLU A N 1
ATOM 3052 C CA . GLU A 1 393 ? 14.358 10.607 9.723 1.00 88.56 393 GLU A CA 1
ATOM 3053 C C . GLU A 1 393 ? 12.860 10.673 9.380 1.00 88.56 393 GLU A C 1
ATOM 3055 O O . GLU A 1 393 ? 12.054 11.103 10.203 1.00 88.56 393 GLU A O 1
ATOM 3060 N N . THR A 1 394 ? 12.474 10.161 8.204 1.00 91.62 394 THR A N 1
ATOM 3061 C CA . THR A 1 394 ? 11.065 10.083 7.779 1.00 91.62 394 THR A CA 1
ATOM 3062 C C . THR A 1 394 ? 10.261 9.137 8.671 1.00 91.62 394 THR A C 1
ATOM 3064 O O . THR A 1 394 ? 9.152 9.467 9.082 1.00 91.62 394 THR A O 1
ATOM 3067 N N . HIS A 1 395 ? 10.806 7.965 9.014 1.00 90.75 395 HIS A N 1
ATOM 3068 C CA . HIS A 1 395 ? 10.132 7.043 9.937 1.00 90.75 395 HIS A CA 1
ATOM 3069 C C . HIS A 1 395 ? 9.952 7.660 11.322 1.00 90.75 395 HIS A C 1
ATOM 3071 O O . HIS A 1 395 ? 8.849 7.611 11.851 1.00 90.75 395 HIS A O 1
ATOM 3077 N N . SER A 1 396 ? 10.979 8.325 11.853 1.00 86.50 396 SER A N 1
ATOM 3078 C CA . SER A 1 396 ? 10.919 8.979 13.168 1.00 86.50 396 SER A CA 1
ATOM 3079 C C . SER A 1 396 ? 9.844 10.075 13.218 1.00 86.50 396 SER A C 1
ATOM 3081 O O . SER A 1 396 ? 9.185 10.247 14.240 1.00 86.50 396 SER A O 1
ATOM 3083 N N . PHE A 1 397 ? 9.632 10.793 12.109 1.00 85.81 397 PHE A N 1
ATOM 3084 C CA . PHE A 1 397 ? 8.551 11.773 11.971 1.00 85.81 397 PHE A CA 1
ATOM 3085 C C . PHE A 1 397 ? 7.152 11.131 12.039 1.00 85.81 397 PHE A C 1
ATOM 3087 O O . PHE A 1 397 ? 6.229 11.727 12.600 1.00 85.81 397 PHE A O 1
ATOM 3094 N N . LEU A 1 398 ? 6.997 9.918 11.497 1.00 85.25 398 LEU A N 1
ATOM 3095 C CA . LEU A 1 398 ? 5.736 9.167 11.489 1.00 85.25 398 LEU A CA 1
ATOM 3096 C C . LEU A 1 398 ? 5.503 8.358 12.770 1.00 85.25 398 LEU A C 1
ATOM 3098 O O . LEU A 1 398 ? 4.352 8.128 13.129 1.00 85.25 398 LEU A O 1
ATOM 3102 N N . ASP A 1 399 ? 6.552 7.944 13.483 1.00 78.50 399 ASP A N 1
ATOM 3103 C CA . ASP A 1 399 ? 6.446 7.117 14.696 1.00 78.50 399 ASP A CA 1
ATOM 3104 C C . ASP A 1 399 ? 5.553 7.752 15.773 1.00 78.50 399 ASP A C 1
ATOM 3106 O O . ASP A 1 399 ? 4.870 7.032 16.499 1.00 78.50 399 ASP A O 1
ATOM 3110 N N . GLY A 1 400 ? 5.463 9.087 15.815 1.00 63.62 400 GLY A N 1
ATOM 3111 C CA . GLY A 1 400 ? 4.535 9.800 16.700 1.00 63.62 400 GLY A CA 1
ATOM 3112 C C . GLY A 1 400 ? 3.052 9.472 16.470 1.00 63.62 400 GLY A C 1
ATOM 3113 O O . GLY A 1 400 ? 2.260 9.618 17.393 1.00 63.62 400 GLY A O 1
ATOM 3114 N N . PHE A 1 401 ? 2.686 8.987 15.282 1.00 65.69 401 PHE A N 1
ATOM 3115 C CA . PHE A 1 401 ? 1.329 8.566 14.919 1.00 65.69 401 PHE A CA 1
ATOM 3116 C C . PHE A 1 401 ? 1.112 7.051 14.960 1.00 65.69 401 PHE A C 1
ATOM 3118 O O . PHE A 1 401 ? -0.004 6.577 15.180 1.00 65.69 401 PHE A O 1
ATOM 3125 N N . ARG A 1 402 ? 2.168 6.267 14.725 1.00 67.19 402 ARG A N 1
ATOM 3126 C CA . ARG A 1 402 ? 2.066 4.818 14.479 1.00 67.19 402 ARG A CA 1
ATOM 3127 C C . ARG A 1 402 ? 1.489 4.029 15.648 1.00 67.19 402 ARG A C 1
ATOM 3129 O O . ARG A 1 402 ? 0.971 2.936 15.438 1.00 67.19 402 ARG A O 1
ATOM 3136 N N . VAL A 1 403 ? 1.541 4.583 16.855 1.00 49.06 403 VAL A N 1
ATOM 3137 C CA . VAL A 1 403 ? 1.012 3.914 18.044 1.00 49.06 403 VAL A CA 1
ATOM 3138 C C . VAL A 1 403 ? -0.510 4.048 18.175 1.00 49.06 403 VAL A C 1
ATOM 3140 O O . VAL A 1 403 ? -1.147 3.179 18.762 1.00 49.06 403 VAL A O 1
ATOM 3143 N N . LEU A 1 404 ? -1.117 5.056 17.543 1.00 44.88 404 LEU A N 1
ATOM 3144 C CA . LEU A 1 404 ? -2.571 5.257 17.557 1.00 44.88 404 LEU A CA 1
ATOM 3145 C C . LEU A 1 404 ? -3.300 4.331 16.570 1.00 44.88 404 LEU A C 1
ATOM 3147 O O . LEU A 1 404 ? -4.457 3.989 16.774 1.00 44.88 404 LEU A O 1
ATOM 3151 N N . ASN A 1 405 ? -2.623 3.874 15.510 1.00 50.12 405 ASN A N 1
ATOM 3152 C CA . ASN A 1 405 ? -3.300 3.347 14.323 1.00 50.12 405 ASN A CA 1
ATOM 3153 C C . ASN A 1 405 ? -2.853 1.943 13.916 1.00 50.12 405 ASN A C 1
ATOM 3155 O O . ASN A 1 405 ? -2.158 1.709 12.926 1.00 50.12 405 ASN A O 1
ATOM 3159 N N . SER A 1 406 ? -3.343 0.967 14.681 1.00 49.00 406 SER A N 1
ATOM 3160 C CA . SER A 1 406 ? -3.210 -0.457 14.356 1.00 49.00 406 SER A CA 1
ATOM 3161 C C . SER A 1 406 ? -4.348 -1.023 13.490 1.00 49.00 406 SER A C 1
ATOM 3163 O O . SER A 1 406 ? -4.289 -2.201 13.135 1.00 49.00 406 SER A O 1
ATOM 3165 N N . GLY A 1 407 ? -5.360 -0.222 13.142 1.00 53.44 407 GLY A N 1
ATOM 3166 C CA . GLY A 1 407 ? -6.502 -0.651 12.329 1.00 53.44 407 GLY A CA 1
ATOM 3167 C C . GLY A 1 407 ? -6.158 -0.830 10.844 1.00 53.44 407 GLY A C 1
ATOM 3168 O O . GLY A 1 407 ? -5.467 -0.006 10.247 1.00 53.44 407 GLY A O 1
ATOM 3169 N N . ALA A 1 408 ? -6.665 -1.901 10.225 1.00 55.81 408 ALA A N 1
ATOM 3170 C CA . ALA A 1 408 ? -6.378 -2.273 8.832 1.00 55.81 408 ALA A CA 1
ATOM 3171 C C . ALA A 1 408 ? -6.860 -1.258 7.768 1.00 55.81 408 ALA A C 1
ATOM 3173 O O . ALA A 1 408 ? -6.434 -1.336 6.618 1.00 55.81 408 ALA A O 1
ATOM 3174 N N . GLY A 1 409 ? -7.744 -0.315 8.117 1.00 62.09 409 GLY A N 1
ATOM 3175 C CA . GLY A 1 409 ? -8.263 0.682 7.168 1.00 62.09 409 GLY A CA 1
ATOM 3176 C C . GLY A 1 409 ? -7.380 1.925 6.990 1.00 62.09 409 GLY A C 1
ATOM 3177 O O . GLY A 1 409 ? -7.498 2.618 5.987 1.00 62.09 409 GLY A O 1
ATOM 3178 N N . LEU A 1 410 ? -6.446 2.186 7.912 1.00 74.94 410 LEU A N 1
ATOM 3179 C CA . LEU A 1 410 ? -5.548 3.352 7.833 1.00 74.94 410 LEU A CA 1
ATOM 3180 C C . LEU A 1 410 ? -4.210 3.024 7.175 1.00 74.94 410 LEU A C 1
ATOM 3182 O O . LEU A 1 410 ? -3.479 3.916 6.742 1.00 74.94 410 LEU A O 1
ATOM 3186 N N . ARG A 1 411 ? -3.885 1.733 7.088 1.00 86.31 411 ARG A N 1
ATOM 3187 C CA . ARG A 1 411 ? -2.636 1.259 6.505 1.00 86.31 411 ARG A CA 1
ATOM 3188 C C . ARG A 1 411 ? -2.705 1.360 4.983 1.00 86.31 411 ARG A C 1
ATOM 3190 O O . ARG A 1 411 ? -3.637 0.825 4.385 1.00 86.31 411 ARG A O 1
ATOM 3197 N N . PRO A 1 412 ? -1.723 2.009 4.341 1.00 93.25 412 PRO A N 1
ATOM 3198 C CA . PRO A 1 412 ? -1.579 1.955 2.894 1.00 93.25 412 PRO A CA 1
ATOM 3199 C C . PRO A 1 412 ? -1.449 0.512 2.416 1.00 93.25 412 PRO A C 1
ATOM 3201 O O . PRO A 1 412 ? -0.745 -0.287 3.037 1.00 93.25 412 PRO A O 1
ATOM 3204 N N . ARG A 1 413 ? -2.091 0.192 1.296 1.00 95.94 413 ARG A N 1
ATOM 3205 C CA . ARG A 1 413 ? -2.045 -1.138 0.680 1.00 95.94 413 ARG A CA 1
ATOM 3206 C C . ARG A 1 413 ? -1.251 -1.091 -0.618 1.00 95.94 413 ARG A C 1
ATOM 3208 O O . ARG A 1 413 ? -1.592 -0.321 -1.515 1.00 95.94 413 ARG A O 1
ATOM 3215 N N . ILE A 1 414 ? -0.222 -1.927 -0.729 1.00 98.31 414 ILE A N 1
ATOM 3216 C CA . ILE A 1 414 ? 0.642 -2.022 -1.911 1.00 98.31 414 ILE A CA 1
ATOM 3217 C C . ILE A 1 414 ? 0.510 -3.419 -2.518 1.00 98.31 414 ILE A C 1
ATOM 3219 O O . ILE A 1 414 ? 0.811 -4.409 -1.852 1.00 98.31 414 ILE A O 1
ATOM 3223 N N . ALA A 1 415 ? 0.118 -3.508 -3.787 1.00 98.56 415 ALA A N 1
ATOM 3224 C CA . ALA A 1 415 ? 0.243 -4.729 -4.574 1.00 98.56 415 ALA A CA 1
ATOM 3225 C C . ALA A 1 415 ? 1.567 -4.744 -5.347 1.00 98.56 415 ALA A C 1
ATOM 3227 O O . ALA A 1 415 ? 1.891 -3.807 -6.082 1.00 98.56 415 ALA A O 1
ATOM 3228 N N . ILE A 1 416 ? 2.308 -5.838 -5.207 1.00 98.38 416 ILE A N 1
ATOM 3229 C CA . ILE A 1 416 ? 3.515 -6.145 -5.972 1.00 98.38 416 ILE A CA 1
ATOM 3230 C C . ILE A 1 416 ? 3.127 -7.159 -7.045 1.00 98.38 416 ILE A C 1
ATOM 3232 O O . ILE A 1 416 ? 2.763 -8.291 -6.723 1.00 98.38 416 ILE A O 1
ATOM 3236 N N . LEU A 1 417 ? 3.160 -6.736 -8.308 1.00 97.50 417 LEU A N 1
ATOM 3237 C CA . LEU A 1 417 ? 2.839 -7.575 -9.463 1.00 97.50 417 LEU A CA 1
ATOM 3238 C C . LEU A 1 417 ? 4.147 -8.006 -10.129 1.00 97.50 417 LEU A C 1
ATOM 3240 O O . LEU A 1 417 ? 4.753 -7.215 -10.851 1.00 97.50 417 LEU A O 1
ATOM 3244 N N . ASP A 1 418 ? 4.589 -9.235 -9.859 1.00 95.69 418 ASP A N 1
ATOM 3245 C CA . ASP A 1 418 ? 5.929 -9.703 -10.238 1.00 95.69 418 ASP A CA 1
ATOM 3246 C C . ASP A 1 418 ? 6.014 -11.251 -10.330 1.00 95.69 418 ASP A C 1
ATOM 3248 O O . ASP A 1 418 ? 5.035 -11.900 -10.718 1.00 95.69 418 ASP A O 1
ATOM 3252 N N . THR A 1 419 ? 7.171 -11.860 -10.036 1.00 94.69 419 THR A N 1
ATOM 3253 C CA . THR A 1 419 ? 7.437 -13.312 -10.147 1.00 94.69 419 THR A CA 1
ATOM 3254 C C . THR A 1 419 ? 6.920 -14.137 -8.962 1.00 94.69 419 THR A C 1
ATOM 3256 O O . THR A 1 419 ? 6.927 -15.364 -9.031 1.00 94.69 419 THR A O 1
ATOM 3259 N N . GLY A 1 420 ? 6.406 -13.489 -7.911 1.00 94.31 420 GLY A N 1
ATOM 3260 C CA . GLY A 1 420 ? 5.885 -14.118 -6.692 1.00 94.31 420 GLY A CA 1
ATOM 3261 C C . GLY A 1 420 ? 6.621 -13.654 -5.432 1.00 94.31 420 GLY A C 1
ATOM 3262 O O . GLY A 1 420 ? 7.251 -12.598 -5.430 1.00 94.31 420 GLY A O 1
ATOM 3263 N N . LEU A 1 421 ? 6.523 -14.420 -4.343 1.00 95.25 421 LEU A N 1
ATOM 3264 C CA . LEU A 1 421 ? 7.271 -14.193 -3.103 1.00 95.25 421 LEU A CA 1
ATOM 3265 C C . LEU A 1 421 ? 7.736 -15.527 -2.524 1.00 95.25 421 LEU A C 1
ATOM 3267 O O . LEU A 1 421 ? 6.903 -16.331 -2.126 1.00 95.25 421 LEU A O 1
ATOM 3271 N N . ASN A 1 422 ? 9.042 -15.737 -2.372 1.00 95.06 422 ASN A N 1
ATOM 3272 C CA . ASN A 1 422 ? 9.584 -16.904 -1.684 1.00 95.06 422 ASN A CA 1
ATOM 3273 C C . ASN A 1 422 ? 9.314 -16.796 -0.177 1.00 95.06 422 ASN A C 1
ATOM 3275 O O . ASN A 1 422 ? 10.082 -16.193 0.579 1.00 95.06 422 ASN A O 1
ATOM 3279 N N . THR A 1 423 ? 8.213 -17.397 0.271 1.00 93.50 423 THR A N 1
ATOM 3280 C CA . THR A 1 423 ? 7.817 -17.315 1.681 1.00 93.50 423 THR A CA 1
ATOM 3281 C C . THR A 1 423 ? 8.673 -18.151 2.628 1.00 93.50 423 THR A C 1
ATOM 3283 O O . THR A 1 423 ? 8.558 -17.956 3.836 1.00 93.50 423 THR A O 1
ATOM 3286 N N . GLU A 1 424 ? 9.556 -19.004 2.100 1.00 93.06 424 GLU A N 1
ATOM 3287 C CA . GLU A 1 424 ? 10.507 -19.819 2.865 1.00 93.06 424 GLU A CA 1
ATOM 3288 C C . GLU A 1 424 ? 11.856 -19.127 3.093 1.00 93.06 424 GLU A C 1
ATOM 3290 O O . GLU A 1 424 ? 12.684 -19.608 3.872 1.00 93.06 424 GLU A O 1
ATOM 3295 N N . HIS A 1 425 ? 12.092 -17.973 2.464 1.00 94.75 425 HIS A N 1
ATOM 3296 C CA . HIS A 1 425 ? 13.293 -17.193 2.730 1.00 94.75 425 HIS A CA 1
ATOM 3297 C C . HIS A 1 425 ? 13.305 -16.718 4.203 1.00 94.75 425 HIS A C 1
ATOM 3299 O O . HIS A 1 425 ? 12.302 -16.161 4.663 1.00 94.75 425 HIS A O 1
ATOM 3305 N N . PRO A 1 426 ? 14.422 -16.841 4.953 1.00 94.00 426 PRO A N 1
ATOM 3306 C CA . PRO A 1 426 ? 14.474 -16.498 6.380 1.00 94.00 426 PRO A CA 1
ATOM 3307 C C . PRO A 1 426 ? 13.974 -15.085 6.717 1.00 94.00 426 PRO A C 1
ATOM 3309 O O . PRO A 1 426 ? 13.186 -14.905 7.642 1.00 94.00 426 PRO A O 1
ATOM 3312 N N . GLU A 1 427 ? 14.374 -14.075 5.940 1.00 92.88 427 GLU A N 1
ATOM 3313 C CA . GLU A 1 427 ? 13.887 -12.695 6.112 1.00 92.88 427 GLU A CA 1
ATOM 3314 C C . GLU A 1 427 ? 12.374 -12.536 5.880 1.00 92.88 427 GLU A C 1
ATOM 3316 O O . GLU A 1 427 ? 11.733 -11.730 6.552 1.00 92.88 427 GLU A O 1
ATOM 3321 N N . VAL A 1 428 ? 11.775 -13.323 4.980 1.00 94.19 428 VAL A N 1
ATOM 3322 C CA . VAL A 1 428 ? 10.324 -13.301 4.729 1.00 94.19 428 VAL A CA 1
ATOM 3323 C C . VAL A 1 428 ? 9.582 -14.047 5.842 1.00 94.19 428 VAL A C 1
ATOM 3325 O O . VAL A 1 428 ? 8.557 -13.572 6.337 1.00 94.19 428 VAL A O 1
ATOM 3328 N N . GLN A 1 429 ? 10.131 -15.171 6.313 1.00 92.44 429 GLN A N 1
ATOM 3329 C CA . GLN A 1 429 ? 9.598 -15.917 7.456 1.00 92.44 429 GLN A CA 1
ATOM 3330 C C . GLN A 1 429 ? 9.545 -15.054 8.723 1.00 92.44 429 GLN A C 1
ATOM 3332 O O . GLN A 1 429 ? 8.526 -15.057 9.416 1.00 92.44 429 GLN A O 1
ATOM 3337 N N . LYS A 1 430 ? 10.569 -14.226 8.981 1.00 89.88 430 LYS A N 1
ATOM 3338 C CA . LYS A 1 430 ? 10.554 -13.247 10.087 1.00 89.88 430 LYS A CA 1
ATOM 3339 C C . LYS A 1 430 ? 9.345 -12.307 10.028 1.00 89.88 430 LYS A C 1
ATOM 3341 O O . LYS A 1 430 ? 8.822 -11.936 11.074 1.00 89.88 430 LYS A O 1
ATOM 3346 N N . LEU A 1 431 ? 8.879 -11.930 8.834 1.00 86.81 431 LEU A N 1
ATOM 3347 C CA . LEU A 1 431 ? 7.678 -11.102 8.668 1.00 86.81 431 LEU A CA 1
ATOM 3348 C C . LEU A 1 431 ? 6.381 -11.892 8.863 1.00 86.81 431 LEU A C 1
ATOM 3350 O O . LEU A 1 431 ? 5.426 -11.364 9.437 1.00 86.81 431 LEU A O 1
ATOM 3354 N N . LYS A 1 432 ? 6.331 -13.150 8.412 1.00 84.94 432 LYS A N 1
ATOM 3355 C CA . LYS A 1 432 ? 5.154 -14.026 8.576 1.00 84.94 432 LYS A CA 1
ATOM 3356 C C . LYS A 1 432 ? 4.912 -14.410 10.035 1.00 84.94 432 LYS A C 1
ATOM 3358 O O . LYS A 1 432 ? 3.755 -1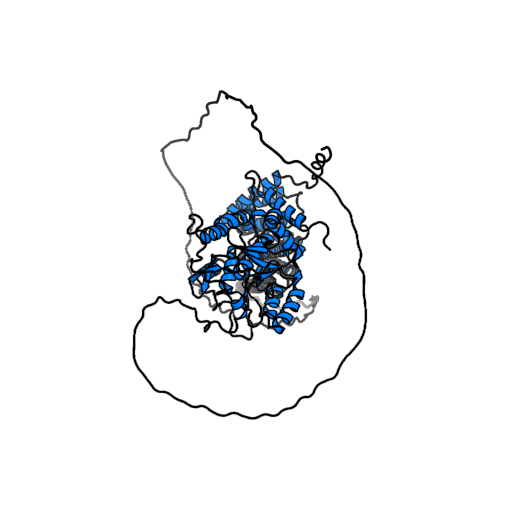4.461 10.460 1.00 84.94 432 LYS A O 1
ATOM 3363 N N . GLN A 1 433 ? 5.994 -14.650 10.777 1.00 82.75 433 GLN A N 1
ATOM 3364 C CA . GLN A 1 433 ? 5.988 -15.065 12.185 1.00 82.75 433 GLN A CA 1
ATOM 3365 C C . GLN A 1 433 ? 5.594 -13.946 13.156 1.00 82.75 433 GLN A C 1
ATOM 3367 O O . GLN A 1 433 ? 5.390 -14.211 14.339 1.00 82.75 433 GLN A O 1
ATOM 3372 N N . ARG A 1 434 ? 5.449 -12.707 12.675 1.00 80.00 434 ARG A N 1
ATOM 3373 C CA . ARG A 1 434 ? 4.909 -11.614 13.485 1.00 80.00 434 ARG A CA 1
ATOM 3374 C C . ARG A 1 434 ? 3.472 -11.901 13.919 1.00 80.00 434 ARG A C 1
ATOM 3376 O O . ARG A 1 434 ? 2.740 -12.661 13.270 1.00 80.00 434 ARG A O 1
ATOM 3383 N N . THR A 1 435 ? 3.059 -11.255 15.009 1.00 73.88 435 THR A N 1
ATOM 3384 C CA . THR A 1 435 ? 1.687 -11.364 15.520 1.00 73.88 435 THR A CA 1
ATOM 3385 C C . THR A 1 435 ? 0.672 -10.946 14.449 1.00 73.88 435 THR A C 1
ATOM 3387 O O . THR A 1 435 ? 0.997 -10.194 13.528 1.00 73.88 435 THR A O 1
ATOM 3390 N N . ALA A 1 436 ? -0.583 -11.397 14.543 1.00 69.94 436 ALA A N 1
ATOM 3391 C CA . ALA A 1 436 ? -1.616 -11.053 13.553 1.00 69.94 436 ALA A CA 1
ATOM 3392 C C . ALA A 1 436 ? -1.775 -9.525 13.353 1.00 69.94 436 ALA A C 1
ATOM 3394 O O . ALA A 1 436 ? -1.992 -9.051 12.232 1.00 69.94 436 ALA A O 1
ATOM 3395 N N . LYS A 1 437 ? -1.577 -8.750 14.430 1.00 68.12 437 LYS A N 1
ATOM 3396 C CA . LYS A 1 437 ? -1.591 -7.277 14.443 1.00 68.12 437 LYS A CA 1
ATOM 3397 C C . LYS A 1 437 ? -0.416 -6.663 13.670 1.00 68.12 437 LYS A C 1
ATOM 3399 O O . LYS A 1 437 ? -0.569 -5.623 13.021 1.00 68.12 437 LYS A O 1
ATOM 3404 N N . GLU A 1 438 ? 0.744 -7.309 13.703 1.00 75.69 438 GLU A N 1
ATOM 3405 C CA . GLU A 1 438 ? 2.010 -6.857 13.109 1.00 75.69 438 GLU A CA 1
ATOM 3406 C C . GLU A 1 438 ? 2.292 -7.445 11.723 1.00 75.69 438 GLU A C 1
ATOM 3408 O O . GLU A 1 438 ? 3.154 -6.937 11.002 1.00 75.69 438 GLU A O 1
ATOM 3413 N N . ARG A 1 439 ? 1.577 -8.501 11.326 1.00 83.62 439 ARG A N 1
ATOM 3414 C CA . ARG A 1 439 ? 1.693 -9.078 9.988 1.00 83.62 439 ARG A CA 1
ATOM 3415 C C . ARG A 1 439 ? 1.340 -8.016 8.947 1.00 83.62 439 ARG A C 1
ATOM 3417 O O . ARG A 1 439 ? 0.396 -7.245 9.124 1.00 83.62 439 ARG A O 1
ATOM 3424 N N . ARG A 1 440 ? 2.134 -7.947 7.882 1.00 89.31 440 ARG A N 1
ATOM 3425 C CA . ARG A 1 440 ? 1.937 -7.001 6.769 1.00 89.31 440 ARG A CA 1
ATOM 3426 C C . ARG A 1 440 ? 1.752 -7.686 5.427 1.00 89.31 440 ARG A C 1
ATOM 3428 O O . ARG A 1 440 ? 1.202 -7.084 4.526 1.00 89.31 440 ARG A O 1
ATOM 3435 N N . LEU A 1 441 ? 2.146 -8.948 5.292 1.00 92.69 441 LEU A N 1
ATOM 3436 C CA . LEU A 1 441 ? 1.775 -9.755 4.132 1.00 92.69 441 LEU A CA 1
ATOM 3437 C C . LEU A 1 441 ? 0.307 -10.170 4.283 1.00 92.69 441 LEU A C 1
ATOM 3439 O O . LEU A 1 441 ? -0.021 -10.890 5.233 1.00 92.69 441 LEU A O 1
ATOM 3443 N N . ARG A 1 442 ? -0.568 -9.674 3.399 1.00 90.56 442 ARG A N 1
ATOM 3444 C CA . ARG A 1 442 ? -2.032 -9.805 3.537 1.00 90.56 442 ARG A CA 1
ATOM 3445 C C . ARG A 1 442 ? -2.702 -10.679 2.487 1.00 90.56 442 ARG A C 1
ATOM 3447 O O . ARG A 1 442 ? -3.687 -11.329 2.814 1.00 90.56 442 ARG A O 1
ATOM 3454 N N . GLY A 1 443 ? -2.181 -10.734 1.265 1.00 91.00 443 GLY A N 1
ATOM 3455 C CA . GLY A 1 443 ? -2.810 -11.506 0.197 1.00 91.00 443 GLY A CA 1
ATOM 3456 C C . GLY A 1 443 ? -1.818 -12.025 -0.829 1.00 91.00 443 GLY A C 1
ATOM 3457 O O . GLY A 1 443 ? -0.768 -11.428 -1.060 1.00 91.00 443 GLY A O 1
ATOM 3458 N N . PHE A 1 444 ? -2.184 -13.154 -1.427 1.00 94.75 444 PHE A N 1
ATOM 3459 C CA . PHE A 1 444 ? -1.426 -13.858 -2.450 1.00 94.75 444 PHE A CA 1
ATOM 3460 C C . PHE A 1 444 ? -2.365 -14.187 -3.607 1.00 94.75 444 PHE A C 1
ATOM 3462 O O . PHE A 1 444 ? -3.471 -14.675 -3.374 1.00 94.75 444 PHE A O 1
ATOM 3469 N N . TRP A 1 445 ? -1.937 -13.921 -4.837 1.00 95.25 445 TRP A N 1
ATOM 3470 C CA . TRP A 1 445 ? -2.703 -14.225 -6.040 1.00 95.25 445 TRP A CA 1
ATOM 3471 C C . TRP A 1 445 ? -1.804 -14.801 -7.125 1.00 95.25 445 TRP A C 1
ATOM 3473 O O . TRP A 1 445 ? -0.770 -14.223 -7.460 1.00 95.25 445 TRP A O 1
ATOM 3483 N N . ALA A 1 446 ? -2.222 -15.921 -7.696 1.00 92.94 446 ALA A N 1
ATOM 3484 C CA . ALA A 1 446 ? -1.656 -16.487 -8.908 1.00 92.94 446 ALA A CA 1
ATOM 3485 C C . ALA A 1 446 ? -2.808 -16.900 -9.839 1.00 92.94 446 ALA A C 1
ATOM 3487 O O . ALA A 1 446 ? -3.928 -17.109 -9.358 1.00 92.94 446 ALA A O 1
ATOM 3488 N N . PRO A 1 447 ? -2.569 -17.028 -11.153 1.00 89.44 447 PRO A N 1
ATOM 3489 C CA . PRO A 1 447 ? -3.622 -17.340 -12.106 1.00 89.44 447 PRO A CA 1
ATOM 3490 C C . PRO A 1 447 ? -4.235 -18.718 -11.799 1.00 89.44 447 PRO A C 1
ATOM 3492 O O . PRO A 1 447 ? -3.496 -19.708 -11.769 1.00 89.44 447 PRO A O 1
ATOM 3495 N N . PRO A 1 448 ? -5.566 -18.826 -11.614 1.00 83.69 448 PRO A N 1
ATOM 3496 C CA . PRO A 1 448 ? -6.210 -20.078 -11.200 1.00 83.69 448 PRO A CA 1
ATOM 3497 C C . PRO A 1 448 ? -6.018 -21.244 -12.176 1.00 83.69 448 PRO A C 1
ATOM 3499 O O . PRO A 1 448 ? -6.116 -22.404 -11.794 1.00 83.69 448 PRO A O 1
ATOM 3502 N N . SER A 1 449 ? -5.761 -20.941 -13.449 1.00 78.00 449 SER A N 1
ATOM 3503 C CA . SER A 1 449 ? -5.564 -21.912 -14.530 1.00 78.00 449 SER A CA 1
ATOM 3504 C C . SER A 1 449 ? -4.149 -22.498 -14.586 1.00 78.00 449 SER A C 1
ATOM 3506 O O . SER A 1 449 ? -3.784 -23.129 -15.578 1.00 78.00 449 SER A O 1
ATOM 3508 N N . THR A 1 450 ? -3.335 -22.267 -13.556 1.00 81.69 450 THR A N 1
ATOM 3509 C CA . THR A 1 450 ? -1.914 -22.615 -13.543 1.00 81.69 450 THR A CA 1
ATOM 3510 C C . THR A 1 450 ? -1.545 -23.338 -12.255 1.00 81.69 450 THR A C 1
ATOM 3512 O O . THR A 1 450 ? -2.230 -23.237 -11.242 1.00 81.69 450 THR A O 1
ATOM 3515 N N . ASP A 1 451 ? -0.437 -24.063 -12.295 1.00 84.69 451 ASP A N 1
ATOM 3516 C CA . ASP A 1 451 ? 0.219 -24.662 -11.134 1.00 84.69 451 ASP A CA 1
ATOM 3517 C C . ASP A 1 451 ? 0.995 -23.638 -10.289 1.00 84.69 451 ASP A C 1
ATOM 3519 O O . ASP A 1 451 ? 1.541 -23.977 -9.237 1.00 84.69 451 ASP A O 1
ATOM 3523 N N . TRP A 1 452 ? 1.036 -22.374 -10.724 1.00 85.38 452 TRP A N 1
ATOM 3524 C CA . TRP A 1 452 ? 1.738 -21.324 -10.013 1.00 85.38 452 TRP A CA 1
ATOM 3525 C C . TRP A 1 452 ? 1.103 -21.021 -8.671 1.00 85.38 452 TRP A C 1
ATOM 3527 O O . TRP A 1 452 ? -0.107 -20.843 -8.529 1.00 85.38 452 TRP A O 1
ATOM 3537 N N . ARG A 1 453 ? 1.982 -20.836 -7.693 1.00 85.75 453 ARG A N 1
ATOM 3538 C CA . ARG A 1 453 ? 1.632 -20.272 -6.402 1.00 85.75 453 ARG A CA 1
ATOM 3539 C C . ARG A 1 453 ? 2.385 -18.968 -6.209 1.00 85.75 453 ARG A C 1
ATOM 3541 O O . ARG A 1 453 ? 3.560 -18.855 -6.557 1.00 85.75 453 ARG A O 1
ATOM 3548 N N . ALA A 1 454 ? 1.697 -17.972 -5.663 1.00 83.31 454 ALA A N 1
ATOM 3549 C CA . ALA A 1 454 ? 2.286 -16.662 -5.401 1.00 83.31 454 ALA A CA 1
ATOM 3550 C C . ALA A 1 454 ? 3.154 -16.625 -4.138 1.00 83.31 454 ALA A C 1
ATOM 3552 O O . ALA A 1 454 ? 3.898 -15.670 -3.945 1.00 83.31 454 ALA A O 1
ATOM 3553 N N . ASP A 1 455 ? 3.080 -17.659 -3.297 1.00 87.38 455 ASP A N 1
ATOM 3554 C CA . ASP A 1 455 ? 3.955 -17.874 -2.139 1.00 87.38 455 ASP A CA 1
ATOM 3555 C C . ASP A 1 455 ? 5.273 -18.594 -2.496 1.00 87.38 455 ASP A C 1
ATOM 3557 O O . ASP A 1 455 ? 6.019 -19.009 -1.600 1.00 87.38 455 ASP A O 1
ATOM 3561 N N . GLN A 1 456 ? 5.558 -18.698 -3.799 1.00 90.62 456 GLN A N 1
ATOM 3562 C CA . GLN A 1 456 ? 6.796 -19.188 -4.393 1.00 90.62 456 GLN A CA 1
ATOM 3563 C C . GLN A 1 456 ? 7.361 -18.151 -5.365 1.00 90.62 456 GLN A C 1
ATOM 3565 O O . GLN A 1 456 ? 6.607 -17.442 -6.032 1.00 90.62 456 GLN A O 1
ATOM 3570 N N . ASP A 1 457 ? 8.686 -18.095 -5.462 1.00 91.62 457 ASP A N 1
ATOM 3571 C CA . ASP A 1 457 ? 9.411 -17.230 -6.391 1.00 91.62 457 ASP A CA 1
ATOM 3572 C C . ASP A 1 457 ? 10.735 -17.894 -6.781 1.00 91.62 457 ASP A C 1
ATOM 3574 O O . ASP A 1 457 ? 11.674 -17.954 -5.985 1.00 91.62 457 ASP A O 1
ATOM 3578 N N . GLU A 1 458 ? 10.777 -18.445 -7.991 1.00 88.31 458 GLU A N 1
ATOM 3579 C CA . GLU A 1 458 ? 11.932 -19.181 -8.526 1.00 88.31 458 GLU A CA 1
ATOM 3580 C C . GLU A 1 458 ? 12.995 -18.243 -9.112 1.00 88.31 458 GLU A C 1
ATOM 3582 O O . GLU A 1 458 ? 14.169 -18.600 -9.172 1.00 88.31 458 GLU A O 1
ATOM 3587 N N . ASP A 1 459 ? 12.587 -17.035 -9.501 1.00 89.50 459 ASP A N 1
ATOM 3588 C CA . ASP A 1 459 ? 13.455 -16.013 -10.084 1.00 89.50 459 ASP A CA 1
ATOM 3589 C C . ASP A 1 459 ? 14.104 -15.122 -9.006 1.00 89.50 459 ASP A C 1
ATOM 3591 O O . ASP A 1 459 ? 15.258 -14.715 -9.127 1.00 89.50 459 ASP A O 1
ATOM 3595 N N . GLY A 1 460 ? 13.393 -14.863 -7.904 1.00 91.50 460 GLY A N 1
ATOM 3596 C CA . GLY A 1 460 ? 13.856 -14.047 -6.773 1.00 91.50 460 GLY A CA 1
ATOM 3597 C C . GLY A 1 460 ? 13.571 -12.546 -6.916 1.00 91.50 460 GLY A C 1
ATOM 3598 O O . GLY A 1 460 ? 13.717 -11.791 -5.943 1.00 91.50 460 GLY A O 1
ATOM 3599 N N . HIS A 1 461 ? 13.161 -12.089 -8.102 1.00 93.75 461 HIS A N 1
ATOM 3600 C CA . HIS A 1 461 ? 12.889 -10.681 -8.383 1.00 93.75 461 HIS A CA 1
ATOM 3601 C C . HIS A 1 461 ? 11.638 -10.149 -7.665 1.00 93.75 461 HIS A C 1
ATOM 3603 O O . HIS A 1 461 ? 11.678 -9.070 -7.063 1.00 93.75 461 HIS A O 1
ATOM 3609 N N . GLY A 1 462 ? 10.553 -10.919 -7.625 1.00 95.25 462 GLY A N 1
ATOM 3610 C CA . GLY A 1 462 ? 9.338 -10.553 -6.900 1.00 95.25 462 GLY A CA 1
ATOM 3611 C C . GLY A 1 462 ? 9.560 -10.469 -5.391 1.00 95.25 462 GLY A C 1
ATOM 3612 O O . GLY A 1 462 ? 9.147 -9.495 -4.750 1.00 95.25 462 GLY A O 1
ATOM 3613 N N . THR A 1 463 ? 10.323 -11.414 -4.836 1.00 95.94 463 THR A N 1
ATOM 3614 C CA . THR A 1 463 ? 10.771 -11.398 -3.435 1.00 95.94 463 THR A CA 1
ATOM 3615 C C . THR A 1 463 ? 11.564 -10.134 -3.136 1.00 95.94 463 THR A C 1
ATOM 3617 O O . THR A 1 463 ? 11.305 -9.464 -2.133 1.00 95.94 463 THR A O 1
ATOM 3620 N N . THR A 1 464 ? 12.479 -9.761 -4.034 1.00 95.81 464 THR A N 1
ATOM 3621 C CA . THR A 1 464 ? 13.236 -8.512 -3.927 1.00 95.81 464 THR A CA 1
ATOM 3622 C C . THR A 1 464 ? 12.316 -7.302 -3.865 1.00 95.81 464 THR A C 1
ATOM 3624 O O . THR A 1 464 ? 12.396 -6.500 -2.931 1.00 95.81 464 THR A O 1
ATOM 3627 N N . CYS A 1 465 ? 11.404 -7.177 -4.828 1.00 97.31 465 CYS A N 1
ATOM 3628 C CA . CYS A 1 465 ? 10.527 -6.017 -4.924 1.00 97.31 465 CYS A CA 1
ATOM 3629 C C . CYS A 1 465 ? 9.622 -5.875 -3.693 1.00 97.31 465 CYS A C 1
ATOM 3631 O O . CYS A 1 465 ? 9.497 -4.780 -3.137 1.00 97.31 465 CYS A O 1
ATOM 3633 N N . ALA A 1 466 ? 9.042 -6.980 -3.220 1.00 97.62 466 ALA A N 1
ATOM 3634 C CA . ALA A 1 466 ? 8.182 -6.986 -2.042 1.00 97.62 466 ALA A CA 1
ATOM 3635 C C . ALA A 1 466 ? 8.926 -6.585 -0.764 1.00 97.62 466 ALA A C 1
ATOM 3637 O O . ALA A 1 466 ? 8.434 -5.767 0.020 1.00 97.62 466 ALA A O 1
ATOM 3638 N N . MET A 1 467 ? 10.130 -7.120 -0.564 1.00 96.69 467 MET A N 1
ATOM 3639 C CA . MET A 1 467 ? 10.919 -6.843 0.635 1.00 96.69 467 MET A CA 1
ATOM 3640 C C . MET A 1 467 ? 11.482 -5.421 0.641 1.00 96.69 467 MET A C 1
ATOM 3642 O O . MET A 1 467 ? 11.524 -4.789 1.698 1.00 96.69 467 MET A O 1
ATOM 3646 N N . VAL A 1 468 ? 11.841 -4.875 -0.524 1.00 97.56 468 VAL A N 1
ATOM 3647 C CA . VAL A 1 468 ? 12.241 -3.468 -0.660 1.00 97.56 468 VAL A CA 1
ATOM 3648 C C . VAL A 1 468 ? 11.076 -2.530 -0.336 1.00 97.56 468 VAL A C 1
ATOM 3650 O O . VAL A 1 468 ? 11.255 -1.611 0.466 1.00 97.56 468 VAL A O 1
ATOM 3653 N N . ALA A 1 469 ? 9.876 -2.782 -0.873 1.00 98.31 469 ALA A N 1
ATOM 3654 C CA . ALA A 1 469 ? 8.689 -1.987 -0.546 1.00 98.31 469 ALA A CA 1
ATOM 3655 C C . ALA A 1 469 ? 8.389 -2.018 0.963 1.00 98.31 469 ALA A C 1
ATOM 3657 O O . ALA A 1 469 ? 8.192 -0.968 1.578 1.00 98.31 469 ALA A O 1
ATOM 3658 N N . HIS A 1 470 ? 8.445 -3.205 1.583 1.00 96.44 470 HIS A N 1
ATOM 3659 C CA . HIS A 1 470 ? 8.253 -3.357 3.027 1.00 96.44 470 HIS A CA 1
ATOM 3660 C C . HIS A 1 470 ? 9.322 -2.621 3.851 1.00 96.44 470 HIS A C 1
ATOM 3662 O O . HIS A 1 470 ? 9.003 -2.003 4.865 1.00 96.44 470 HIS A O 1
ATOM 3668 N N . LYS A 1 471 ? 10.590 -2.644 3.418 1.00 95.75 471 LYS A N 1
ATOM 3669 C CA . LYS A 1 471 ? 11.686 -1.930 4.092 1.00 95.75 471 LYS A CA 1
ATOM 3670 C C . LYS A 1 471 ? 11.474 -0.414 4.080 1.00 95.75 471 LYS A C 1
ATOM 3672 O O . LYS A 1 471 ? 11.804 0.254 5.058 1.00 95.75 471 LYS A O 1
ATOM 3677 N N . VAL A 1 472 ? 10.918 0.127 2.994 1.00 97.75 472 VAL A N 1
ATOM 3678 C CA . VAL A 1 472 ? 10.609 1.559 2.885 1.00 97.75 472 VAL A CA 1
ATOM 3679 C C . VAL A 1 472 ? 9.367 1.932 3.695 1.00 97.75 472 VAL A C 1
ATOM 3681 O O . VAL A 1 472 ? 9.405 2.915 4.433 1.00 97.75 472 VAL A O 1
ATOM 3684 N N . ALA A 1 473 ? 8.294 1.143 3.609 1.00 95.69 473 ALA A N 1
ATOM 3685 C CA . ALA A 1 473 ? 7.024 1.390 4.290 1.00 95.69 473 ALA A CA 1
ATOM 3686 C C . ALA A 1 473 ? 6.632 0.209 5.204 1.00 95.69 473 ALA A C 1
ATOM 3688 O O . ALA A 1 473 ? 5.761 -0.588 4.853 1.00 95.69 473 ALA A O 1
ATOM 3689 N N . PRO A 1 474 ? 7.227 0.090 6.407 1.00 92.38 474 PRO A N 1
ATOM 3690 C CA . PRO A 1 474 ? 7.041 -1.078 7.279 1.00 92.38 474 PRO A CA 1
ATOM 3691 C C . PRO A 1 474 ? 5.614 -1.240 7.825 1.00 92.38 474 PRO A C 1
ATOM 3693 O O . PRO A 1 474 ? 5.259 -2.316 8.308 1.00 92.38 474 PRO A O 1
ATOM 3696 N N . ASN A 1 475 ? 4.789 -0.192 7.751 1.00 89.75 475 ASN A N 1
ATOM 3697 C CA . ASN A 1 475 ? 3.384 -0.227 8.147 1.00 89.75 475 ASN A CA 1
ATOM 3698 C C . ASN A 1 475 ? 2.397 -0.455 7.005 1.00 89.75 475 ASN A C 1
ATOM 3700 O O . ASN A 1 475 ? 1.215 -0.656 7.284 1.00 89.75 475 ASN A O 1
ATOM 3704 N N . ALA A 1 476 ? 2.862 -0.465 5.756 1.00 93.12 476 ALA A N 1
ATOM 3705 C CA . ALA A 1 476 ? 2.011 -0.787 4.626 1.00 93.12 476 ALA A CA 1
ATOM 3706 C C . ALA A 1 476 ? 1.668 -2.281 4.618 1.00 93.12 476 ALA A C 1
ATOM 3708 O O . ALA A 1 476 ? 2.520 -3.128 4.903 1.00 93.12 476 ALA A O 1
ATOM 3709 N N . ASP A 1 477 ? 0.426 -2.597 4.268 1.00 93.94 477 ASP A N 1
ATOM 3710 C CA . ASP A 1 477 ? 0.015 -3.959 3.958 1.00 93.94 477 ASP A CA 1
ATOM 3711 C C . ASP A 1 477 ? 0.444 -4.292 2.519 1.00 93.94 477 ASP A C 1
ATOM 3713 O O . ASP A 1 477 ? 0.150 -3.562 1.572 1.00 93.94 477 ASP A O 1
ATOM 3717 N N . ILE A 1 478 ? 1.166 -5.397 2.363 1.00 96.56 478 ILE A N 1
ATOM 3718 C CA . ILE A 1 478 ? 1.760 -5.863 1.114 1.00 96.56 478 ILE A CA 1
ATOM 3719 C C . ILE A 1 478 ? 0.964 -7.063 0.591 1.00 96.56 478 ILE A C 1
ATOM 3721 O O . ILE A 1 478 ? 0.743 -8.052 1.302 1.00 96.56 478 ILE A O 1
ATOM 3725 N N . TYR A 1 479 ? 0.571 -6.977 -0.675 1.00 97.44 479 TYR A N 1
ATOM 3726 C CA . TYR A 1 479 ? -0.134 -8.009 -1.423 1.00 97.44 479 TYR A CA 1
ATOM 3727 C C . TYR A 1 479 ? 0.735 -8.476 -2.590 1.00 97.44 479 TYR A C 1
ATOM 3729 O O . TYR A 1 479 ? 1.369 -7.660 -3.259 1.00 97.44 479 TYR A O 1
ATOM 3737 N N . ILE A 1 480 ? 0.778 -9.783 -2.835 1.00 97.56 480 ILE A N 1
ATOM 3738 C CA . ILE A 1 480 ? 1.679 -10.398 -3.813 1.00 97.56 480 ILE A CA 1
ATOM 3739 C C . ILE A 1 480 ? 0.867 -11.029 -4.934 1.00 97.56 480 ILE A C 1
ATOM 3741 O O . ILE A 1 480 ? 0.129 -11.985 -4.699 1.00 97.56 480 ILE A O 1
ATOM 3745 N N . ALA A 1 481 ? 1.046 -10.542 -6.157 1.00 96.50 481 ALA A N 1
ATOM 3746 C CA . ALA A 1 481 ? 0.481 -11.150 -7.351 1.00 96.50 481 ALA A CA 1
ATOM 3747 C C . ALA A 1 481 ? 1.605 -11.687 -8.247 1.00 96.50 481 ALA A C 1
ATOM 3749 O O . ALA A 1 481 ? 2.484 -10.936 -8.670 1.00 96.50 481 ALA A O 1
ATOM 3750 N N . ARG A 1 482 ? 1.565 -12.984 -8.560 1.00 94.56 482 ARG A N 1
ATOM 3751 C CA . ARG A 1 482 ? 2.453 -13.613 -9.546 1.00 94.56 482 ARG A CA 1
ATOM 3752 C C . ARG A 1 482 ? 1.797 -13.520 -10.923 1.00 94.56 482 ARG A C 1
ATOM 3754 O O . ARG A 1 482 ? 0.775 -14.161 -11.148 1.00 94.56 482 ARG A O 1
ATOM 3761 N N . VAL A 1 483 ? 2.330 -12.696 -11.831 1.00 91.69 483 VAL A N 1
ATOM 3762 C CA . VAL A 1 483 ? 1.501 -12.136 -12.927 1.00 91.69 483 VAL A CA 1
ATOM 3763 C C . VAL A 1 483 ? 1.825 -12.566 -14.349 1.00 91.69 483 VAL A C 1
ATOM 3765 O O . VAL A 1 483 ? 0.994 -12.363 -15.229 1.00 91.69 483 VAL A O 1
ATOM 3768 N N . PHE A 1 484 ? 3.004 -13.116 -14.635 1.00 88.81 484 PHE A N 1
ATOM 3769 C CA . PHE A 1 484 ? 3.465 -13.198 -16.030 1.00 88.81 484 PHE A CA 1
ATOM 3770 C C . PHE A 1 484 ? 2.629 -14.108 -16.951 1.00 88.81 484 PHE A C 1
ATOM 3772 O O . PHE A 1 484 ? 2.606 -13.870 -18.160 1.00 88.81 484 PHE A O 1
ATOM 3779 N N . LYS A 1 485 ? 1.849 -15.045 -16.395 1.00 86.19 485 LYS A N 1
ATOM 3780 C CA . LYS A 1 485 ? 0.843 -15.824 -17.139 1.00 86.19 485 LYS A CA 1
ATOM 3781 C C . LYS A 1 485 ? -0.490 -15.083 -17.342 1.00 86.19 485 LYS A C 1
ATOM 3783 O O . LYS A 1 485 ? -1.170 -15.339 -18.331 1.00 86.19 485 LYS A O 1
ATOM 3788 N N . ASP A 1 486 ? -0.862 -14.148 -16.460 1.00 88.56 486 ASP A N 1
ATOM 3789 C CA . ASP A 1 486 ? -2.124 -13.398 -16.552 1.00 88.56 486 ASP A CA 1
ATOM 3790 C C . ASP A 1 486 ? -2.093 -12.043 -15.810 1.00 88.56 486 ASP A C 1
ATOM 3792 O O . ASP A 1 486 ? -2.530 -11.898 -14.668 1.00 88.56 486 ASP A O 1
ATOM 3796 N N . ARG A 1 487 ? -1.573 -11.007 -16.478 1.00 90.38 487 ARG A N 1
ATOM 3797 C CA . ARG A 1 487 ? -1.412 -9.665 -15.883 1.00 90.38 487 ARG A CA 1
ATOM 3798 C C . ARG A 1 487 ? -2.730 -8.904 -15.757 1.00 90.38 487 ARG A C 1
ATOM 3800 O O . ARG A 1 487 ? -2.890 -8.101 -14.842 1.00 90.38 487 ARG A O 1
ATOM 3807 N N . LYS A 1 488 ? -3.665 -9.125 -16.686 1.00 88.94 488 LYS A N 1
ATOM 3808 C CA . LYS A 1 488 ? -4.926 -8.376 -16.727 1.00 88.94 488 LYS A CA 1
ATOM 3809 C C . LYS A 1 488 ? -5.782 -8.721 -15.510 1.00 88.94 488 LYS A C 1
ATOM 3811 O O . LYS A 1 488 ? -6.218 -7.809 -14.811 1.00 88.94 488 LYS A O 1
ATOM 3816 N N . HIS A 1 489 ? -5.976 -10.011 -15.235 1.00 91.00 489 HIS A N 1
ATOM 3817 C CA . HIS A 1 489 ? -6.772 -10.425 -14.081 1.00 91.00 489 HIS A CA 1
ATOM 3818 C C . HIS A 1 489 ? -6.048 -10.148 -12.757 1.00 91.00 489 HIS A C 1
ATOM 3820 O O . HIS A 1 489 ? -6.707 -9.863 -11.764 1.00 91.00 489 HIS A O 1
ATOM 3826 N N . ALA A 1 490 ? -4.709 -10.109 -12.743 1.00 94.19 490 ALA A N 1
ATOM 3827 C CA . ALA A 1 490 ? -3.958 -9.652 -11.572 1.00 94.19 490 ALA A CA 1
ATOM 3828 C C . ALA A 1 490 ? -4.285 -8.195 -11.195 1.00 94.19 490 ALA A C 1
ATOM 3830 O O . ALA A 1 490 ? -4.494 -7.890 -10.022 1.00 94.19 490 ALA A O 1
ATOM 3831 N N . LEU A 1 491 ? -4.347 -7.294 -12.188 1.00 95.62 491 LEU A N 1
ATOM 3832 C CA . LEU A 1 491 ? -4.745 -5.897 -11.974 1.00 95.62 491 LEU A CA 1
ATOM 3833 C C . LEU A 1 491 ? -6.192 -5.798 -11.474 1.00 95.62 491 LEU A C 1
ATOM 3835 O O . LEU A 1 491 ? -6.474 -5.019 -10.569 1.00 95.62 491 LEU A O 1
ATOM 3839 N N . GLU A 1 492 ? -7.101 -6.592 -12.043 1.00 94.00 492 GLU A N 1
ATOM 3840 C CA . GLU A 1 492 ? -8.501 -6.656 -11.600 1.00 94.00 492 GLU A CA 1
ATOM 3841 C C . GLU A 1 492 ? -8.615 -7.100 -10.146 1.00 94.00 492 GLU A C 1
ATOM 3843 O O . GLU A 1 492 ? -9.271 -6.421 -9.359 1.00 94.00 492 GLU A O 1
ATOM 3848 N N . HIS A 1 493 ? -7.916 -8.174 -9.786 1.00 95.50 493 HIS A N 1
ATOM 3849 C CA . HIS A 1 493 ? -7.898 -8.715 -8.431 1.00 95.50 493 HIS A CA 1
ATOM 3850 C C . HIS A 1 493 ? -7.318 -7.711 -7.426 1.00 95.50 493 HIS A C 1
ATOM 3852 O O . HIS A 1 493 ? -7.868 -7.497 -6.346 1.00 95.50 493 HIS A O 1
ATOM 3858 N N . ALA A 1 494 ? -6.224 -7.033 -7.787 1.00 96.75 494 ALA A N 1
ATOM 3859 C CA . ALA A 1 494 ? -5.606 -6.033 -6.919 1.00 96.75 494 ALA A CA 1
ATOM 3860 C C . ALA A 1 494 ? -6.543 -4.849 -6.623 1.00 96.75 494 ALA A C 1
ATOM 3862 O O . ALA A 1 494 ? -6.609 -4.381 -5.485 1.00 96.75 494 ALA A O 1
ATOM 3863 N N . VAL A 1 495 ? -7.281 -4.372 -7.629 1.00 95.50 495 VAL A N 1
ATOM 3864 C CA . VAL A 1 495 ? -8.167 -3.206 -7.489 1.00 95.50 495 VAL A CA 1
ATOM 3865 C C . VAL A 1 495 ? -9.504 -3.571 -6.848 1.00 95.50 495 VAL A C 1
ATOM 3867 O O . VAL A 1 495 ? -9.969 -2.845 -5.975 1.00 95.50 495 VAL A O 1
ATOM 3870 N N . ASN A 1 496 ? -10.135 -4.669 -7.261 1.00 92.81 496 ASN A N 1
ATOM 3871 C CA . ASN A 1 496 ? -11.509 -4.974 -6.860 1.00 92.81 496 ASN A CA 1
ATOM 3872 C C . ASN A 1 496 ? -11.575 -5.792 -5.567 1.00 92.81 496 ASN A C 1
ATOM 3874 O O . ASN A 1 496 ? -12.392 -5.498 -4.697 1.00 92.81 496 ASN A O 1
ATOM 3878 N N . ASP A 1 497 ? -10.717 -6.802 -5.433 1.00 92.69 497 ASP A N 1
ATOM 3879 C CA . ASP A 1 497 ? -10.773 -7.747 -4.319 1.00 92.69 497 ASP A CA 1
ATOM 3880 C C . ASP A 1 497 ? -9.936 -7.247 -3.140 1.00 92.69 497 ASP A C 1
ATOM 3882 O O . ASP A 1 497 ? -10.409 -7.188 -2.004 1.00 92.69 497 ASP A O 1
ATOM 3886 N N . TRP A 1 498 ? -8.694 -6.831 -3.400 1.00 94.06 498 TRP A N 1
ATOM 3887 C CA . TRP A 1 498 ? -7.805 -6.312 -2.352 1.00 94.06 498 TRP A CA 1
ATOM 3888 C C . TRP A 1 498 ? -7.988 -4.823 -2.065 1.00 94.06 498 TRP A C 1
ATOM 3890 O O . TRP A 1 498 ? -7.642 -4.369 -0.967 1.00 94.06 498 TRP A O 1
ATOM 3900 N N . GLN A 1 499 ? -8.543 -4.074 -3.025 1.00 93.88 499 GLN A N 1
ATOM 3901 C CA . GLN A 1 499 ? -8.749 -2.627 -2.926 1.00 93.88 499 GLN A CA 1
ATOM 3902 C C . GLN A 1 499 ? -7.458 -1.915 -2.514 1.00 93.88 499 GLN A C 1
ATOM 3904 O O . GLN A 1 499 ? -7.409 -1.190 -1.518 1.00 93.88 499 GLN A O 1
ATOM 3909 N N . VAL A 1 500 ? -6.371 -2.210 -3.234 1.00 96.31 500 VAL A N 1
ATOM 3910 C CA . VAL A 1 500 ? -5.065 -1.613 -2.941 1.00 96.31 500 VAL A CA 1
ATOM 3911 C C . VAL A 1 500 ? -5.021 -0.135 -3.320 1.00 96.31 500 VAL A C 1
ATOM 3913 O O . VAL A 1 500 ? -5.723 0.309 -4.225 1.00 96.31 500 VAL A O 1
ATOM 3916 N N . ASP A 1 501 ? -4.151 0.624 -2.655 1.00 96.44 501 ASP A N 1
ATOM 3917 C CA . ASP A 1 501 ? -3.929 2.039 -2.966 1.00 96.44 501 ASP A CA 1
ATOM 3918 C C . ASP A 1 501 ? -2.851 2.229 -4.036 1.00 96.44 501 ASP A C 1
ATOM 3920 O O . ASP A 1 501 ? -2.866 3.208 -4.785 1.00 96.44 501 ASP A O 1
ATOM 3924 N N . ILE A 1 502 ? -1.888 1.304 -4.082 1.00 98.56 502 ILE A N 1
ATOM 3925 C CA . ILE A 1 502 ? -0.687 1.389 -4.909 1.00 98.56 502 ILE A CA 1
ATOM 3926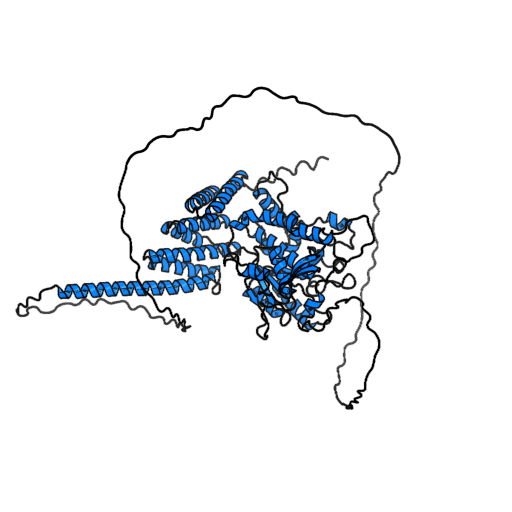 C C . ILE A 1 502 ? -0.444 0.043 -5.593 1.00 98.56 502 ILE A C 1
ATOM 3928 O O . ILE A 1 502 ? -0.468 -1.005 -4.949 1.00 98.56 502 ILE A O 1
ATOM 3932 N N . ILE A 1 503 ? -0.140 0.076 -6.888 1.00 98.62 503 ILE A N 1
ATOM 3933 C CA . ILE A 1 503 ? 0.336 -1.066 -7.673 1.00 98.62 503 ILE A CA 1
ATOM 3934 C C . ILE A 1 503 ? 1.758 -0.761 -8.150 1.00 98.62 503 ILE A C 1
ATOM 3936 O O . ILE A 1 503 ? 1.990 0.242 -8.828 1.00 98.62 503 ILE A O 1
ATOM 3940 N N . SER A 1 504 ? 2.703 -1.642 -7.820 1.00 98.69 504 SER A N 1
ATOM 3941 C CA . SER A 1 504 ? 4.090 -1.589 -8.295 1.00 98.69 504 SER A CA 1
ATOM 3942 C C . SER A 1 504 ? 4.329 -2.670 -9.348 1.00 98.69 504 SER A C 1
ATOM 3944 O O . SER A 1 504 ? 4.169 -3.858 -9.064 1.00 98.69 504 SER A O 1
ATOM 3946 N N . MET A 1 505 ? 4.744 -2.254 -10.547 1.00 98.06 505 MET A N 1
ATOM 3947 C CA . MET A 1 505 ? 5.065 -3.127 -11.683 1.00 98.06 505 MET A CA 1
ATOM 3948 C C . MET A 1 505 ? 6.547 -2.989 -12.057 1.00 98.06 505 MET A C 1
ATOM 3950 O O . MET A 1 505 ? 6.940 -2.075 -12.785 1.00 98.06 505 MET A O 1
ATOM 3954 N N . SER A 1 506 ? 7.381 -3.913 -11.583 1.00 97.12 506 SER A N 1
ATOM 3955 C CA . SER A 1 506 ? 8.835 -3.884 -11.803 1.00 97.12 506 SER A CA 1
ATOM 3956 C C . SER A 1 506 ? 9.293 -4.688 -13.028 1.00 97.12 506 SER A C 1
ATOM 3958 O O . SER A 1 506 ? 10.440 -5.113 -13.092 1.00 97.12 506 SER A O 1
ATOM 3960 N N . PHE A 1 507 ? 8.427 -4.862 -14.028 1.00 94.38 507 PHE A N 1
ATOM 3961 C CA . PHE A 1 507 ? 8.706 -5.609 -15.259 1.00 94.38 507 PHE A CA 1
ATOM 3962 C C . PHE A 1 507 ? 8.520 -4.754 -16.519 1.00 94.38 507 PHE A C 1
ATOM 3964 O O . PHE A 1 507 ? 7.848 -3.719 -16.495 1.00 94.38 507 PHE A O 1
ATOM 3971 N N . ALA A 1 508 ? 9.077 -5.215 -17.641 1.00 93.50 508 ALA A N 1
ATOM 3972 C CA . ALA A 1 508 ? 8.897 -4.596 -18.951 1.00 93.50 508 ALA A CA 1
ATOM 3973 C C . ALA A 1 508 ? 8.235 -5.567 -19.932 1.00 93.50 508 ALA A C 1
ATOM 3975 O O . ALA A 1 508 ? 8.618 -6.722 -20.006 1.00 93.50 508 ALA A O 1
ATOM 3976 N N . ILE A 1 509 ? 7.286 -5.087 -20.736 1.00 91.69 509 ILE A N 1
ATOM 3977 C CA . ILE A 1 509 ? 6.654 -5.873 -21.804 1.00 91.69 509 ILE A CA 1
ATOM 3978 C C . ILE A 1 509 ? 7.424 -5.669 -23.109 1.00 91.69 509 ILE A C 1
ATOM 3980 O O . ILE A 1 509 ? 7.611 -4.528 -23.564 1.00 91.69 509 ILE A O 1
ATOM 3984 N N . SER A 1 510 ? 7.809 -6.779 -23.746 1.00 89.12 510 SER A N 1
ATOM 3985 C CA . SER A 1 510 ? 8.542 -6.804 -25.019 1.00 89.12 510 SER A CA 1
ATOM 3986 C C . SER A 1 510 ? 7.994 -5.827 -26.064 1.00 89.12 510 SER A C 1
ATOM 3988 O O . SER A 1 510 ? 6.785 -5.679 -26.260 1.00 89.12 510 SER A O 1
ATOM 3990 N N . LYS A 1 511 ? 8.887 -5.164 -26.814 1.00 86.62 511 LYS A N 1
ATOM 3991 C CA . LYS A 1 511 ? 8.533 -4.232 -27.904 1.00 86.62 511 LYS A CA 1
ATOM 3992 C C . LYS A 1 511 ? 7.550 -4.838 -28.914 1.00 86.62 511 LYS A C 1
ATOM 3994 O O . LYS A 1 511 ? 6.630 -4.133 -29.330 1.00 86.62 511 LYS A O 1
ATOM 3999 N N . ASN A 1 512 ? 7.695 -6.129 -29.203 1.00 90.19 512 ASN A N 1
ATOM 4000 C CA . ASN A 1 512 ? 6.932 -6.839 -30.229 1.00 90.19 512 ASN A CA 1
ATOM 4001 C C . ASN A 1 512 ? 5.604 -7.429 -29.726 1.00 90.19 512 ASN A C 1
ATOM 4003 O O . ASN A 1 512 ? 4.766 -7.801 -30.546 1.00 90.19 512 ASN A O 1
ATOM 4007 N N . ASP A 1 513 ? 5.372 -7.474 -28.411 1.00 90.19 513 ASP A N 1
ATOM 4008 C CA . ASP A 1 513 ? 4.130 -8.001 -27.844 1.00 90.19 513 ASP A CA 1
ATOM 4009 C C . ASP A 1 513 ? 3.020 -6.936 -27.836 1.00 90.19 513 ASP A C 1
ATOM 4011 O O . ASP A 1 513 ? 2.739 -6.273 -26.834 1.00 90.19 513 ASP A O 1
ATOM 4015 N N . LYS A 1 514 ? 2.406 -6.723 -29.005 1.00 92.38 514 LYS A N 1
ATOM 4016 C CA . LYS A 1 514 ? 1.295 -5.769 -29.164 1.00 92.38 514 LYS A CA 1
ATOM 4017 C C . LYS A 1 514 ? 0.055 -6.187 -28.375 1.00 92.38 514 LYS A C 1
ATOM 4019 O O . LYS A 1 514 ? -0.567 -5.338 -27.745 1.00 92.38 514 LYS A O 1
ATOM 4024 N N . LYS A 1 515 ? -0.271 -7.482 -28.371 1.00 92.19 515 LYS A N 1
ATOM 4025 C CA . LYS A 1 515 ? -1.496 -8.011 -27.756 1.00 92.19 515 LYS A CA 1
ATOM 4026 C C . LYS A 1 515 ? -1.513 -7.748 -26.251 1.00 92.19 515 LYS A C 1
ATOM 4028 O O . LYS A 1 515 ? -2.501 -7.226 -25.734 1.00 92.19 515 LYS A O 1
ATOM 4033 N N . THR A 1 516 ? -0.417 -8.050 -25.555 1.00 90.94 516 THR A N 1
ATOM 4034 C CA . THR A 1 516 ? -0.325 -7.809 -24.107 1.00 90.94 516 THR A CA 1
ATOM 4035 C C . THR A 1 516 ? -0.349 -6.315 -23.796 1.00 90.94 516 THR A C 1
ATOM 4037 O O . THR A 1 516 ? -1.007 -5.899 -22.843 1.00 90.94 516 THR A O 1
ATOM 4040 N N . LYS A 1 517 ? 0.286 -5.472 -24.622 1.00 93.44 517 LYS A N 1
ATOM 4041 C CA . LYS A 1 517 ? 0.250 -4.009 -24.442 1.00 93.44 517 LYS A CA 1
ATOM 4042 C C . LYS A 1 517 ? -1.130 -3.406 -24.631 1.00 93.44 517 LYS A C 1
ATOM 4044 O O . LYS A 1 517 ? -1.479 -2.498 -23.881 1.00 93.44 517 LYS A O 1
ATOM 4049 N N . GLU A 1 518 ? -1.890 -3.864 -25.619 1.00 93.94 518 GLU A N 1
ATOM 4050 C CA . GLU A 1 518 ? -3.259 -3.398 -25.860 1.00 93.94 518 GLU A CA 1
ATOM 4051 C C . GLU A 1 518 ? -4.165 -3.769 -24.682 1.00 93.94 518 GLU A C 1
ATOM 4053 O O . GLU A 1 518 ? -4.824 -2.892 -24.120 1.00 93.94 518 GLU A O 1
ATOM 4058 N N . ALA A 1 519 ? -4.111 -5.027 -24.231 1.00 91.56 519 ALA A N 1
ATOM 4059 C CA . ALA A 1 519 ? -4.880 -5.496 -23.078 1.00 91.56 519 ALA A CA 1
ATOM 4060 C C . ALA A 1 519 ? -4.522 -4.738 -21.785 1.00 91.56 519 ALA A C 1
ATOM 4062 O O . ALA A 1 519 ? -5.413 -4.283 -21.067 1.00 91.56 519 ALA A O 1
ATOM 4063 N N . MET A 1 520 ? -3.226 -4.554 -21.514 1.00 94.06 520 MET A N 1
ATOM 4064 C CA . MET A 1 520 ? -2.748 -3.783 -20.362 1.00 94.06 520 MET A CA 1
ATOM 4065 C C . MET A 1 520 ? -3.136 -2.306 -20.464 1.00 94.06 520 MET A C 1
ATOM 4067 O O . MET A 1 520 ? -3.565 -1.729 -19.475 1.00 94.06 520 MET A O 1
ATOM 4071 N N . SER A 1 521 ? -3.029 -1.688 -21.646 1.00 95.19 521 SER A N 1
ATOM 4072 C CA . SER A 1 521 ? -3.373 -0.270 -21.832 1.00 95.19 521 SER A CA 1
ATOM 4073 C C . SER A 1 521 ? -4.841 0.003 -21.521 1.00 95.19 521 SER A C 1
ATOM 4075 O O . SER A 1 521 ? -5.133 0.965 -20.819 1.00 95.19 521 SER A O 1
ATOM 4077 N N . ALA A 1 522 ? -5.751 -0.850 -22.005 1.00 95.19 522 ALA A N 1
ATOM 4078 C CA . ALA A 1 522 ? -7.175 -0.718 -21.709 1.00 95.19 522 ALA A CA 1
ATOM 4079 C C . ALA A 1 522 ? -7.445 -0.819 -20.199 1.00 95.19 522 ALA A C 1
ATOM 4081 O O . ALA A 1 522 ? -8.191 -0.011 -19.654 1.00 95.19 522 ALA A O 1
ATOM 4082 N N . LYS A 1 523 ? -6.788 -1.766 -19.514 1.00 95.19 523 LYS A N 1
ATOM 4083 C CA . LYS A 1 523 ? -6.964 -1.952 -18.071 1.00 95.19 523 LYS A CA 1
ATOM 4084 C C . LYS A 1 523 ? -6.387 -0.803 -17.246 1.00 95.19 523 LYS A C 1
ATOM 4086 O O . LYS A 1 523 ? -7.031 -0.370 -16.301 1.00 95.19 523 LYS A O 1
ATOM 4091 N N . LEU A 1 524 ? -5.199 -0.308 -17.593 1.00 96.81 524 LEU A N 1
ATOM 4092 C CA . LEU A 1 524 ? -4.560 0.811 -16.891 1.00 96.81 524 LEU A CA 1
ATOM 4093 C C . LEU A 1 524 ? -5.397 2.091 -17.006 1.00 96.81 524 LEU A C 1
ATOM 4095 O O . LEU A 1 524 ? -5.584 2.779 -16.009 1.00 96.81 524 LEU A O 1
ATOM 4099 N N . GLU A 1 525 ? -5.955 2.364 -18.188 1.00 96.25 525 GLU A N 1
ATOM 4100 C CA . GLU A 1 525 ? -6.855 3.503 -18.406 1.00 96.25 525 GLU A CA 1
ATOM 4101 C C . GLU A 1 525 ? -8.156 3.385 -17.594 1.00 96.25 525 GLU A C 1
ATOM 4103 O O . GLU A 1 525 ? -8.637 4.378 -17.056 1.00 96.25 525 GLU A O 1
ATOM 4108 N N . GLU A 1 526 ? -8.699 2.172 -17.444 1.00 95.62 526 GLU A N 1
ATOM 4109 C CA . GLU A 1 526 ? -9.910 1.908 -16.652 1.00 95.62 526 GLU A CA 1
ATOM 4110 C C . GLU A 1 526 ? -9.723 2.177 -15.144 1.00 95.62 526 GLU A C 1
ATOM 4112 O O . GLU A 1 526 ? -10.668 2.580 -14.462 1.00 95.62 526 GLU A O 1
ATOM 4117 N N . ILE A 1 527 ? -8.525 1.932 -14.598 1.00 95.50 527 ILE A N 1
ATOM 4118 C CA . ILE A 1 527 ? -8.274 1.948 -13.142 1.00 95.50 527 ILE A CA 1
ATOM 4119 C C . ILE A 1 527 ? -7.506 3.180 -12.640 1.00 95.50 527 ILE A C 1
ATOM 4121 O O . ILE A 1 527 ? -7.354 3.330 -11.430 1.00 95.50 527 ILE A O 1
ATOM 4125 N N . LYS A 1 528 ? -7.030 4.062 -13.528 1.00 94.00 528 LYS A N 1
ATOM 4126 C CA . LYS A 1 528 ? -6.074 5.149 -13.220 1.00 94.00 528 LYS A CA 1
ATOM 4127 C C . LYS A 1 528 ? -6.470 6.130 -12.108 1.00 94.00 528 LYS A C 1
ATOM 4129 O O . LYS A 1 528 ? -5.590 6.705 -11.478 1.00 94.00 528 LYS A O 1
ATOM 4134 N N . ASP A 1 529 ? -7.766 6.323 -11.873 1.00 90.44 529 ASP A N 1
ATOM 4135 C CA . ASP A 1 529 ? -8.286 7.246 -10.852 1.00 90.44 529 ASP A CA 1
ATOM 4136 C C . ASP A 1 529 ? -8.700 6.513 -9.559 1.00 90.44 529 ASP A C 1
ATOM 4138 O O . ASP A 1 529 ? -9.191 7.117 -8.611 1.00 90.44 529 ASP A O 1
ATOM 4142 N N . LYS A 1 530 ? -8.498 5.190 -9.501 1.00 92.19 530 LYS A N 1
ATOM 4143 C CA . LYS A 1 530 ? -8.805 4.348 -8.331 1.00 92.19 530 LYS A CA 1
ATOM 4144 C C . LYS A 1 530 ? -7.555 3.952 -7.547 1.00 92.19 530 LYS A C 1
ATOM 4146 O O . LYS A 1 530 ? -7.650 3.673 -6.355 1.00 92.19 530 LYS A O 1
ATOM 4151 N N . VAL A 1 531 ? -6.407 3.888 -8.220 1.00 96.75 531 VAL A N 1
ATOM 4152 C CA . VAL A 1 531 ? -5.161 3.327 -7.691 1.00 96.75 531 VAL A CA 1
ATOM 4153 C C . VAL A 1 531 ? -3.952 4.040 -8.294 1.00 96.75 531 VAL A C 1
ATOM 4155 O O . VAL A 1 531 ? -3.945 4.380 -9.478 1.00 96.75 531 VAL A O 1
ATOM 4158 N N . LEU A 1 532 ? -2.894 4.217 -7.503 1.00 98.31 532 LEU A N 1
ATOM 4159 C CA . LEU A 1 532 ? -1.621 4.729 -8.002 1.00 98.31 532 LEU A CA 1
ATOM 4160 C C . LEU A 1 532 ? -0.860 3.631 -8.746 1.00 98.31 532 LEU A C 1
ATOM 4162 O O . LEU A 1 532 ? -0.587 2.562 -8.198 1.00 98.31 532 LEU A O 1
ATOM 4166 N N . LEU A 1 533 ? -0.471 3.918 -9.984 1.00 98.25 533 LEU A N 1
ATOM 4167 C CA . LEU A 1 533 ? 0.220 2.980 -10.864 1.00 98.25 533 LEU A CA 1
ATOM 4168 C C . LEU A 1 533 ? 1.692 3.377 -10.997 1.00 98.25 533 LEU A C 1
ATOM 4170 O O . LEU A 1 533 ? 2.003 4.404 -11.599 1.00 98.25 533 LEU A O 1
ATOM 4174 N N . PHE A 1 534 ? 2.601 2.551 -10.484 1.00 98.56 534 PHE A N 1
ATOM 4175 C CA . PHE A 1 534 ? 4.047 2.731 -10.631 1.00 98.56 534 PHE A CA 1
ATOM 4176 C C . PHE A 1 534 ? 4.641 1.660 -11.536 1.00 98.56 534 PHE A C 1
ATOM 4178 O O . PHE A 1 534 ? 4.267 0.487 -11.452 1.00 98.56 534 PHE A O 1
ATOM 4185 N N . ALA A 1 535 ? 5.600 2.056 -12.375 1.00 97.81 535 ALA A N 1
ATOM 4186 C CA . ALA A 1 535 ? 6.387 1.101 -13.143 1.00 97.81 535 ALA A CA 1
ATOM 4187 C C . ALA A 1 535 ? 7.854 1.506 -13.286 1.00 97.81 535 ALA A C 1
ATOM 4189 O O . ALA A 1 535 ? 8.194 2.687 -13.419 1.00 97.81 535 ALA A O 1
ATOM 4190 N N . ALA A 1 536 ? 8.720 0.498 -13.312 1.00 97.50 536 ALA A N 1
ATOM 4191 C CA . ALA A 1 536 ? 10.140 0.657 -13.587 1.00 97.50 536 ALA A CA 1
ATOM 4192 C C . ALA A 1 536 ? 10.367 1.182 -15.017 1.00 97.50 536 ALA A C 1
ATOM 4194 O O . ALA A 1 536 ? 9.810 0.659 -15.983 1.00 97.50 536 ALA A O 1
ATOM 4195 N N . ALA A 1 537 ? 11.163 2.247 -15.156 1.00 95.44 537 ALA A N 1
ATOM 4196 C CA . ALA A 1 537 ? 11.282 2.980 -16.414 1.00 95.44 537 ALA A CA 1
ATOM 4197 C C . ALA A 1 537 ? 11.925 2.156 -17.540 1.00 95.44 537 ALA A C 1
ATOM 4199 O O . ALA A 1 537 ? 11.354 2.089 -18.626 1.00 95.44 537 ALA A O 1
ATOM 4200 N N . SER A 1 538 ? 13.117 1.598 -17.310 1.00 93.19 538 SER A N 1
ATOM 4201 C CA . SER A 1 538 ? 13.874 0.690 -18.193 1.00 93.19 538 SER A CA 1
ATOM 4202 C C . SER A 1 538 ? 15.312 0.564 -17.666 1.00 93.19 538 SER A C 1
ATOM 4204 O O . SER A 1 538 ? 15.823 1.501 -17.055 1.00 93.19 538 SER A O 1
ATOM 4206 N N . ASN A 1 539 ? 15.987 -0.553 -17.951 1.00 90.50 539 ASN A N 1
ATOM 4207 C CA . ASN A 1 539 ? 17.419 -0.746 -17.681 1.00 90.50 539 ASN A CA 1
ATOM 4208 C C . ASN A 1 539 ? 18.280 -0.694 -18.968 1.00 90.50 539 ASN A C 1
ATOM 4210 O O . ASN A 1 539 ? 19.468 -1.006 -18.931 1.00 90.50 539 ASN A O 1
ATOM 4214 N N . SER A 1 540 ? 17.705 -0.336 -20.123 1.00 85.12 540 SER A N 1
ATOM 4215 C CA . SER A 1 540 ? 18.364 -0.428 -21.443 1.00 85.12 540 SER A CA 1
ATOM 4216 C C . SER A 1 540 ? 19.249 0.772 -21.815 1.00 85.12 540 SER A C 1
ATOM 4218 O O . SER A 1 540 ? 19.699 0.888 -22.959 1.00 85.12 540 SER A O 1
ATOM 4220 N N . GLY A 1 541 ? 19.510 1.679 -20.872 1.00 85.25 541 GLY A N 1
ATOM 4221 C CA . GLY A 1 541 ? 20.280 2.894 -21.117 1.00 85.25 541 GLY A CA 1
ATOM 4222 C C . GLY A 1 541 ? 19.620 3.833 -22.122 1.00 85.25 541 GLY A C 1
ATOM 4223 O O . GLY A 1 541 ? 18.425 3.771 -22.389 1.00 85.25 541 GLY A O 1
ATOM 4224 N N . ARG A 1 542 ? 20.431 4.720 -22.703 1.00 83.12 542 ARG A N 1
ATOM 4225 C CA . ARG A 1 542 ? 19.961 5.833 -23.547 1.00 83.12 542 ARG A CA 1
ATOM 4226 C C . ARG A 1 542 ? 19.514 5.431 -24.958 1.00 83.12 542 ARG A C 1
ATOM 4228 O O . ARG A 1 542 ? 18.986 6.272 -25.675 1.00 83.12 542 ARG A O 1
ATOM 4235 N N . ASN A 1 543 ? 19.740 4.180 -25.364 1.00 82.25 543 ASN A N 1
ATOM 4236 C CA . ASN A 1 543 ? 19.383 3.700 -26.704 1.00 82.25 543 ASN A CA 1
ATOM 4237 C C . ASN A 1 543 ? 17.877 3.484 -26.859 1.00 82.25 543 ASN A C 1
ATOM 4239 O O . ASN A 1 543 ? 17.349 3.580 -27.963 1.00 82.25 543 ASN A O 1
ATOM 4243 N N . ASP A 1 544 ? 17.200 3.205 -25.746 1.00 82.38 544 ASP A N 1
ATOM 4244 C CA . ASP A 1 544 ? 15.776 2.943 -25.703 1.00 82.38 544 ASP A CA 1
ATOM 4245 C C . ASP A 1 544 ? 15.086 3.901 -24.737 1.00 82.38 544 ASP A C 1
ATOM 4247 O O . ASP A 1 544 ? 15.621 4.274 -23.697 1.00 82.38 544 ASP A O 1
ATOM 4251 N N . GLY A 1 545 ? 13.869 4.311 -25.090 1.00 88.38 545 GLY A N 1
ATOM 4252 C CA . GLY A 1 545 ? 13.012 5.051 -24.171 1.00 88.38 545 GLY A CA 1
ATOM 4253 C C . GLY A 1 545 ? 12.446 4.153 -23.069 1.00 88.38 545 GLY A C 1
ATOM 4254 O O . GLY A 1 545 ? 12.747 2.961 -22.975 1.00 88.38 545 GLY A O 1
ATOM 4255 N N . ARG A 1 546 ? 11.548 4.724 -22.264 1.00 92.88 546 ARG A N 1
ATOM 4256 C CA . ARG A 1 546 ? 10.807 3.972 -21.246 1.00 92.88 546 ARG A CA 1
ATOM 4257 C C . ARG A 1 546 ? 10.093 2.755 -21.845 1.00 92.88 546 ARG A C 1
ATOM 4259 O O . ARG A 1 546 ? 9.500 2.832 -22.929 1.00 92.88 546 ARG A O 1
ATOM 4266 N N . ALA A 1 547 ? 10.136 1.645 -21.121 1.00 93.06 547 ALA A N 1
ATOM 4267 C CA . ALA A 1 547 ? 9.455 0.409 -21.467 1.00 93.06 547 ALA A CA 1
ATOM 4268 C C . ALA A 1 547 ? 7.945 0.495 -21.180 1.00 93.06 547 ALA A C 1
ATOM 4270 O O . ALA A 1 547 ? 7.464 1.400 -20.503 1.00 93.06 547 ALA A O 1
ATOM 4271 N N . TYR A 1 548 ? 7.173 -0.461 -21.697 1.00 94.31 548 TYR A N 1
ATOM 4272 C CA . TYR A 1 548 ? 5.796 -0.668 -21.236 1.00 94.31 548 TYR A CA 1
ATOM 4273 C C . TYR A 1 548 ? 5.814 -1.504 -19.946 1.00 94.31 548 TYR A C 1
ATOM 4275 O O . TYR A 1 548 ? 6.532 -2.497 -19.941 1.00 94.31 548 TYR A O 1
ATOM 4283 N N . PRO A 1 549 ? 5.024 -1.173 -18.904 1.00 95.81 549 PRO A N 1
ATOM 4284 C CA . PRO A 1 549 ? 3.958 -0.167 -18.898 1.00 95.81 549 PRO A CA 1
ATOM 4285 C C . PRO A 1 549 ? 4.395 1.265 -18.534 1.00 95.81 549 PRO A C 1
ATOM 4287 O O . PRO A 1 549 ? 3.582 2.168 -18.679 1.00 95.81 549 PRO A O 1
ATOM 4290 N N . ALA A 1 550 ? 5.648 1.524 -18.145 1.00 95.50 550 ALA A N 1
ATOM 4291 C CA . ALA A 1 550 ? 6.127 2.857 -17.732 1.00 95.50 550 ALA A CA 1
ATOM 4292 C C . ALA A 1 550 ? 5.970 3.986 -18.776 1.00 95.50 550 ALA A C 1
ATOM 4294 O O . ALA A 1 550 ? 6.050 5.165 -18.441 1.00 95.50 550 ALA A O 1
ATOM 4295 N N . LYS A 1 551 ? 5.753 3.650 -20.050 1.00 92.94 551 LYS A N 1
ATOM 4296 C CA . LYS A 1 551 ? 5.459 4.607 -21.127 1.00 92.94 551 LYS A CA 1
ATOM 4297 C C . LYS A 1 551 ? 4.005 5.109 -21.136 1.00 92.94 551 LYS A C 1
ATOM 4299 O O . LYS A 1 551 ? 3.680 6.026 -21.885 1.00 92.94 551 LYS A O 1
ATOM 4304 N N . ARG A 1 552 ? 3.110 4.488 -20.366 1.00 94.62 552 ARG A N 1
ATOM 4305 C CA . ARG A 1 552 ? 1.695 4.867 -20.290 1.00 94.62 552 ARG A CA 1
ATOM 4306 C C . ARG A 1 552 ? 1.517 6.184 -19.520 1.00 94.62 552 ARG A C 1
ATOM 4308 O O . ARG A 1 552 ? 2.090 6.309 -18.440 1.00 94.62 552 ARG A O 1
ATOM 4315 N N . PRO A 1 553 ? 0.704 7.138 -20.011 1.00 93.69 553 PRO A N 1
ATOM 4316 C CA . PRO A 1 553 ? 0.517 8.427 -19.346 1.00 93.69 553 PRO A CA 1
ATOM 4317 C C . PRO A 1 553 ? -0.212 8.311 -18.003 1.00 93.69 553 PRO A C 1
ATOM 4319 O O . PRO A 1 553 ? -0.119 9.225 -17.192 1.00 93.69 553 PRO A O 1
ATOM 4322 N N . GLU A 1 554 ? -0.901 7.202 -17.736 1.00 95.00 554 GLU A N 1
ATOM 4323 C CA . GLU A 1 554 ? -1.551 6.919 -16.452 1.00 95.00 554 GLU A CA 1
ATOM 4324 C C . GLU A 1 554 ? -0.554 6.438 -15.382 1.00 95.00 554 GLU A C 1
ATOM 4326 O O . GLU A 1 554 ? -0.852 6.470 -14.191 1.00 95.00 554 GLU A O 1
ATOM 4331 N N . VAL A 1 555 ? 0.641 6.006 -15.799 1.00 96.44 555 VAL A N 1
ATOM 4332 C CA . VAL A 1 555 ? 1.654 5.380 -14.943 1.00 96.44 555 VAL A CA 1
ATOM 4333 C C . VAL A 1 555 ? 2.719 6.403 -14.540 1.00 96.44 555 VAL A C 1
ATOM 4335 O O . VAL A 1 555 ? 3.145 7.244 -15.339 1.00 96.44 555 VAL A O 1
ATOM 4338 N N . ILE A 1 556 ? 3.167 6.330 -13.288 1.00 97.06 556 ILE A N 1
ATOM 4339 C CA . ILE A 1 556 ? 4.325 7.065 -12.775 1.00 97.06 556 ILE A CA 1
ATOM 4340 C C . ILE A 1 556 ? 5.572 6.214 -13.037 1.00 97.06 556 ILE A C 1
ATOM 4342 O O . ILE A 1 556 ? 5.789 5.177 -12.405 1.00 97.06 556 ILE A O 1
ATOM 4346 N N . ALA A 1 557 ? 6.391 6.645 -13.997 1.00 96.56 557 ALA A N 1
ATOM 4347 C CA . ALA A 1 557 ? 7.627 5.959 -14.356 1.00 96.56 557 ALA A CA 1
ATOM 4348 C C . ALA A 1 557 ? 8.766 6.301 -13.392 1.00 96.56 557 ALA A C 1
ATOM 4350 O O . ALA A 1 557 ? 9.043 7.479 -13.144 1.00 96.56 557 ALA A O 1
ATOM 4351 N N . ILE A 1 558 ? 9.469 5.276 -12.910 1.00 97.50 558 ILE A N 1
ATOM 4352 C CA . ILE A 1 558 ? 10.526 5.427 -11.907 1.00 97.50 558 ILE A CA 1
ATOM 4353 C C . ILE A 1 558 ? 11.889 5.019 -12.464 1.00 97.50 558 ILE A C 1
ATOM 4355 O O . ILE A 1 558 ? 12.078 3.904 -12.951 1.00 97.50 558 ILE A O 1
ATOM 4359 N N . HIS A 1 559 ? 12.850 5.933 -12.347 1.00 96.00 559 HIS A N 1
ATOM 4360 C CA . HIS A 1 559 ? 14.246 5.750 -12.737 1.00 96.00 559 HIS A CA 1
ATOM 4361 C C . HIS A 1 559 ? 15.117 5.447 -11.506 1.00 96.00 559 HIS A C 1
ATOM 4363 O O . HIS A 1 559 ? 14.762 5.784 -10.374 1.00 96.00 559 HIS A O 1
ATOM 4369 N N . ALA A 1 560 ? 16.281 4.835 -11.713 1.00 95.88 560 ALA A N 1
ATOM 4370 C CA . ALA A 1 560 ? 17.182 4.456 -10.630 1.00 95.88 560 ALA A CA 1
ATOM 4371 C C . ALA A 1 560 ? 18.208 5.554 -10.328 1.00 95.88 560 ALA A C 1
ATOM 4373 O O . ALA A 1 560 ? 18.755 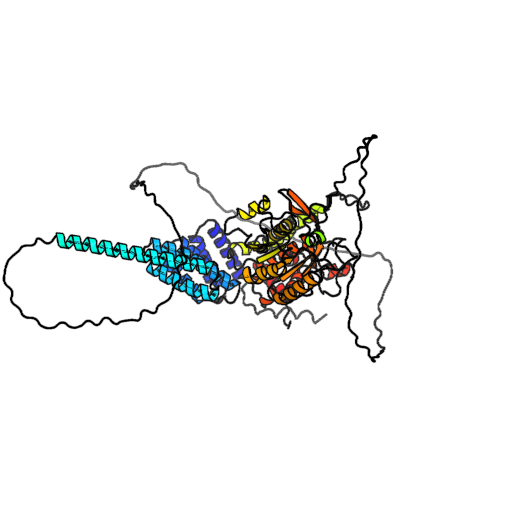6.196 -11.226 1.00 95.88 560 ALA A O 1
ATOM 4374 N N . ALA A 1 561 ? 18.511 5.743 -9.053 1.00 94.38 561 ALA A N 1
ATOM 4375 C CA . ALA A 1 561 ? 19.556 6.628 -8.572 1.00 94.38 561 ALA A CA 1
ATOM 4376 C C . ALA A 1 561 ? 20.433 5.910 -7.543 1.00 94.38 561 ALA A C 1
ATOM 4378 O O . ALA A 1 561 ? 20.004 4.977 -6.856 1.00 94.38 561 ALA A O 1
ATOM 4379 N N . HIS A 1 562 ? 21.676 6.367 -7.429 1.00 93.38 562 HIS A N 1
ATOM 4380 C CA . HIS A 1 562 ? 22.563 6.002 -6.328 1.00 93.38 562 HIS A CA 1
ATOM 4381 C C . HIS A 1 562 ? 22.056 6.599 -5.007 1.00 93.38 562 HIS A C 1
ATOM 4383 O O . HIS A 1 562 ? 21.326 7.587 -5.024 1.00 93.38 562 HIS A O 1
ATOM 4389 N N . GLY A 1 563 ? 22.489 6.069 -3.856 1.00 90.94 563 GLY A N 1
ATOM 4390 C CA . GLY A 1 563 ? 22.101 6.609 -2.540 1.00 90.94 563 GLY A CA 1
ATOM 4391 C C . GLY A 1 563 ? 22.419 8.100 -2.357 1.00 90.94 563 GLY A C 1
ATOM 4392 O O . GLY A 1 563 ? 21.659 8.826 -1.719 1.00 90.94 563 GLY A O 1
ATOM 4393 N N . GLY A 1 564 ? 23.467 8.595 -3.027 1.00 88.25 564 GLY A N 1
ATOM 4394 C CA . GLY A 1 564 ? 23.801 10.024 -3.096 1.00 88.25 564 GLY A CA 1
ATOM 4395 C C . GLY A 1 564 ? 22.929 10.876 -4.037 1.00 88.25 564 GLY A C 1
ATOM 4396 O O . GLY A 1 564 ? 23.154 12.078 -4.137 1.00 88.25 564 GLY A O 1
ATOM 4397 N N . GLY A 1 565 ? 21.962 10.286 -4.745 1.00 89.19 565 GLY A N 1
ATOM 4398 C CA . GLY A 1 565 ? 21.019 10.970 -5.640 1.00 89.19 565 GLY A CA 1
ATOM 4399 C C . GLY A 1 565 ? 21.446 11.119 -7.101 1.00 89.19 565 GLY A C 1
ATOM 4400 O O . GLY A 1 565 ? 20.649 11.576 -7.915 1.00 89.19 565 GLY A O 1
ATOM 4401 N N . GLY A 1 566 ? 22.667 10.714 -7.459 1.00 88.94 566 GLY A N 1
ATOM 4402 C CA . GLY A 1 566 ? 23.119 10.715 -8.854 1.00 88.94 566 GLY A CA 1
ATOM 4403 C C . GLY A 1 566 ? 22.353 9.690 -9.706 1.00 88.94 566 GLY A C 1
ATOM 4404 O O . GLY A 1 566 ? 22.121 8.576 -9.223 1.00 88.94 566 GLY A O 1
ATOM 4405 N N . PRO A 1 567 ? 21.966 10.023 -10.953 1.00 90.19 567 PRO A N 1
ATOM 4406 C CA . PRO A 1 567 ? 21.216 9.114 -11.813 1.00 90.19 567 PRO A CA 1
ATOM 4407 C C . PRO A 1 567 ? 22.064 7.909 -12.227 1.00 90.19 567 PRO A C 1
ATOM 4409 O O . PRO A 1 567 ? 23.268 8.018 -12.458 1.00 90.19 567 PRO A O 1
ATOM 4412 N N . TRP A 1 568 ? 21.427 6.748 -12.359 1.00 91.38 568 TRP A N 1
ATOM 4413 C CA . TRP A 1 568 ? 22.085 5.566 -12.903 1.00 91.38 568 TRP A CA 1
ATOM 4414 C C . TRP A 1 568 ? 22.272 5.687 -14.421 1.00 91.38 568 TRP A C 1
ATOM 4416 O O . TRP A 1 568 ? 21.347 6.043 -15.152 1.00 91.38 568 TRP A O 1
ATOM 4426 N N . LYS A 1 569 ? 23.468 5.347 -14.916 1.00 89.69 569 LYS A N 1
ATOM 4427 C CA . LYS A 1 569 ? 23.845 5.474 -16.337 1.00 89.69 569 LYS A CA 1
ATOM 4428 C C . LYS A 1 569 ? 22.957 4.677 -17.307 1.00 89.69 569 LYS A C 1
ATOM 4430 O O . LYS A 1 569 ? 22.863 5.049 -18.474 1.00 89.69 569 LYS A O 1
ATOM 4435 N N . ASN A 1 570 ? 22.322 3.605 -16.825 1.00 91.62 570 ASN A N 1
ATOM 4436 C CA . ASN A 1 570 ? 21.467 2.728 -17.628 1.00 91.62 570 ASN A CA 1
ATOM 4437 C C . ASN A 1 570 ? 19.979 3.120 -17.577 1.00 91.62 570 ASN A C 1
ATOM 4439 O O . ASN A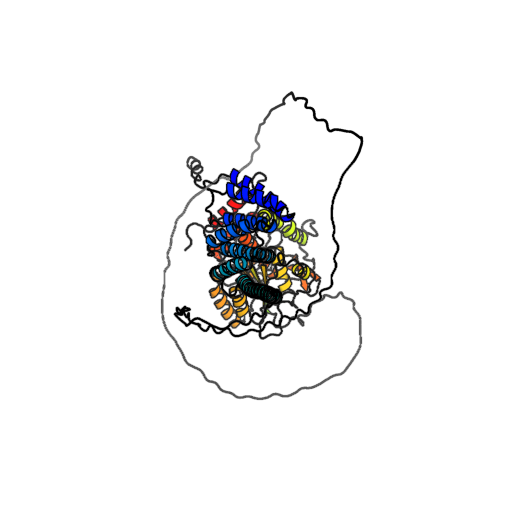 1 570 ? 19.141 2.398 -18.117 1.00 91.62 570 ASN A O 1
ATOM 4443 N N . ASN A 1 571 ? 19.636 4.261 -16.975 1.00 92.31 571 ASN A N 1
ATOM 4444 C CA . ASN A 1 571 ? 18.302 4.825 -17.151 1.00 92.31 571 ASN A CA 1
ATOM 4445 C C . ASN A 1 571 ? 18.069 5.236 -18.622 1.00 92.31 571 ASN A C 1
ATOM 4447 O O . ASN A 1 571 ? 19.005 5.715 -19.278 1.00 92.31 571 ASN A O 1
ATOM 4451 N N . PRO A 1 572 ? 16.830 5.110 -19.133 1.00 91.31 572 PRO A N 1
ATOM 4452 C CA . PRO A 1 572 ? 16.432 5.741 -20.388 1.00 91.31 572 PRO A CA 1
ATOM 4453 C C . PRO A 1 572 ? 16.487 7.263 -20.248 1.00 91.31 572 PRO A C 1
ATOM 4455 O O . PRO A 1 572 ? 16.295 7.777 -19.150 1.00 91.31 572 PRO A O 1
ATOM 4458 N N . LEU A 1 573 ? 16.696 7.985 -21.354 1.00 87.00 573 LEU A N 1
ATOM 4459 C CA . LEU A 1 573 ? 16.685 9.452 -21.331 1.00 87.00 573 LEU A CA 1
ATOM 4460 C C . LEU A 1 573 ? 15.382 9.997 -20.715 1.00 87.00 573 LEU A C 1
ATOM 4462 O O . LEU A 1 573 ? 14.315 9.416 -20.959 1.00 87.00 573 LEU A O 1
ATOM 4466 N N . PRO A 1 574 ? 15.449 11.122 -19.972 1.00 84.56 574 PRO A N 1
ATOM 4467 C CA . PRO A 1 574 ? 14.260 11.804 -19.489 1.00 84.56 574 PRO A CA 1
ATOM 4468 C C . PRO A 1 574 ? 13.269 12.045 -20.634 1.00 84.56 574 PRO A C 1
ATOM 4470 O O . PRO A 1 574 ? 13.632 12.555 -21.695 1.00 84.56 574 PRO A O 1
ATOM 4473 N N . SER A 1 575 ? 12.014 11.655 -20.429 1.00 83.00 575 SER A N 1
ATOM 4474 C CA . SER A 1 575 ? 10.943 11.917 -21.388 1.00 83.00 575 SER A CA 1
ATOM 4475 C C . SER A 1 575 ? 10.614 13.406 -21.373 1.00 83.00 575 SER A C 1
ATOM 4477 O O . SER A 1 575 ? 10.381 13.962 -20.299 1.00 83.00 575 SER A O 1
ATOM 4479 N N . SER A 1 576 ? 10.561 14.036 -22.548 1.00 77.19 576 SER A N 1
ATOM 4480 C CA . SER A 1 576 ? 10.042 15.400 -22.712 1.00 77.19 576 SER A CA 1
ATOM 4481 C C . SER A 1 576 ? 8.520 15.471 -22.607 1.00 77.19 576 SER A C 1
ATOM 4483 O O . SER A 1 576 ? 7.976 16.545 -22.364 1.00 77.19 576 SER A O 1
ATOM 4485 N N . ASP A 1 577 ? 7.845 14.339 -22.815 1.00 75.25 577 ASP A N 1
ATOM 4486 C CA . ASP A 1 577 ? 6.384 14.260 -22.874 1.00 75.25 577 ASP A CA 1
ATOM 4487 C C . ASP A 1 577 ? 5.756 14.161 -21.476 1.00 75.25 577 ASP A C 1
ATOM 4489 O O . ASP A 1 577 ? 4.582 14.478 -21.301 1.00 75.25 577 ASP A O 1
ATOM 4493 N N . ASP A 1 578 ? 6.538 13.750 -20.471 1.00 75.50 578 ASP A N 1
ATOM 4494 C CA . ASP A 1 578 ? 6.119 13.772 -19.072 1.00 75.50 578 ASP A CA 1
ATOM 4495 C C . ASP A 1 578 ? 6.729 14.967 -18.350 1.00 75.50 578 ASP A C 1
ATOM 4497 O O . ASP A 1 578 ? 7.933 15.216 -18.413 1.00 75.50 578 ASP A O 1
ATOM 4501 N N . ALA A 1 579 ? 5.899 15.657 -17.568 1.00 74.44 579 ALA A N 1
ATOM 4502 C CA . ALA A 1 579 ? 6.344 16.764 -16.727 1.00 74.44 579 ALA A CA 1
ATOM 4503 C C . ALA A 1 579 ? 7.354 16.323 -15.650 1.00 74.44 579 ALA A C 1
ATOM 4505 O O . ALA A 1 579 ? 8.111 17.152 -15.138 1.00 74.44 579 ALA A O 1
ATOM 4506 N N . HIS A 1 580 ? 7.368 15.029 -15.306 1.00 84.75 580 HIS A N 1
ATOM 4507 C CA . HIS A 1 580 ? 8.175 14.487 -14.225 1.00 84.75 580 HIS A CA 1
ATOM 4508 C C . HIS A 1 580 ? 8.946 13.221 -14.627 1.00 84.75 580 HIS A C 1
ATOM 4510 O O . HIS A 1 580 ? 8.384 12.214 -15.056 1.00 84.75 580 HIS A O 1
ATOM 4516 N N . ASN A 1 581 ? 10.267 13.261 -14.433 1.00 90.56 581 ASN A N 1
ATOM 4517 C CA . ASN A 1 581 ? 11.178 12.129 -14.594 1.00 90.56 581 ASN A CA 1
ATOM 4518 C C . ASN A 1 581 ? 11.689 11.690 -13.217 1.00 90.56 581 ASN A C 1
ATOM 4520 O O . ASN A 1 581 ? 12.855 11.886 -12.881 1.00 90.56 581 ASN A O 1
ATOM 4524 N N . PHE A 1 582 ? 10.797 11.155 -12.380 1.00 95.25 582 PHE A N 1
ATOM 4525 C CA . PHE A 1 582 ? 11.156 10.786 -11.011 1.00 95.25 582 PHE A CA 1
ATOM 4526 C C . PHE A 1 582 ? 12.230 9.703 -10.975 1.00 95.25 582 PHE A C 1
ATOM 4528 O O . PHE A 1 582 ? 12.196 8.735 -11.742 1.00 95.25 582 PHE A O 1
ATOM 4535 N N . SER A 1 583 ? 13.167 9.862 -10.047 1.00 95.62 583 SER A N 1
ATOM 4536 C CA . SER A 1 583 ? 14.157 8.851 -9.708 1.00 95.62 583 SER A CA 1
ATOM 4537 C C . SER A 1 583 ? 14.219 8.649 -8.200 1.00 95.62 583 SER A C 1
ATOM 4539 O O . SER A 1 583 ? 13.887 9.536 -7.416 1.00 95.62 583 SER A O 1
ATOM 4541 N N . THR A 1 584 ? 14.633 7.468 -7.764 1.00 97.25 584 THR A N 1
ATOM 4542 C CA . THR A 1 584 ? 14.898 7.195 -6.347 1.00 97.25 584 THR A CA 1
ATOM 4543 C C . THR A 1 584 ? 15.938 6.089 -6.212 1.00 97.25 584 THR A C 1
ATOM 4545 O O . THR A 1 584 ? 16.451 5.604 -7.222 1.00 97.25 584 THR A O 1
ATOM 4548 N N . LEU A 1 585 ? 16.296 5.718 -4.982 1.00 97.38 585 LEU A N 1
ATOM 4549 C CA . LEU A 1 585 ? 17.308 4.702 -4.724 1.00 97.38 585 LEU A CA 1
ATOM 4550 C C . LEU A 1 585 ? 16.983 3.408 -5.481 1.00 97.38 585 LEU A C 1
ATOM 4552 O O . LEU A 1 585 ? 15.951 2.789 -5.250 1.00 97.38 585 LEU A O 1
ATOM 4556 N N . GLY A 1 586 ? 17.894 2.992 -6.356 1.00 96.62 586 GLY A N 1
ATOM 4557 C CA . GLY A 1 586 ? 17.787 1.740 -7.106 1.00 96.62 586 GLY A CA 1
ATOM 4558 C C . GLY A 1 586 ? 19.118 1.025 -7.280 1.00 96.62 586 GLY A C 1
ATOM 4559 O O . GLY A 1 586 ? 19.195 0.101 -8.075 1.00 96.62 586 GLY A O 1
ATOM 4560 N N . MET A 1 587 ? 20.172 1.460 -6.587 1.00 95.62 587 MET A N 1
ATOM 4561 C CA . MET A 1 587 ? 21.531 0.952 -6.775 1.00 95.62 587 MET A CA 1
ATOM 4562 C C . MET A 1 587 ? 22.040 0.279 -5.507 1.00 95.62 587 MET A C 1
ATOM 4564 O O . MET A 1 587 ? 21.936 0.860 -4.433 1.00 95.62 587 MET A O 1
ATOM 4568 N N . TYR A 1 588 ? 22.644 -0.902 -5.653 1.00 95.12 588 TYR A N 1
ATOM 4569 C CA . TYR A 1 588 ? 23.336 -1.652 -4.596 1.00 95.12 588 TYR A CA 1
ATOM 4570 C C . TYR A 1 588 ? 22.497 -1.935 -3.338 1.00 95.12 588 TYR A C 1
ATOM 4572 O O . TYR A 1 588 ? 23.040 -2.010 -2.230 1.00 95.12 588 TYR A O 1
ATOM 4580 N N . VAL A 1 589 ? 21.184 -2.104 -3.493 1.00 95.12 589 VAL A N 1
ATOM 4581 C CA . VAL A 1 589 ? 20.261 -2.372 -2.383 1.00 95.12 589 VAL A CA 1
ATOM 4582 C C . VAL A 1 589 ? 20.395 -3.828 -1.956 1.00 95.12 589 VAL A C 1
ATOM 4584 O O . VAL A 1 589 ? 20.279 -4.726 -2.783 1.00 95.12 589 VAL A O 1
ATOM 4587 N N . GLU A 1 590 ? 20.644 -4.070 -0.671 1.00 94.44 590 GLU A N 1
ATOM 4588 C CA . GLU A 1 590 ? 20.668 -5.424 -0.114 1.00 94.44 590 GLU A CA 1
ATOM 4589 C C . GLU A 1 590 ? 19.249 -5.953 0.130 1.00 94.44 590 GLU A C 1
ATOM 4591 O O . GLU A 1 590 ? 18.438 -5.295 0.791 1.00 94.44 590 GLU A O 1
ATOM 4596 N N . THR A 1 591 ? 18.969 -7.147 -0.394 1.00 94.19 591 THR A N 1
ATOM 4597 C CA . THR A 1 591 ? 17.644 -7.776 -0.399 1.00 94.19 591 THR A CA 1
ATOM 4598 C C . THR A 1 591 ? 17.738 -9.304 -0.307 1.00 94.19 591 THR A C 1
ATOM 4600 O O . THR A 1 591 ? 18.717 -9.878 -0.790 1.00 94.19 591 THR A O 1
ATOM 4603 N N . PRO A 1 592 ? 16.728 -9.989 0.263 1.00 92.94 592 PRO A N 1
ATOM 4604 C CA . PRO A 1 592 ? 16.452 -11.394 -0.033 1.00 92.94 592 PRO A CA 1
ATOM 4605 C C . PRO A 1 592 ? 16.396 -11.656 -1.537 1.00 92.94 592 PRO A C 1
ATOM 4607 O O . PRO A 1 592 ? 15.810 -10.860 -2.275 1.00 92.94 592 PRO A O 1
ATOM 4610 N N . TYR A 1 593 ? 16.986 -12.765 -1.971 1.00 87.88 593 TYR A N 1
ATOM 4611 C CA . TYR A 1 593 ? 16.992 -13.190 -3.369 1.00 87.88 593 TYR A CA 1
ATOM 4612 C C . TYR A 1 593 ? 16.659 -14.688 -3.478 1.00 87.88 593 TYR A C 1
ATOM 4614 O O . TYR A 1 593 ? 15.973 -15.241 -2.614 1.00 87.88 593 TYR A O 1
ATOM 4622 N N . THR A 1 594 ? 17.100 -15.352 -4.546 1.00 85.50 594 THR A N 1
ATOM 4623 C CA . THR A 1 594 ? 16.866 -16.785 -4.762 1.00 85.50 594 THR A CA 1
ATOM 4624 C C . THR A 1 594 ? 17.407 -17.654 -3.620 1.00 85.50 594 THR A C 1
ATOM 4626 O O . THR A 1 594 ? 18.441 -17.380 -3.002 1.00 85.50 594 THR A O 1
ATOM 4629 N N . GLY A 1 595 ? 16.685 -18.737 -3.321 1.00 84.56 595 GLY A N 1
ATOM 4630 C CA . GLY A 1 595 ? 17.014 -19.633 -2.213 1.00 84.56 595 GLY A CA 1
ATOM 4631 C C . GLY A 1 595 ? 16.848 -18.960 -0.845 1.00 84.56 595 GLY A C 1
ATOM 4632 O O . GLY A 1 595 ? 15.753 -18.542 -0.482 1.00 84.56 595 GLY A O 1
ATOM 4633 N N . GLN A 1 596 ? 17.924 -18.905 -0.058 1.00 84.50 596 GLN A N 1
ATOM 4634 C CA . GLN A 1 596 ? 17.940 -18.301 1.286 1.00 84.50 596 GLN A CA 1
ATOM 4635 C C . GLN A 1 596 ? 18.995 -17.191 1.433 1.00 84.50 596 GLN A C 1
ATOM 4637 O O . GLN A 1 596 ? 19.287 -16.759 2.549 1.00 84.50 596 GLN A O 1
ATOM 4642 N N . ALA A 1 597 ? 19.616 -16.773 0.327 1.00 87.12 597 ALA A N 1
ATOM 4643 C CA . ALA A 1 597 ? 20.700 -15.801 0.339 1.00 87.12 597 ALA A CA 1
ATOM 4644 C C . ALA A 1 597 ? 20.179 -14.363 0.208 1.00 87.12 597 ALA A C 1
ATOM 4646 O O . ALA A 1 597 ? 19.223 -14.091 -0.519 1.00 87.12 597 ALA A O 1
ATOM 4647 N N . THR A 1 598 ? 20.877 -13.422 0.847 1.00 91.25 598 THR A N 1
ATOM 4648 C CA . THR A 1 598 ? 20.754 -11.999 0.522 1.00 91.25 598 THR A CA 1
ATOM 4649 C C . THR A 1 598 ? 21.759 -11.611 -0.562 1.00 91.25 598 THR A C 1
ATOM 4651 O O . THR A 1 598 ? 22.843 -12.190 -0.675 1.00 91.25 598 THR A O 1
ATOM 4654 N N . LYS A 1 599 ? 21.403 -10.622 -1.384 1.00 90.69 599 LYS A N 1
ATOM 4655 C CA . LYS A 1 599 ? 22.239 -10.102 -2.474 1.00 90.69 599 LYS A CA 1
ATOM 4656 C C . LYS A 1 599 ? 22.090 -8.587 -2.573 1.00 90.69 599 LYS A C 1
ATOM 4658 O O . LYS A 1 599 ? 21.035 -8.044 -2.256 1.00 90.69 599 LYS A O 1
ATOM 4663 N N . ARG A 1 600 ? 23.141 -7.896 -3.030 1.00 93.25 600 ARG A N 1
ATOM 4664 C CA . ARG A 1 600 ? 23.032 -6.495 -3.460 1.00 93.25 600 ARG A CA 1
ATOM 4665 C C . ARG A 1 600 ? 22.643 -6.435 -4.926 1.00 93.25 600 ARG A C 1
ATOM 4667 O O . ARG A 1 600 ? 23.344 -6.990 -5.767 1.00 93.25 600 ARG A O 1
ATOM 4674 N N . VAL A 1 601 ? 21.549 -5.743 -5.207 1.00 93.31 601 VAL A N 1
ATOM 4675 C CA . VAL A 1 601 ? 20.951 -5.642 -6.540 1.00 93.31 601 VAL A CA 1
ATOM 4676 C C . VAL A 1 601 ? 20.830 -4.187 -6.979 1.00 93.31 601 VAL A C 1
ATOM 4678 O O . VAL A 1 601 ? 20.769 -3.274 -6.149 1.00 93.31 601 VAL A O 1
ATOM 4681 N N . SER A 1 602 ? 20.798 -3.976 -8.293 1.00 94.56 602 SER A N 1
ATOM 4682 C CA . SER A 1 602 ? 20.663 -2.655 -8.904 1.00 94.56 602 SER A CA 1
ATOM 4683 C C . SER A 1 602 ? 19.694 -2.681 -10.083 1.00 94.56 602 SER A C 1
ATOM 4685 O O . SER A 1 602 ? 19.705 -3.631 -10.862 1.00 94.56 602 SER A O 1
ATOM 4687 N N . GLY A 1 603 ? 18.896 -1.629 -10.258 1.00 95.06 603 GLY A N 1
ATOM 4688 C CA . GLY A 1 603 ? 18.022 -1.458 -11.416 1.00 95.06 603 GLY A CA 1
ATOM 4689 C C . GLY A 1 603 ? 16.832 -0.535 -11.161 1.00 95.06 603 GLY A C 1
ATOM 4690 O O . GLY A 1 603 ? 16.499 -0.199 -10.022 1.00 95.06 603 GLY A O 1
ATOM 4691 N N . THR A 1 604 ? 16.135 -0.154 -12.234 1.00 96.38 604 THR A N 1
ATOM 4692 C CA . THR A 1 604 ? 14.855 0.573 -12.116 1.00 96.38 604 THR A CA 1
ATOM 4693 C C . THR A 1 604 ? 13.761 -0.284 -11.479 1.00 96.38 604 THR A C 1
ATOM 4695 O O . THR A 1 604 ? 12.890 0.250 -10.794 1.00 96.38 604 THR A O 1
ATOM 4698 N N . SER A 1 605 ? 13.862 -1.609 -11.610 1.00 96.44 605 SER A N 1
ATOM 4699 C CA . SER A 1 605 ? 13.031 -2.589 -10.906 1.00 96.44 605 SER A CA 1
ATOM 4700 C C . SER A 1 605 ? 13.163 -2.529 -9.384 1.00 96.44 605 SER A C 1
ATOM 4702 O O . SER A 1 605 ? 12.190 -2.799 -8.689 1.00 96.44 605 SER A O 1
ATOM 4704 N N . VAL A 1 606 ? 14.320 -2.102 -8.862 1.00 97.38 606 VAL A N 1
ATOM 4705 C CA . VAL A 1 606 ? 14.551 -1.861 -7.427 1.00 97.38 606 VAL A CA 1
ATOM 4706 C C . VAL A 1 606 ? 14.029 -0.483 -7.012 1.00 97.38 606 VAL A C 1
ATOM 4708 O O . VAL A 1 606 ? 13.444 -0.334 -5.943 1.00 97.38 606 VAL A O 1
ATOM 4711 N N . ALA A 1 607 ? 14.191 0.531 -7.865 1.00 98.06 607 ALA A N 1
ATOM 4712 C CA . ALA A 1 607 ? 13.717 1.886 -7.582 1.00 98.06 607 ALA A CA 1
ATOM 4713 C C . ALA A 1 607 ? 12.182 1.997 -7.559 1.00 98.06 607 ALA A C 1
ATOM 4715 O O . ALA A 1 607 ? 11.626 2.754 -6.764 1.00 98.06 607 ALA A O 1
ATOM 4716 N N . CYS A 1 608 ? 11.481 1.235 -8.403 1.00 98.50 608 CYS A N 1
ATOM 4717 C CA . CYS A 1 608 ? 10.017 1.227 -8.464 1.00 98.50 608 CYS A CA 1
ATOM 4718 C C . CYS A 1 608 ? 9.341 0.909 -7.108 1.00 98.50 608 CYS A C 1
ATOM 4720 O O . CYS A 1 608 ? 8.558 1.740 -6.640 1.00 98.50 608 CYS A O 1
ATOM 4722 N N . PRO A 1 609 ? 9.659 -0.200 -6.408 1.00 98.62 609 PRO A N 1
ATOM 4723 C CA . PRO A 1 609 ? 9.094 -0.493 -5.093 1.00 98.62 609 PRO A CA 1
ATOM 4724 C C . PRO A 1 609 ? 9.561 0.489 -4.010 1.00 98.62 609 PRO A C 1
ATOM 4726 O O . PRO A 1 609 ? 8.821 0.717 -3.054 1.00 98.62 609 PRO A O 1
ATOM 4729 N N . VAL A 1 610 ? 10.733 1.128 -4.156 1.00 98.69 610 VAL A N 1
ATOM 4730 C CA . VAL A 1 610 ? 11.129 2.233 -3.262 1.00 98.69 610 VAL A CA 1
ATOM 4731 C C . VAL A 1 610 ? 10.174 3.416 -3.415 1.00 98.69 610 VAL A C 1
ATOM 4733 O O . VAL A 1 610 ? 9.671 3.925 -2.416 1.00 98.69 610 VAL A O 1
ATOM 4736 N N . ALA A 1 611 ? 9.869 3.832 -4.646 1.00 98.69 611 ALA A N 1
ATOM 4737 C CA . ALA A 1 611 ? 8.926 4.921 -4.900 1.00 98.69 611 ALA A CA 1
ATOM 4738 C C . ALA A 1 611 ? 7.498 4.575 -4.449 1.00 98.69 611 ALA A C 1
ATOM 4740 O O . ALA A 1 611 ? 6.835 5.414 -3.839 1.00 98.69 611 ALA A O 1
ATOM 4741 N N . ALA A 1 612 ? 7.051 3.334 -4.674 1.00 98.75 612 ALA A N 1
ATOM 4742 C CA . ALA A 1 612 ? 5.780 2.837 -4.149 1.00 98.75 612 ALA A CA 1
ATOM 4743 C C . ALA A 1 612 ? 5.744 2.901 -2.611 1.00 98.75 612 ALA A C 1
ATOM 4745 O O . ALA A 1 612 ? 4.768 3.371 -2.030 1.00 98.75 612 ALA A O 1
ATOM 4746 N N . GLY A 1 613 ? 6.833 2.514 -1.940 1.00 98.50 613 GLY A N 1
ATOM 4747 C CA . GLY A 1 613 ? 6.978 2.669 -0.494 1.00 98.50 613 GLY A CA 1
ATOM 4748 C C . GLY A 1 613 ? 6.930 4.133 -0.044 1.00 98.50 613 GLY A C 1
ATOM 4749 O O . GLY A 1 613 ? 6.263 4.450 0.934 1.00 98.50 613 GLY A O 1
ATOM 4750 N N . ILE A 1 614 ? 7.569 5.053 -0.772 1.00 98.38 614 ILE A N 1
ATOM 4751 C CA . ILE A 1 614 ? 7.499 6.495 -0.478 1.00 98.38 614 ILE A CA 1
ATOM 4752 C C . ILE A 1 614 ? 6.057 7.011 -0.594 1.00 98.38 614 ILE A C 1
ATOM 4754 O O . ILE A 1 614 ? 5.596 7.726 0.295 1.00 98.38 614 ILE A O 1
ATOM 4758 N N . ALA A 1 615 ? 5.326 6.623 -1.643 1.00 98.31 615 ALA A N 1
ATOM 4759 C CA . ALA A 1 615 ? 3.909 6.956 -1.782 1.00 98.31 615 ALA A CA 1
ATOM 4760 C C . ALA A 1 615 ? 3.083 6.390 -0.616 1.00 98.31 615 ALA A C 1
ATOM 4762 O O . ALA A 1 615 ? 2.231 7.086 -0.070 1.00 98.31 615 ALA A O 1
ATOM 4763 N N . ALA A 1 616 ? 3.377 5.167 -0.168 1.00 97.06 616 ALA A N 1
ATOM 4764 C CA . ALA A 1 616 ? 2.727 4.593 1.002 1.00 97.06 616 ALA A CA 1
ATOM 4765 C C . ALA A 1 616 ? 3.009 5.400 2.277 1.00 97.06 616 ALA A C 1
ATOM 4767 O O . ALA A 1 616 ? 2.078 5.654 3.027 1.00 97.06 616 ALA A O 1
ATOM 4768 N N . LEU A 1 617 ? 4.233 5.886 2.508 1.00 95.31 617 LEU A N 1
ATOM 4769 C CA . LEU A 1 617 ? 4.526 6.765 3.654 1.00 95.31 617 LEU A CA 1
ATOM 4770 C C . LEU A 1 617 ? 3.719 8.076 3.606 1.00 95.31 617 LEU A C 1
ATOM 4772 O O . LEU A 1 617 ? 3.277 8.567 4.643 1.00 95.31 617 LEU A O 1
ATOM 4776 N N . VAL A 1 618 ? 3.486 8.630 2.409 1.00 95.50 618 VAL A N 1
ATOM 4777 C CA . VAL A 1 618 ? 2.603 9.797 2.220 1.00 95.50 618 VAL A CA 1
ATOM 4778 C C . VAL A 1 618 ? 1.168 9.455 2.603 1.00 95.50 618 VAL A C 1
ATOM 4780 O O . VAL A 1 618 ? 0.560 10.187 3.377 1.00 95.50 618 VAL A O 1
ATOM 4783 N N . LEU A 1 619 ? 0.634 8.336 2.110 1.00 94.62 619 LEU A N 1
ATOM 4784 C CA . LEU A 1 619 ? -0.716 7.892 2.463 1.00 94.62 619 LEU A CA 1
ATOM 4785 C C . LEU A 1 619 ? -0.841 7.587 3.963 1.00 94.62 619 LEU A C 1
ATOM 4787 O O . LEU A 1 619 ? -1.844 7.954 4.569 1.00 94.62 619 LEU A O 1
ATOM 4791 N N . GLU A 1 620 ? 0.183 6.972 4.565 1.00 91.00 620 GLU A N 1
ATOM 4792 C CA . GLU A 1 620 ? 0.259 6.698 6.004 1.00 91.00 620 GLU A CA 1
ATOM 4793 C C . GLU A 1 620 ? 0.134 8.003 6.789 1.00 91.00 620 GLU A C 1
ATOM 4795 O O . GLU A 1 620 ? -0.648 8.060 7.730 1.00 91.00 620 GLU A O 1
ATOM 4800 N N . PHE A 1 621 ? 0.846 9.057 6.381 1.00 90.50 621 PHE A N 1
ATOM 4801 C CA . PHE A 1 621 ? 0.749 10.383 6.989 1.00 90.50 621 PHE A CA 1
ATOM 4802 C C . PHE A 1 621 ? -0.623 11.038 6.778 1.00 90.50 621 PHE A C 1
ATOM 4804 O O . PHE A 1 621 ? -1.242 11.513 7.726 1.00 90.50 621 PHE A O 1
ATOM 4811 N N . CYS A 1 622 ? -1.114 11.074 5.539 1.00 90.81 622 CYS A N 1
ATOM 4812 C CA . CYS A 1 622 ? -2.350 11.773 5.187 1.00 90.81 622 CYS A CA 1
ATOM 4813 C C . CYS A 1 622 ? -3.603 11.160 5.816 1.00 90.81 622 CYS A C 1
ATOM 4815 O O . CYS A 1 622 ? -4.594 11.862 5.985 1.00 90.81 622 CYS A O 1
ATOM 4817 N N . ARG A 1 623 ? -3.567 9.866 6.146 1.00 86.25 623 ARG A N 1
ATOM 4818 C CA . ARG A 1 623 ? -4.665 9.156 6.817 1.00 86.25 623 ARG A CA 1
ATOM 4819 C C . ARG A 1 623 ? -4.659 9.324 8.331 1.00 86.25 623 ARG A C 1
ATOM 4821 O O . ARG A 1 623 ? -5.522 8.766 9.003 1.00 86.25 623 ARG A O 1
ATOM 4828 N N . GLN A 1 624 ? -3.693 10.052 8.886 1.00 79.25 624 GLN A N 1
ATOM 4829 C CA . GLN A 1 624 ? -3.668 10.272 10.321 1.00 79.25 624 GLN A CA 1
ATOM 4830 C C . GLN A 1 624 ? -4.806 11.206 10.739 1.00 79.25 624 GLN A C 1
ATOM 4832 O O . GLN A 1 624 ? -4.982 12.249 10.113 1.00 79.25 624 GLN A O 1
ATOM 4837 N N . PRO A 1 625 ? -5.533 10.896 11.825 1.00 71.75 625 PRO A N 1
ATOM 4838 C CA . PRO A 1 625 ? -6.677 11.686 12.271 1.00 71.75 625 PRO A CA 1
ATOM 4839 C C . PRO A 1 625 ? -6.379 13.190 12.416 1.00 71.75 625 PRO A C 1
ATOM 4841 O O . PRO A 1 625 ? -7.182 14.028 12.007 1.00 71.75 625 PRO A O 1
ATOM 4844 N N . LEU A 1 626 ? -5.198 13.557 12.935 1.00 72.56 626 LEU A N 1
ATOM 4845 C CA . LEU A 1 626 ? -4.817 14.962 13.154 1.00 72.56 626 LEU A CA 1
ATOM 4846 C C . LEU A 1 626 ? -4.412 15.697 11.861 1.00 72.56 626 LEU A C 1
ATOM 4848 O O . LEU A 1 626 ? -4.170 16.907 11.885 1.00 72.56 626 LEU A O 1
ATOM 4852 N N . VAL A 1 627 ? -4.307 14.990 10.734 1.00 80.12 627 VAL A N 1
ATOM 4853 C CA . VAL A 1 627 ? -3.867 15.533 9.448 1.00 80.12 627 VAL A CA 1
ATOM 4854 C C . VAL A 1 627 ? -5.086 15.853 8.585 1.00 80.12 627 VAL A C 1
ATOM 4856 O O . VAL A 1 627 ? -5.784 14.971 8.101 1.00 80.12 627 VAL A O 1
ATOM 4859 N N . LYS A 1 628 ? -5.328 17.147 8.351 1.00 82.81 628 LYS A N 1
ATOM 4860 C CA . LYS A 1 628 ? -6.430 17.619 7.499 1.00 82.81 628 LYS A CA 1
ATOM 4861 C C . LYS A 1 628 ? -5.959 17.836 6.061 1.00 82.81 628 LYS A C 1
ATOM 4863 O O . LYS A 1 628 ? -5.280 18.821 5.761 1.00 82.81 628 LYS A O 1
ATOM 4868 N N . ILE A 1 629 ? -6.351 16.933 5.166 1.00 88.94 629 ILE A N 1
ATOM 4869 C CA . ILE A 1 629 ? -6.151 17.064 3.718 1.00 88.94 629 ILE A CA 1
ATOM 4870 C C . ILE A 1 629 ? -7.451 17.562 3.082 1.00 88.94 629 ILE A C 1
ATOM 4872 O O . ILE A 1 629 ? -8.486 16.919 3.205 1.00 88.94 629 ILE A O 1
ATOM 4876 N N . LYS A 1 630 ? -7.403 18.711 2.400 1.00 88.25 630 LYS A N 1
ATOM 4877 C CA . LYS A 1 630 ? -8.579 19.387 1.821 1.00 88.25 630 LYS A CA 1
ATOM 4878 C C . LYS A 1 630 ? -9.206 18.618 0.650 1.00 88.25 630 LYS A C 1
ATOM 4880 O O . LYS A 1 630 ? -10.397 18.754 0.415 1.00 88.25 630 LYS A O 1
ATOM 4885 N N . LYS A 1 631 ? -8.392 17.873 -0.105 1.00 88.88 631 LYS A N 1
ATOM 4886 C CA . LYS A 1 631 ? -8.773 17.153 -1.337 1.00 88.88 631 LYS A CA 1
ATOM 4887 C C . LYS A 1 631 ? -8.268 15.700 -1.291 1.00 88.88 631 LYS A C 1
ATOM 4889 O O . LYS A 1 631 ? -7.317 15.364 -2.007 1.00 88.88 631 LYS A O 1
ATOM 4894 N N . PRO A 1 632 ? -8.787 14.862 -0.373 1.00 89.25 632 PRO A N 1
ATOM 4895 C CA . PRO A 1 632 ? -8.261 13.518 -0.123 1.00 89.25 632 PRO A CA 1
ATOM 4896 C C . PRO A 1 632 ? -8.343 12.594 -1.347 1.00 89.25 632 PRO A C 1
ATOM 4898 O O . PRO A 1 632 ? -7.487 11.727 -1.509 1.00 89.25 632 PRO A O 1
ATOM 4901 N N . GLU A 1 633 ? -9.294 12.809 -2.256 1.00 87.62 633 GLU A N 1
ATOM 4902 C CA . GLU A 1 633 ? -9.438 12.053 -3.505 1.00 87.62 633 GLU A CA 1
ATOM 4903 C C . GLU A 1 633 ? -8.188 12.138 -4.394 1.00 87.62 633 GLU A C 1
ATOM 4905 O O . GLU A 1 633 ? -7.806 11.172 -5.054 1.00 87.62 633 GLU A O 1
ATOM 4910 N N . ARG A 1 634 ? -7.462 13.264 -4.346 1.00 90.88 634 ARG A N 1
ATOM 4911 C CA . ARG A 1 634 ? -6.244 13.464 -5.145 1.00 90.88 634 ARG A CA 1
ATOM 4912 C C . ARG A 1 634 ? -5.073 12.603 -4.692 1.00 90.88 634 ARG A C 1
ATOM 4914 O O . ARG A 1 634 ? -4.135 12.427 -5.467 1.00 90.88 634 ARG A O 1
ATOM 4921 N N . LEU A 1 635 ? -5.121 12.042 -3.484 1.00 93.31 635 LEU A N 1
ATOM 4922 C CA . LEU A 1 635 ? -4.071 11.163 -2.966 1.00 93.31 635 LEU A CA 1
ATOM 4923 C C . LEU A 1 635 ? -3.932 9.871 -3.781 1.00 93.31 635 LEU A C 1
ATOM 4925 O O . LEU A 1 635 ? -2.839 9.313 -3.823 1.00 93.31 635 LEU A O 1
ATOM 4929 N N . LYS A 1 636 ? -5.006 9.413 -4.443 1.00 90.12 636 LYS A N 1
ATOM 4930 C CA . LYS A 1 636 ? -4.997 8.205 -5.289 1.00 90.12 636 LYS A CA 1
ATOM 4931 C C . LYS A 1 636 ? -4.822 8.505 -6.783 1.00 90.12 636 LYS A C 1
ATOM 4933 O O . LYS A 1 636 ? -4.705 7.580 -7.576 1.00 90.12 636 LYS A O 1
ATOM 4938 N N . HIS A 1 637 ? -4.757 9.779 -7.177 1.00 92.50 637 HIS A N 1
ATOM 4939 C CA . HIS A 1 637 ? -4.581 10.184 -8.574 1.00 92.50 637 HIS A CA 1
ATOM 4940 C C . HIS A 1 637 ? -3.108 10.433 -8.902 1.00 92.50 637 HIS A C 1
ATOM 4942 O O . HIS A 1 637 ? -2.395 11.068 -8.119 1.00 92.50 637 HIS A O 1
ATOM 4948 N N . LYS A 1 638 ? -2.680 10.060 -10.120 1.00 94.81 638 LYS A N 1
ATOM 4949 C CA . LYS A 1 638 ? -1.322 10.341 -10.625 1.00 94.81 638 LYS A CA 1
ATOM 4950 C C . LYS A 1 638 ? -0.928 11.803 -10.390 1.00 94.81 638 LYS A C 1
ATOM 4952 O O . LYS A 1 638 ? 0.006 12.060 -9.644 1.00 94.81 638 LYS A O 1
ATOM 4957 N N . LYS A 1 639 ? -1.686 12.763 -10.935 1.00 92.81 639 LYS A N 1
ATOM 4958 C CA . LYS A 1 639 ? -1.362 14.201 -10.831 1.00 92.81 639 LYS A CA 1
ATOM 4959 C C . LYS A 1 639 ? -1.212 14.690 -9.385 1.00 92.81 639 LYS A C 1
ATOM 4961 O O . LYS A 1 639 ? -0.347 15.516 -9.109 1.00 92.81 639 LYS A O 1
ATOM 4966 N N . GLY A 1 640 ? -2.049 14.196 -8.470 1.00 94.69 640 GLY A N 1
ATOM 4967 C CA . GLY A 1 640 ? -1.974 14.570 -7.059 1.00 94.69 640 GLY A CA 1
ATOM 4968 C C . GLY A 1 640 ? -0.701 14.041 -6.405 1.00 94.69 640 GLY A C 1
ATOM 4969 O O . GLY A 1 640 ? 0.026 14.804 -5.768 1.00 94.69 640 GLY A O 1
ATOM 4970 N N . MET A 1 641 ? -0.373 12.768 -6.632 1.00 96.31 641 MET A N 1
ATOM 4971 C CA . MET A 1 641 ? 0.863 12.188 -6.106 1.00 96.31 641 MET A CA 1
ATOM 4972 C C . MET A 1 641 ? 2.116 12.817 -6.735 1.00 96.31 641 MET A C 1
ATOM 4974 O O . MET A 1 641 ? 3.084 13.083 -6.027 1.00 96.31 641 MET A O 1
ATOM 4978 N N . GLU A 1 642 ? 2.095 13.146 -8.030 1.00 95.06 642 GLU A N 1
ATOM 4979 C CA . GLU A 1 642 ? 3.187 13.876 -8.693 1.00 95.06 642 GLU A CA 1
ATOM 4980 C C . GLU A 1 642 ? 3.407 15.266 -8.080 1.00 95.06 642 GLU A C 1
ATOM 4982 O O . GLU A 1 642 ? 4.550 15.673 -7.850 1.00 95.06 642 GLU A O 1
ATOM 4987 N N . ALA A 1 643 ? 2.323 15.976 -7.751 1.00 93.62 643 ALA A N 1
ATOM 4988 C CA . ALA A 1 643 ? 2.397 17.265 -7.075 1.00 93.62 643 ALA A CA 1
ATOM 4989 C C . ALA A 1 643 ? 3.022 17.141 -5.676 1.00 93.62 643 ALA A C 1
ATOM 4991 O O . ALA A 1 643 ? 3.892 17.942 -5.324 1.00 93.62 643 ALA A O 1
ATOM 4992 N N . ILE A 1 644 ? 2.664 16.107 -4.908 1.00 95.25 644 ILE A N 1
ATOM 4993 C CA . ILE A 1 644 ? 3.280 15.836 -3.599 1.00 95.25 644 ILE A CA 1
ATOM 4994 C C . ILE A 1 644 ? 4.761 15.482 -3.758 1.00 95.25 644 ILE A C 1
ATOM 4996 O O . ILE A 1 644 ? 5.615 16.035 -3.066 1.00 95.25 644 ILE A O 1
ATOM 5000 N N . PHE A 1 645 ? 5.097 14.608 -4.707 1.00 95.44 645 PHE A N 1
ATOM 5001 C CA . PHE A 1 645 ? 6.483 14.245 -5.003 1.00 95.44 645 PHE A CA 1
ATOM 5002 C C . PHE A 1 645 ? 7.319 15.456 -5.427 1.00 95.44 645 PHE A C 1
ATOM 5004 O O . PHE A 1 645 ? 8.512 15.514 -5.126 1.00 95.44 645 PHE A O 1
ATOM 5011 N N . SER A 1 646 ? 6.700 16.465 -6.047 1.00 91.56 646 SER A N 1
ATOM 5012 C CA . SER A 1 646 ? 7.366 17.724 -6.383 1.00 91.56 646 SER A CA 1
ATOM 5013 C C . SER A 1 646 ? 7.862 18.528 -5.179 1.00 91.56 646 SER A C 1
ATOM 5015 O O . SER A 1 646 ? 8.790 19.321 -5.331 1.00 91.56 646 SER A O 1
ATOM 5017 N N . GLN A 1 647 ? 7.344 18.246 -3.980 1.00 91.75 647 GLN A N 1
ATOM 5018 C CA . GLN A 1 647 ? 7.828 18.813 -2.717 1.00 91.75 647 GLN A CA 1
ATOM 5019 C C . GLN A 1 647 ? 9.068 18.082 -2.162 1.00 91.75 647 GLN A C 1
ATOM 5021 O O . GLN A 1 647 ? 9.712 18.560 -1.230 1.00 91.75 647 GLN A O 1
ATOM 5026 N N . MET A 1 648 ? 9.441 16.923 -2.719 1.00 93.25 648 MET A N 1
ATOM 5027 C CA . MET A 1 648 ? 10.548 16.089 -2.219 1.00 93.25 648 MET A CA 1
ATOM 5028 C C . MET A 1 648 ? 11.889 16.353 -2.918 1.00 93.25 648 MET A C 1
ATOM 5030 O O . MET A 1 648 ? 12.933 15.846 -2.493 1.00 93.25 648 MET A O 1
ATOM 5034 N N . TYR A 1 649 ? 11.906 17.145 -3.988 1.00 88.56 649 TYR A N 1
ATOM 5035 C CA . TYR A 1 649 ? 13.123 17.479 -4.724 1.00 88.56 649 TYR A CA 1
ATOM 5036 C C . TYR A 1 649 ? 13.224 18.980 -4.986 1.00 88.56 649 TYR A C 1
ATOM 5038 O O . TYR A 1 649 ? 12.240 19.708 -4.984 1.00 88.56 649 TYR A O 1
ATOM 5046 N N . ASN A 1 650 ? 14.448 19.463 -5.197 1.00 76.44 650 ASN A N 1
ATOM 5047 C CA . ASN A 1 650 ? 14.674 20.871 -5.491 1.00 76.44 650 ASN A CA 1
ATOM 5048 C C . ASN A 1 650 ? 14.774 21.044 -7.008 1.00 76.44 650 ASN A C 1
ATOM 5050 O O . ASN A 1 650 ? 15.747 20.608 -7.625 1.00 76.44 650 ASN A O 1
ATOM 5054 N N . ARG A 1 651 ? 13.774 21.695 -7.608 1.00 68.94 651 ARG A N 1
ATOM 5055 C CA . ARG A 1 651 ? 13.727 21.926 -9.058 1.00 68.94 651 ARG A CA 1
ATOM 5056 C C . ARG A 1 651 ? 14.889 22.805 -9.548 1.00 68.94 651 ARG A C 1
ATOM 5058 O O . ARG A 1 651 ? 15.362 22.610 -10.663 1.00 68.94 651 ARG A O 1
ATOM 5065 N N . PHE A 1 652 ? 15.404 23.708 -8.706 1.00 62.91 652 PHE A N 1
ATOM 5066 C CA . PHE A 1 652 ? 16.584 24.515 -9.035 1.00 62.91 652 PHE A CA 1
ATOM 5067 C C . PHE A 1 652 ? 17.874 23.686 -9.052 1.00 62.91 652 PHE A C 1
ATOM 5069 O O . PHE A 1 652 ? 18.721 23.917 -9.913 1.00 62.91 652 PHE A O 1
ATOM 5076 N N . GLU A 1 653 ? 18.026 22.718 -8.140 1.00 62.88 653 GLU A N 1
ATOM 5077 C CA . GLU A 1 653 ? 19.160 21.776 -8.161 1.00 62.88 653 GLU A CA 1
ATOM 5078 C C . GLU A 1 653 ? 19.124 20.912 -9.425 1.00 62.88 653 GLU A C 1
ATOM 5080 O O . GLU A 1 653 ? 20.153 20.794 -10.085 1.00 62.88 653 GLU A O 1
ATOM 5085 N N . ALA A 1 654 ? 17.947 20.391 -9.794 1.00 58.50 654 ALA A N 1
ATOM 5086 C CA . ALA A 1 654 ? 17.769 19.598 -11.012 1.00 58.50 654 ALA A CA 1
ATOM 5087 C C . ALA A 1 654 ? 18.157 20.401 -12.268 1.00 58.50 654 ALA A C 1
ATOM 5089 O O . ALA A 1 654 ? 19.073 20.015 -12.986 1.00 58.50 654 ALA A O 1
ATOM 5090 N N . SER A 1 655 ? 17.609 21.614 -12.423 1.00 55.03 655 SER A N 1
ATOM 5091 C CA . SER A 1 655 ? 17.860 22.455 -13.606 1.00 55.03 655 SER A CA 1
ATOM 5092 C C . SER A 1 655 ? 19.332 22.840 -13.834 1.00 55.03 655 SER A C 1
ATOM 5094 O O . SER A 1 655 ? 19.718 23.173 -14.956 1.00 55.03 655 SER A O 1
ATOM 5096 N N . LYS A 1 656 ? 20.175 22.804 -12.789 1.00 53.84 656 LYS A N 1
ATOM 5097 C CA . LYS A 1 656 ? 21.618 23.075 -12.901 1.00 53.84 656 LYS A CA 1
ATOM 5098 C C . LYS A 1 656 ? 22.412 21.909 -13.491 1.00 53.84 656 LYS A C 1
ATOM 5100 O O . LYS A 1 656 ? 23.512 22.156 -13.978 1.00 53.84 656 LYS A O 1
ATOM 5105 N N . ALA A 1 657 ? 21.885 20.683 -13.470 1.00 52.59 657 ALA A N 1
ATOM 5106 C CA . ALA A 1 657 ? 22.520 19.520 -14.098 1.00 52.59 657 ALA A CA 1
ATOM 5107 C C . ALA A 1 657 ? 22.465 19.572 -15.640 1.00 52.59 657 ALA A C 1
ATOM 5109 O O . ALA A 1 657 ? 23.142 18.803 -16.315 1.00 52.59 657 ALA A O 1
ATOM 5110 N N . GLY A 1 658 ? 21.721 20.532 -16.204 1.00 52.25 658 GLY A N 1
ATOM 5111 C CA . GLY A 1 658 ? 21.448 20.621 -17.634 1.00 52.25 658 GLY A CA 1
ATOM 5112 C C . GLY A 1 658 ? 20.216 19.797 -18.007 1.00 52.25 658 GLY A C 1
ATOM 5113 O O . GLY A 1 658 ? 19.942 18.758 -17.417 1.00 52.25 658 GLY A O 1
ATOM 5114 N N . LYS A 1 659 ? 19.465 20.263 -19.015 1.00 51.12 659 LYS A N 1
ATOM 5115 C CA . LYS A 1 659 ? 18.172 19.673 -19.419 1.00 51.12 659 LYS A CA 1
ATOM 5116 C C . LYS A 1 659 ? 18.240 18.181 -19.779 1.00 51.12 659 LYS A C 1
ATOM 5118 O O . LYS A 1 659 ? 17.223 17.502 -19.738 1.00 51.12 659 LYS A O 1
ATOM 5123 N N . GLU A 1 660 ? 19.413 17.676 -20.159 1.00 49.00 660 GLU A N 1
ATOM 5124 C CA . GLU A 1 660 ? 19.605 16.275 -20.559 1.00 49.00 660 GLU A CA 1
ATOM 5125 C C . GLU A 1 660 ? 19.718 15.302 -19.367 1.00 49.00 660 GLU A C 1
ATOM 5127 O O . GLU A 1 660 ? 19.647 14.089 -19.568 1.00 49.00 660 GLU A O 1
ATOM 5132 N N . GLU A 1 661 ? 19.839 15.803 -18.130 1.00 58.62 661 GLU A N 1
ATOM 5133 C CA . GLU A 1 661 ? 19.966 14.993 -16.906 1.00 58.62 661 GLU A CA 1
ATOM 5134 C C . GLU A 1 661 ? 18.884 15.285 -15.852 1.00 58.62 661 GLU A C 1
ATOM 5136 O O . GLU A 1 661 ? 19.068 14.942 -14.683 1.00 58.62 661 GLU A O 1
ATOM 5141 N N . ASP A 1 662 ? 17.752 15.889 -16.235 1.00 75.69 662 ASP A N 1
ATOM 5142 C CA . ASP A 1 662 ? 16.673 16.288 -15.315 1.00 75.69 662 ASP A CA 1
ATOM 5143 C C . ASP A 1 662 ? 15.889 15.077 -14.755 1.00 75.69 662 ASP A C 1
ATOM 5145 O O . ASP A 1 662 ? 14.700 14.884 -15.012 1.00 75.69 662 ASP A O 1
ATOM 5149 N N . TYR A 1 663 ? 16.557 14.244 -13.958 1.00 88.12 663 TYR A N 1
ATOM 5150 C CA . TYR A 1 663 ? 15.927 13.259 -13.091 1.00 88.12 663 TYR A CA 1
ATOM 5151 C C . TYR A 1 663 ? 15.600 13.891 -11.740 1.00 88.12 663 TYR A C 1
ATOM 5153 O O . TYR A 1 663 ? 16.450 14.486 -11.072 1.00 88.12 663 TYR A O 1
ATOM 5161 N N . PHE A 1 664 ? 14.363 13.716 -11.295 1.00 91.69 664 PHE A N 1
ATOM 5162 C CA . PHE A 1 664 ? 13.877 14.278 -10.043 1.00 91.69 664 PHE A CA 1
ATOM 5163 C C . PHE A 1 664 ? 14.025 13.270 -8.908 1.00 91.69 664 PHE A C 1
ATOM 5165 O O . PHE A 1 664 ? 13.141 12.448 -8.668 1.00 91.69 664 PHE A O 1
ATOM 5172 N N . TYR A 1 665 ? 15.167 13.347 -8.221 1.00 93.00 665 TYR A N 1
ATOM 5173 C CA . TYR A 1 665 ? 15.504 12.442 -7.129 1.00 93.00 665 TYR A CA 1
ATOM 5174 C C . TYR A 1 665 ? 14.625 12.665 -5.892 1.00 93.00 665 TYR A C 1
ATOM 5176 O O . TYR A 1 665 ? 14.736 13.686 -5.204 1.00 93.00 665 TYR A O 1
ATOM 5184 N N . LEU A 1 666 ? 13.764 11.689 -5.604 1.00 95.50 666 LEU A N 1
ATOM 5185 C CA . LEU A 1 666 ? 12.838 11.697 -4.478 1.00 95.50 666 LEU A CA 1
ATOM 5186 C C . LEU A 1 666 ? 13.585 11.538 -3.152 1.00 95.50 666 LEU A C 1
ATOM 5188 O O . LEU A 1 666 ? 14.255 10.533 -2.910 1.00 95.50 666 LEU A O 1
ATOM 5192 N N . ARG A 1 667 ? 13.418 12.531 -2.274 1.00 94.06 667 ARG A N 1
ATOM 5193 C CA . ARG A 1 667 ? 13.969 12.566 -0.915 1.00 94.06 667 ARG A CA 1
ATOM 5194 C C . ARG A 1 667 ? 12.809 12.768 0.068 1.00 94.06 667 ARG A C 1
ATOM 5196 O O . ARG A 1 667 ? 12.488 13.919 0.363 1.00 94.06 667 ARG A O 1
ATOM 5203 N N . PRO A 1 668 ? 12.146 11.708 0.568 1.00 94.62 668 PRO A N 1
ATOM 5204 C CA . PRO A 1 668 ? 10.959 11.857 1.421 1.00 94.62 668 PRO A CA 1
ATOM 5205 C C . PRO A 1 668 ? 11.225 12.708 2.674 1.00 94.62 668 PRO A C 1
ATOM 5207 O O . PRO A 1 668 ? 10.385 13.517 3.061 1.00 94.62 668 PRO A O 1
ATOM 5210 N N . TRP A 1 669 ? 12.442 12.651 3.220 1.00 92.19 669 TRP A N 1
ATOM 5211 C CA . TRP A 1 669 ? 12.891 13.475 4.348 1.00 92.19 669 TRP A CA 1
ATOM 5212 C C . TRP A 1 669 ? 13.014 14.980 4.035 1.00 92.19 669 TRP A C 1
ATOM 5214 O O . TRP A 1 669 ? 13.251 15.788 4.926 1.00 92.19 669 TRP A O 1
ATOM 5224 N N . LYS A 1 670 ? 12.879 15.415 2.777 1.00 90.62 670 LYS A N 1
ATOM 5225 C CA . LYS A 1 670 ? 12.743 16.848 2.461 1.00 90.62 670 LYS A CA 1
ATOM 5226 C C . LYS A 1 670 ? 11.337 17.368 2.739 1.00 90.62 670 LYS A C 1
ATOM 5228 O O . LYS A 1 670 ? 11.212 18.539 3.077 1.00 90.62 670 LYS A O 1
ATOM 5233 N N . LEU A 1 671 ? 10.329 16.504 2.628 1.00 90.69 671 LEU A N 1
ATOM 5234 C CA . LEU A 1 671 ? 8.948 16.813 2.983 1.00 90.69 671 LEU A CA 1
ATOM 5235 C C . LEU A 1 671 ? 8.679 16.493 4.463 1.00 90.69 671 LEU A C 1
ATOM 5237 O O . LEU A 1 671 ? 8.109 17.311 5.168 1.00 90.69 671 LEU A O 1
ATOM 5241 N N . MET A 1 672 ? 9.119 15.327 4.945 1.00 87.56 672 MET A N 1
ATOM 5242 C CA . MET A 1 672 ? 8.736 14.759 6.248 1.00 87.56 672 MET A CA 1
ATOM 5243 C C . MET A 1 672 ? 9.848 14.846 7.308 1.00 87.56 672 MET A C 1
ATOM 5245 O O . MET A 1 672 ? 10.255 13.828 7.865 1.00 87.56 672 MET A O 1
ATOM 5249 N N . VAL A 1 673 ? 10.379 16.043 7.582 1.00 76.12 673 VAL A N 1
ATOM 5250 C CA . VAL A 1 673 ? 11.362 16.254 8.666 1.00 76.12 673 VAL A CA 1
ATOM 5251 C C . VAL A 1 673 ? 11.044 17.497 9.487 1.00 76.12 673 VAL A C 1
ATOM 5253 O O . VAL A 1 673 ? 10.705 18.553 8.955 1.00 76.12 673 VAL A O 1
ATOM 5256 N N . VAL A 1 674 ? 11.245 17.383 10.802 1.00 57.19 674 VAL A N 1
ATOM 5257 C CA . VAL A 1 674 ? 11.278 18.507 11.745 1.00 57.19 674 VAL A CA 1
ATOM 5258 C C . VAL A 1 674 ? 12.720 19.016 11.817 1.00 57.19 674 VAL A C 1
ATOM 5260 O O . VAL A 1 674 ? 13.542 18.441 12.524 1.00 57.19 674 VAL A O 1
ATOM 5263 N N . LYS A 1 675 ? 13.083 20.025 11.013 1.00 53.31 675 LYS A N 1
ATOM 5264 C CA . LYS A 1 675 ? 14.460 20.560 11.034 1.00 53.31 675 LYS A CA 1
ATOM 5265 C C . LYS A 1 675 ? 14.731 21.570 12.142 1.00 53.31 675 LYS A C 1
ATOM 5267 O O . LYS A 1 675 ? 15.900 21.806 12.421 1.00 53.31 675 LYS A O 1
ATOM 5272 N N . ASP A 1 676 ? 13.701 22.086 12.800 1.00 50.97 676 ASP A N 1
ATOM 5273 C CA . ASP A 1 676 ? 13.882 22.960 13.951 1.00 50.97 676 ASP A CA 1
ATOM 5274 C C . ASP A 1 676 ? 13.574 22.196 15.233 1.00 50.97 676 ASP A C 1
ATOM 5276 O O . ASP A 1 676 ? 12.451 21.772 15.487 1.00 50.97 676 ASP A O 1
ATOM 5280 N N . THR A 1 677 ? 14.617 22.011 16.039 1.00 46.06 677 THR A N 1
ATOM 5281 C CA . THR A 1 677 ? 14.610 21.305 17.327 1.00 46.06 677 THR A CA 1
ATOM 5282 C C . THR A 1 677 ? 13.737 21.968 18.397 1.00 46.06 677 THR A C 1
ATOM 5284 O O . THR A 1 677 ? 13.608 21.415 19.486 1.00 46.06 677 THR A O 1
ATOM 5287 N N . ASP A 1 678 ? 13.129 23.112 18.081 1.00 48.31 678 ASP A N 1
ATOM 5288 C CA . ASP A 1 678 ? 12.225 23.855 18.959 1.00 48.31 678 ASP A CA 1
ATOM 5289 C C . ASP A 1 678 ? 10.743 23.708 18.565 1.00 48.31 678 ASP A C 1
ATOM 5291 O O . ASP A 1 678 ? 9.867 24.114 19.330 1.00 48.31 678 ASP A O 1
ATOM 5295 N N . ASP A 1 679 ? 10.438 23.110 17.406 1.00 49.94 679 ASP A N 1
ATOM 5296 C CA . ASP A 1 679 ? 9.056 22.875 16.995 1.00 49.94 679 ASP A CA 1
ATOM 5297 C C . ASP A 1 679 ? 8.491 21.602 17.625 1.00 49.94 679 ASP A C 1
ATOM 5299 O O . ASP A 1 679 ? 8.994 20.492 17.424 1.00 49.94 679 ASP A O 1
ATOM 5303 N N . ASP A 1 680 ? 7.367 21.758 18.323 1.00 65.69 680 ASP A N 1
ATOM 5304 C CA . ASP A 1 680 ? 6.492 20.640 18.649 1.00 65.69 680 ASP A CA 1
ATOM 5305 C C . ASP A 1 680 ? 6.110 19.901 17.348 1.00 65.69 680 ASP A C 1
ATOM 5307 O O . ASP A 1 680 ? 5.832 20.507 16.307 1.00 65.69 680 ASP A O 1
ATOM 5311 N N . THR A 1 681 ? 6.085 18.569 17.405 1.00 68.25 681 THR A N 1
ATOM 5312 C CA . THR A 1 681 ? 5.808 17.653 16.288 1.00 68.25 681 THR A CA 1
ATOM 5313 C C . THR A 1 681 ? 4.515 18.027 15.522 1.00 68.25 681 THR A C 1
ATOM 5315 O O . THR A 1 681 ? 4.388 17.735 14.338 1.00 68.25 681 THR A O 1
ATOM 5318 N N . ALA A 1 682 ? 3.593 18.774 16.146 1.00 70.81 682 ALA A N 1
ATOM 5319 C CA . ALA A 1 682 ? 2.346 19.329 15.581 1.00 70.81 682 ALA A CA 1
ATOM 5320 C C . ALA A 1 682 ? 2.603 20.307 14.500 1.00 70.81 682 ALA A C 1
ATOM 5322 O O . ALA A 1 682 ? 1.982 20.225 13.447 1.00 70.81 682 ALA A O 1
ATOM 5323 N N . ALA A 1 683 ? 3.434 21.286 14.829 1.00 75.75 683 ALA A N 1
ATOM 5324 C CA . ALA A 1 683 ? 3.719 22.368 13.932 1.00 75.75 683 ALA A CA 1
ATOM 5325 C C . ALA A 1 683 ? 4.327 21.755 12.671 1.00 75.75 683 ALA A C 1
ATOM 5327 O O . ALA A 1 683 ? 3.922 22.093 11.564 1.00 75.75 683 ALA A O 1
ATOM 5328 N N . ALA A 1 684 ? 5.184 20.743 12.834 1.00 79.81 684 ALA A N 1
ATOM 5329 C CA . ALA A 1 684 ? 5.711 19.986 11.715 1.00 79.81 684 ALA A CA 1
ATOM 5330 C C . ALA A 1 684 ? 4.630 19.231 10.923 1.00 79.81 684 ALA A C 1
ATOM 5332 O O . ALA A 1 684 ? 4.596 19.360 9.702 1.00 79.81 684 ALA A O 1
ATOM 5333 N N . TRP A 1 685 ? 3.717 18.500 11.570 1.00 83.19 685 TRP A N 1
ATOM 5334 C CA . TRP A 1 685 ? 2.615 17.816 10.875 1.00 83.19 685 TRP A CA 1
ATOM 5335 C C . TRP A 1 685 ? 1.696 18.787 10.128 1.00 83.19 685 TRP A C 1
ATOM 5337 O O . TRP A 1 685 ? 1.416 18.579 8.951 1.00 83.19 685 TRP A O 1
ATOM 5347 N N . HIS A 1 686 ? 1.274 19.879 10.765 1.00 83.19 686 HIS A N 1
ATOM 5348 C CA . HIS A 1 686 ? 0.455 20.905 10.123 1.00 83.19 686 HIS A CA 1
ATOM 5349 C C . HIS A 1 686 ? 1.170 21.546 8.936 1.00 83.19 686 HIS A C 1
ATOM 5351 O O . HIS A 1 686 ? 0.545 21.732 7.895 1.00 83.19 686 HIS A O 1
ATOM 5357 N N . ARG A 1 687 ? 2.479 21.810 9.036 1.00 86.50 687 ARG A N 1
ATOM 5358 C CA . ARG A 1 687 ? 3.271 22.295 7.898 1.00 86.50 687 ARG A CA 1
ATOM 5359 C C . ARG A 1 687 ? 3.293 21.302 6.745 1.00 86.50 687 ARG A C 1
ATOM 5361 O O . ARG A 1 687 ? 3.057 21.704 5.613 1.00 86.50 687 ARG A O 1
ATOM 5368 N N . VAL A 1 688 ? 3.532 20.017 7.010 1.00 90.19 688 VAL A N 1
ATOM 5369 C CA . VAL A 1 688 ? 3.513 18.989 5.954 1.00 90.19 688 VAL A CA 1
ATOM 5370 C C . VAL A 1 688 ? 2.126 18.884 5.318 1.00 90.19 688 VAL A C 1
ATOM 5372 O O . VAL A 1 688 ? 2.020 18.847 4.095 1.00 90.19 688 VAL A O 1
ATOM 5375 N N . ALA A 1 689 ? 1.059 18.907 6.119 1.00 90.06 689 ALA A N 1
ATOM 5376 C CA . ALA A 1 689 ? -0.310 18.927 5.611 1.00 90.06 689 ALA A CA 1
ATOM 5377 C C . ALA A 1 689 ? -0.587 20.176 4.752 1.00 90.06 689 ALA A C 1
ATOM 5379 O O . ALA A 1 689 ? -1.206 20.061 3.695 1.00 90.06 689 ALA A O 1
ATOM 5380 N N . SER A 1 690 ? -0.096 21.352 5.164 1.00 89.81 690 SER A N 1
ATOM 5381 C CA . SER A 1 690 ? -0.196 22.595 4.386 1.00 89.81 690 SER A CA 1
ATOM 5382 C C . SER A 1 690 ? 0.518 22.468 3.047 1.00 89.81 690 SER A C 1
ATOM 5384 O O . SER A 1 690 ? -0.107 22.691 2.019 1.00 89.81 690 SER A O 1
ATOM 5386 N N . LEU A 1 691 ? 1.766 21.990 3.035 1.00 91.94 691 LEU A N 1
ATOM 5387 C CA . LEU A 1 691 ? 2.537 21.782 1.804 1.00 91.94 691 LEU A CA 1
ATOM 5388 C C . LEU A 1 691 ? 1.836 20.824 0.833 1.00 91.94 691 LEU A C 1
ATOM 5390 O O . LEU A 1 691 ? 1.854 21.049 -0.375 1.00 91.94 691 LEU A O 1
ATOM 5394 N N . ILE A 1 692 ? 1.196 19.766 1.341 1.00 93.38 692 ILE A N 1
ATOM 5395 C CA . ILE A 1 692 ? 0.407 18.841 0.513 1.00 93.38 692 ILE A CA 1
ATOM 5396 C C . ILE A 1 692 ? -0.833 19.543 -0.057 1.00 93.38 692 ILE A C 1
ATOM 5398 O O . ILE A 1 692 ? -1.101 19.448 -1.255 1.00 93.38 692 ILE A O 1
ATOM 5402 N N . ASN A 1 693 ? -1.570 20.281 0.774 1.00 92.50 693 ASN A N 1
ATOM 5403 C CA . ASN A 1 693 ? -2.748 21.032 0.337 1.00 92.50 693 ASN A CA 1
ATOM 5404 C C . ASN A 1 693 ? -2.392 22.126 -0.687 1.00 92.50 693 ASN A C 1
ATOM 5406 O O . ASN A 1 693 ? -3.107 22.300 -1.671 1.00 92.50 693 ASN A O 1
ATOM 5410 N N . GLU A 1 694 ? -1.276 22.825 -0.489 1.00 90.81 694 GLU A N 1
ATOM 5411 C CA . GLU A 1 694 ? -0.725 23.817 -1.416 1.00 90.81 694 GLU A CA 1
ATOM 5412 C C . GLU A 1 694 ? -0.285 23.172 -2.730 1.00 90.81 694 GLU A C 1
ATOM 5414 O O . GLU A 1 694 ? -0.576 23.704 -3.800 1.00 90.81 694 GLU A O 1
ATOM 5419 N N . ALA A 1 695 ? 0.358 21.999 -2.676 1.00 90.12 695 ALA A N 1
ATOM 5420 C CA . ALA A 1 695 ? 0.767 21.260 -3.868 1.00 90.12 695 ALA A CA 1
ATOM 5421 C C . ALA A 1 695 ? -0.432 20.871 -4.746 1.00 90.12 695 ALA A C 1
ATOM 5423 O O . ALA A 1 695 ? -0.321 20.852 -5.971 1.00 90.12 695 ALA A O 1
ATOM 5424 N N . PHE A 1 696 ? -1.591 20.600 -4.144 1.00 90.25 696 PHE A N 1
ATOM 5425 C CA . PHE A 1 696 ? -2.820 20.379 -4.899 1.00 90.25 696 PHE A CA 1
ATOM 5426 C C . PHE A 1 696 ? -3.338 21.658 -5.581 1.00 90.25 696 PHE A C 1
ATOM 5428 O O . PHE A 1 696 ? -3.986 21.561 -6.625 1.00 90.25 696 PHE A O 1
ATOM 5435 N N . GLY A 1 697 ? -3.047 22.843 -5.047 1.00 79.88 697 GLY A N 1
ATOM 5436 C CA . GLY A 1 697 ? -3.546 24.116 -5.566 1.00 79.88 697 GLY A CA 1
ATOM 5437 C C . GLY A 1 697 ? -5.061 24.303 -5.397 1.00 79.88 697 GLY A C 1
ATOM 5438 O O . GLY A 1 697 ? -5.810 23.374 -5.058 1.00 79.88 697 GLY A O 1
ATOM 5439 N N . GLU A 1 698 ? -5.529 25.529 -5.643 1.00 60.12 698 GLU A N 1
ATOM 5440 C CA . GLU A 1 698 ? -6.942 25.893 -5.462 1.00 60.12 698 GLU A CA 1
ATOM 5441 C C . GLU A 1 698 ? -7.833 25.336 -6.579 1.00 60.12 698 GLU A C 1
ATOM 5443 O O . GLU A 1 698 ? -8.821 24.670 -6.272 1.00 60.12 698 GLU A O 1
ATOM 5448 N N . ASP A 1 699 ? -7.399 25.405 -7.839 1.00 48.34 699 ASP A N 1
ATOM 5449 C CA . ASP A 1 699 ? -8.202 24.997 -8.996 1.00 48.34 699 ASP A CA 1
ATOM 5450 C C . ASP A 1 699 ? -7.440 24.010 -9.882 1.00 48.34 699 ASP A C 1
ATOM 5452 O O . ASP A 1 699 ? -6.415 24.324 -10.483 1.00 48.34 699 ASP A O 1
ATOM 5456 N N . TYR A 1 700 ? -7.938 22.778 -9.948 1.00 40.97 700 TYR A N 1
ATOM 5457 C CA . TYR A 1 700 ? -7.498 21.793 -10.935 1.00 40.97 700 TYR A CA 1
ATOM 5458 C C . TYR A 1 700 ? -8.710 20.921 -11.263 1.00 40.97 700 TYR A C 1
ATOM 5460 O O . TYR A 1 700 ? -8.878 19.857 -10.667 1.00 40.97 700 TYR A O 1
ATOM 5468 N N . TYR A 1 701 ? -9.580 21.440 -12.125 1.00 35.25 701 TYR A N 1
ATOM 5469 C CA . TYR A 1 701 ? -10.492 20.689 -12.985 1.00 35.25 701 TYR A CA 1
ATOM 5470 C C . TYR A 1 701 ? -10.702 21.479 -14.270 1.00 35.25 701 TYR A C 1
ATOM 5472 O O . TYR A 1 701 ? -10.955 22.699 -14.161 1.00 35.25 701 TYR A O 1
#

InterPro domains:
  IPR000209 Peptidase S8/S53 domain [PF00082] (413-621)
  IPR011990 Tetratricopeptide-like helical domain superfamily [G3DSA:1.25.40.10] (3-183)
  IPR011990 Tetratricopeptide-like helical domain superfamily [SSF48452] (30-149)
  IPR015500 Peptidase S8, subtilisin-related [PR00723] (409-428)
  IPR015500 Peptidase S8, subtilisin-related [PR00723] (457-470)
  IPR015500 Peptidase S8, subtilisin-related [PR00723] (602-618)
  IPR023827 Peptidase S8, subtilisin, Asp-active site [PS00136] (414-425)
  IPR023828 Peptidase S8, subtilisin, Ser-active site [PS00138] (603-613)
  IPR036852 Peptidase S8/S53 domain superfamily [G3DSA:3.40.50.200] (390-650)
  IPR036852 Peptidase S8/S53 domain superfamily [SSF52743] (339-624)
  IPR050131 Subtilisin-like serine protease [PTHR43806] (354-620)

Radius of gyration: 36.86 Å; chains: 1; bounding box: 119×91×120 Å

Foldseek 3Di:
DPPPPPPPPPPPPPPDDVVLVLVLLVLVVQLLVCVVVVVLVSVLVSLVVNLVSCVVVDDCLQLVNLLSLLSNLVSCLSVVVLVVSVVSLVVSLVRQPLPDLLSLLSLLSSLVVLLSSLVSCVVVVNLVVSLVSLVSNLVSCCVRVNCPDPSNVVSVVSNVVSVVVVVVVVVVVVVVVVVVVVVVVVPDPPPDDDDDDDDDDDDDDDDDDDDDDDDDDDDDDDDDDDDDDDDDDDDDDDDDDDDDDDDDDDDDDDDDDDDDDDDDDDDDDDDDDDDDDDDDDDDDDDDDDDDDDDDDDDDDDDDDDDDDDDDDDDDDDDDDDDDDDDDDDDDDDDDDDDDPPPPPPPPDDPLQVFLVQFFFDADDPDPDDDDDDDDPPPQQVLLVCLQPPQLVQLVVLLVSQPSSDLGPSLFAEEEEAHQAAQCPAPVNVVLVPDDPSQRQADEWEEDPVDPDTRNDGQFFLSNLLQVLLCSSAVRHRYYTYRPSVHPLVVLVCCCPVVVHAEYFAATFDDPPCPVVLVSVLVSLVVCLLSHAAEYQQGQQAAVDGGGPPLPHPSYPYEFADGSVRAGDRRGYWDDPVDPAQEYEHFFQDWGGGHDHDIGGTGGSSSGRSNVRSLLSSVSSLCSRSLQDAPCVSLSSHPLLVVLLQVQQFDQVVQPVVPPRRNYGYGRSCSLRHDPDPPDDSSVSSHSSSVSSNVSVPDDDD

Sequence (701 aa):
MTRMETMNTEDKDTGVDPTRIEKLRRIEKKAIHATDIEDWETVEARYSEMLRLVDGWLAPGDPNVLLIRTHLTEALTNQGKIDQAIDIHHDLLDRIEPDTDVEKAILNQVLHLQIAVVEMLLSRNRGKDALDILQNALEVSVEGLGRKHETTDSIRENHSRVLEWERRNIQKRMDRLKAKANRRDKTVPVTAATGSPIYSPQTTPEVRLPSSTADTFDNEAVGLGICIAGDTSSNTSFPRSRTSSAQLPEGTSQPVAFRGRPIQSPRTRPRPPAKPLGLQRDQQTNDVSKFACLRGSQTPSLRAGDPSRPVANASPLAPPQQTIRARSVDHGGPETSSSRAVIRSDTIDADFSDAALLACDETESKEQVPPRPRLTSLSGNSTDEWFSVHLKETHSFLDGFRVLNSGAGLRPRIAILDTGLNTEHPEVQKLKQRTAKERRLRGFWAPPSTDWRADQDEDGHGTTCAMVAHKVAPNADIYIARVFKDRKHALEHAVNDWQVDIISMSFAISKNDKKTKEAMSAKLEEIKDKVLLFAAASNSGRNDGRAYPAKRPEVIAIHAAHGGGGPWKNNPLPSSDDAHNFSTLGMYVETPYTGQATKRVSGTSVACPVAAGIAALVLEFCRQPLVKIKKPERLKHKKGMEAIFSQMYNRFEASKAGKEEDYFYLRPWKLMVVKDTDDDTAAAWHRVASLINEAFGEDYY